Protein AF-A0A7R6W851-F1 (afdb_monomer)

Structure (mmCIF, N/CA/C/O backbone):
data_AF-A0A7R6W851-F1
#
_entry.id   AF-A0A7R6W851-F1
#
loop_
_atom_site.group_PDB
_atom_site.id
_atom_site.type_symbol
_atom_site.label_atom_id
_atom_site.label_alt_id
_atom_site.label_comp_id
_atom_site.label_asym_id
_atom_site.label_entity_id
_atom_site.label_seq_id
_atom_site.pdbx_PDB_ins_code
_atom_site.Cartn_x
_atom_site.Cartn_y
_atom_site.Cartn_z
_atom_site.occupancy
_atom_site.B_iso_or_equiv
_atom_site.auth_seq_id
_atom_site.auth_comp_id
_atom_site.auth_asym_id
_atom_site.auth_atom_id
_atom_site.pdbx_PDB_model_num
ATOM 1 N N . MET A 1 1 ? -19.501 30.518 13.687 1.00 43.56 1 MET A N 1
ATOM 2 C CA . MET A 1 1 ? -20.541 29.464 13.608 1.00 43.56 1 MET A CA 1
ATOM 3 C C . MET A 1 1 ? -21.451 29.506 12.371 1.00 43.56 1 MET A C 1
ATOM 5 O O . MET A 1 1 ? -21.993 28.463 12.059 1.00 43.56 1 MET A O 1
ATOM 9 N N . ARG A 1 2 ? -21.625 30.612 11.616 1.00 53.44 2 ARG A N 1
ATOM 10 C CA . ARG A 1 2 ? -22.505 30.613 10.413 1.00 53.44 2 ARG A CA 1
ATOM 11 C C . ARG A 1 2 ? -21.815 30.402 9.051 1.00 53.44 2 ARG A C 1
ATOM 13 O O . ARG A 1 2 ? -22.508 30.167 8.076 1.00 53.44 2 ARG A O 1
ATOM 20 N N . VAL A 1 3 ? -20.481 30.430 8.967 1.00 46.88 3 VAL A N 1
ATOM 21 C CA . VAL A 1 3 ? -19.746 30.291 7.686 1.00 46.88 3 VAL A CA 1
ATOM 22 C C . VAL A 1 3 ? -19.434 28.825 7.339 1.00 46.88 3 VAL A C 1
ATOM 24 O O . VAL A 1 3 ? -19.518 28.439 6.177 1.00 46.88 3 VAL A O 1
ATOM 27 N N . GLU A 1 4 ? -19.176 27.969 8.332 1.00 42.66 4 GLU A N 1
ATOM 28 C CA . GLU A 1 4 ? -18.897 26.539 8.099 1.00 42.66 4 GLU A CA 1
ATOM 29 C C . GLU A 1 4 ? -20.127 25.739 7.653 1.00 42.66 4 GLU A C 1
ATOM 31 O O . GLU A 1 4 ? -20.010 24.869 6.791 1.00 42.66 4 GLU A O 1
ATOM 36 N N . GLN A 1 5 ? -21.322 26.070 8.158 1.00 47.56 5 GLN A N 1
ATOM 37 C CA . GLN A 1 5 ? -22.575 25.470 7.679 1.00 47.56 5 GLN A CA 1
ATOM 38 C C . GLN A 1 5 ? -22.895 25.876 6.232 1.00 47.56 5 GLN A C 1
ATOM 40 O O . GLN A 1 5 ? -23.425 25.067 5.470 1.00 47.56 5 GLN A O 1
ATOM 45 N N . ILE A 1 6 ? -22.517 27.090 5.818 1.00 49.75 6 ILE A N 1
ATOM 46 C CA . ILE A 1 6 ? -22.677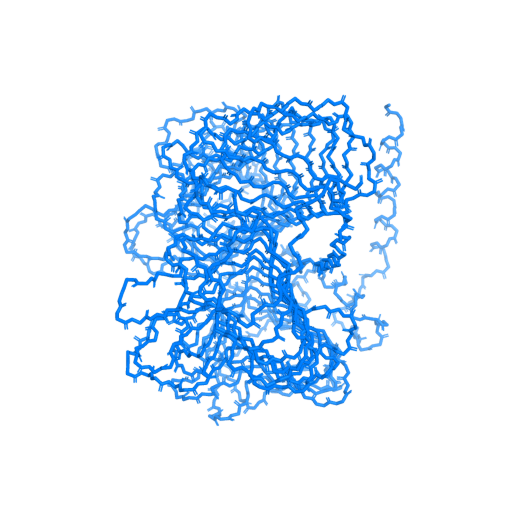 27.552 4.433 1.00 49.75 6 ILE A CA 1
ATOM 47 C C . ILE A 1 6 ? -21.684 26.829 3.510 1.00 49.75 6 ILE A C 1
ATOM 49 O O . ILE A 1 6 ? -22.083 26.368 2.447 1.00 49.75 6 ILE A O 1
ATOM 53 N N . LEU A 1 7 ? -20.430 26.625 3.931 1.00 47.06 7 LEU A N 1
ATOM 54 C CA . LEU A 1 7 ? -19.442 25.846 3.167 1.00 47.06 7 LEU A CA 1
ATOM 55 C C . LEU A 1 7 ? -19.826 24.364 3.024 1.00 47.06 7 LEU A C 1
ATOM 57 O O . LEU A 1 7 ? -19.645 23.796 1.947 1.00 47.06 7 LEU A O 1
ATOM 61 N N . HIS A 1 8 ? -20.402 23.751 4.064 1.00 44.12 8 HIS A N 1
ATOM 62 C CA . HIS A 1 8 ? -20.949 22.391 3.982 1.00 44.12 8 HIS A CA 1
ATOM 63 C C . HIS A 1 8 ? -22.138 22.308 3.018 1.00 44.12 8 HIS A C 1
ATOM 65 O O . HIS A 1 8 ? -22.208 21.388 2.205 1.00 44.12 8 HIS A O 1
ATOM 71 N N . THR A 1 9 ? -23.032 23.299 3.052 1.00 42.25 9 THR A N 1
ATOM 72 C CA . THR A 1 9 ? -24.208 23.345 2.171 1.00 42.25 9 THR A CA 1
ATOM 73 C C . THR A 1 9 ? -23.811 23.615 0.716 1.00 42.25 9 THR A C 1
ATOM 75 O O . THR A 1 9 ? -24.325 22.961 -0.182 1.00 42.25 9 THR A O 1
ATOM 78 N N . ILE A 1 10 ? -22.838 24.496 0.459 1.00 46.75 10 ILE A N 1
ATOM 79 C CA . ILE A 1 10 ? -22.325 24.763 -0.896 1.00 46.75 10 ILE A CA 1
ATOM 80 C C . ILE A 1 10 ? -21.597 23.535 -1.458 1.00 46.75 10 ILE A C 1
ATOM 82 O O . ILE A 1 10 ? -21.807 23.202 -2.621 1.00 46.75 10 ILE A O 1
ATOM 86 N N . LYS A 1 11 ? -20.810 22.809 -0.645 1.00 40.16 11 LYS A N 1
ATOM 87 C CA . LYS A 1 11 ? -20.211 21.526 -1.057 1.00 40.16 11 LYS A CA 1
ATOM 88 C C . LYS A 1 11 ? -21.273 20.468 -1.361 1.00 40.16 11 LYS A C 1
ATOM 90 O O . LYS A 1 11 ? -21.143 19.775 -2.364 1.00 40.16 11 LYS A O 1
ATOM 95 N N . ALA A 1 12 ? -22.327 20.371 -0.551 1.00 36.53 12 ALA A N 1
ATOM 96 C CA . ALA A 1 12 ? -23.428 19.438 -0.786 1.00 36.53 12 ALA A CA 1
ATOM 97 C C . ALA A 1 12 ? -24.230 19.787 -2.055 1.00 36.53 12 ALA A C 1
ATOM 99 O O . ALA A 1 12 ? -24.581 18.895 -2.822 1.00 36.53 12 ALA A O 1
ATOM 100 N N . VAL A 1 13 ? -24.459 21.076 -2.330 1.00 38.22 13 VAL A N 1
ATOM 101 C CA . VAL A 1 13 ? -25.161 21.545 -3.537 1.00 38.22 13 VAL A CA 1
ATOM 102 C C . VAL A 1 13 ? -24.301 21.377 -4.797 1.00 38.22 13 VAL A C 1
ATOM 104 O O . VAL A 1 13 ? -24.823 20.942 -5.821 1.00 38.22 13 VAL A O 1
ATOM 107 N N . PHE A 1 14 ? -22.984 21.615 -4.731 1.00 39.69 14 PHE A N 1
ATOM 108 C CA . PHE A 1 14 ? -22.067 21.323 -5.845 1.00 39.69 14 PHE A CA 1
ATOM 109 C C . PHE A 1 14 ? -21.946 19.819 -6.126 1.00 39.69 14 PHE A C 1
ATOM 111 O O . PHE A 1 14 ? -21.886 19.418 -7.288 1.00 39.69 14 PHE A O 1
ATOM 118 N N . LEU A 1 15 ? -21.965 18.981 -5.083 1.00 33.22 15 LEU A N 1
ATOM 119 C CA . LEU A 1 15 ? -21.958 17.526 -5.229 1.00 33.22 15 LEU A CA 1
ATOM 120 C C . LEU A 1 15 ? -23.279 17.023 -5.840 1.00 33.22 15 LEU A C 1
ATOM 122 O O . LEU A 1 15 ? -23.253 16.200 -6.748 1.00 33.22 15 LEU A O 1
ATOM 126 N N . CYS A 1 16 ? -24.430 17.567 -5.430 1.00 32.56 16 CYS A N 1
ATOM 127 C CA . CYS A 1 16 ? -25.731 17.202 -6.002 1.00 32.56 16 CYS A CA 1
ATOM 128 C C . CYS A 1 16 ? -25.912 17.657 -7.462 1.00 32.56 16 CYS A C 1
ATOM 130 O O . CYS A 1 16 ? -26.521 16.929 -8.246 1.00 32.56 16 CYS A O 1
ATOM 132 N N . LEU A 1 17 ? -25.372 18.818 -7.855 1.00 33.59 17 LEU A N 1
ATOM 133 C CA . LEU A 1 17 ? -25.501 19.316 -9.232 1.00 33.59 17 LEU A CA 1
ATOM 134 C C . LEU A 1 17 ? -24.673 18.498 -10.240 1.00 33.59 17 LEU A C 1
ATOM 136 O O . LEU A 1 17 ? -25.154 18.267 -11.347 1.00 33.59 17 LEU A O 1
ATOM 140 N N . PHE A 1 18 ? -23.510 17.961 -9.850 1.00 37.72 18 PHE A N 1
ATOM 141 C CA . PHE A 1 18 ? -22.728 17.055 -10.709 1.00 37.72 18 PHE A CA 1
ATOM 142 C C . PHE A 1 18 ? -23.272 15.617 -10.743 1.00 37.72 18 PHE A C 1
ATOM 144 O O . PHE A 1 18 ? -23.221 14.960 -11.783 1.00 37.72 18 PHE A O 1
ATOM 151 N N . VAL A 1 19 ? -23.857 15.131 -9.642 1.00 38.09 19 VAL A N 1
ATOM 152 C CA . VAL A 1 19 ? -24.406 13.762 -9.555 1.00 38.09 19 VAL A CA 1
ATOM 153 C C . VAL A 1 19 ? -25.623 13.557 -10.471 1.00 38.09 19 VAL A C 1
ATOM 155 O O . VAL A 1 19 ? -25.886 12.434 -10.898 1.00 38.09 19 VAL A O 1
ATOM 158 N N . SER A 1 20 ? -26.334 14.624 -10.848 1.00 34.94 20 SER A N 1
ATOM 159 C CA . SER A 1 20 ? -27.515 14.519 -11.720 1.00 34.94 20 SER A CA 1
ATOM 160 C C . SER A 1 20 ? -27.221 14.386 -13.225 1.00 34.94 20 SER A C 1
ATOM 162 O O . SER A 1 20 ? -28.142 14.079 -13.977 1.00 34.94 20 SER A O 1
ATOM 164 N N . GLN A 1 21 ? -25.970 14.559 -13.682 1.00 38.59 21 GLN A N 1
ATOM 165 C CA . GLN A 1 21 ? -25.633 14.521 -15.119 1.00 38.59 21 GLN A CA 1
ATOM 166 C C . GLN A 1 21 ? -24.861 13.280 -15.595 1.00 38.59 21 GLN A C 1
ATOM 168 O O . GLN A 1 21 ? -24.618 13.153 -16.791 1.00 38.59 21 GLN A O 1
ATOM 173 N N . ILE A 1 22 ? -24.525 12.326 -14.718 1.00 43.84 22 ILE A N 1
ATOM 174 C CA . ILE A 1 22 ? -23.778 11.115 -15.112 1.00 43.84 22 ILE A CA 1
ATOM 175 C C . ILE A 1 22 ? -24.520 9.846 -14.671 1.00 43.84 22 ILE A C 1
ATOM 177 O O . ILE A 1 22 ? -23.981 8.966 -14.002 1.00 43.84 22 ILE A O 1
ATOM 181 N N . GLN A 1 23 ? -25.787 9.716 -15.066 1.00 40.53 23 GLN A N 1
ATOM 182 C CA . GLN A 1 23 ? -26.431 8.402 -15.151 1.00 40.53 23 GLN A CA 1
ATOM 183 C C . GLN A 1 23 ? -26.158 7.803 -16.534 1.00 40.53 23 GLN A C 1
ATOM 185 O O . GLN A 1 23 ? -27.040 7.699 -17.379 1.00 40.53 23 GLN A O 1
ATOM 190 N N . ALA A 1 24 ? -24.900 7.429 -16.773 1.00 41.69 24 ALA A N 1
ATOM 191 C CA . ALA A 1 24 ? -24.528 6.621 -17.927 1.00 41.69 24 ALA A CA 1
ATOM 192 C C . ALA A 1 24 ? -25.120 5.211 -17.763 1.00 41.69 24 ALA A C 1
ATOM 194 O O . ALA A 1 24 ? -24.767 4.489 -16.824 1.00 41.69 24 ALA A O 1
ATOM 195 N N . THR A 1 25 ? -26.036 4.826 -18.652 1.00 41.00 25 THR A N 1
ATOM 196 C CA . THR A 1 25 ? -26.531 3.448 -18.770 1.00 41.00 25 THR A CA 1
ATOM 197 C C . THR A 1 25 ? -25.413 2.507 -19.252 1.00 41.00 25 THR A C 1
ATOM 199 O O . THR A 1 25 ? -24.507 2.965 -19.947 1.00 41.00 25 THR A O 1
ATOM 202 N N . PRO A 1 26 ? -25.473 1.189 -18.966 1.00 43.00 26 PRO A N 1
ATOM 203 C CA . PRO A 1 26 ? -24.429 0.206 -19.317 1.00 43.00 26 PRO A CA 1
ATOM 204 C C . PRO A 1 26 ? -24.076 0.072 -20.812 1.00 43.00 26 PRO A C 1
ATOM 206 O O . PRO A 1 26 ? -23.192 -0.700 -21.158 1.00 43.00 26 PRO A O 1
ATOM 209 N N . SER A 1 27 ? -24.769 0.787 -21.701 1.00 41.97 27 SER A N 1
ATOM 210 C CA . SER A 1 27 ? -24.601 0.747 -23.157 1.00 41.97 27 SER A CA 1
ATOM 211 C C . SER A 1 27 ? -23.940 1.998 -23.752 1.00 41.97 27 SER A C 1
ATOM 213 O O . SER A 1 27 ? -23.958 2.154 -24.971 1.00 41.97 27 SER A O 1
ATOM 215 N N . GLN A 1 28 ? -23.440 2.937 -22.938 1.00 52.41 28 GLN A N 1
ATOM 216 C CA . GLN A 1 28 ? -22.782 4.134 -23.469 1.00 52.41 28 GLN A CA 1
ATOM 217 C C . GLN A 1 28 ? -21.380 3.800 -23.983 1.00 52.41 28 GLN A C 1
ATOM 219 O O . GLN A 1 28 ? -20.562 3.231 -23.262 1.00 52.41 28 GLN A O 1
ATOM 224 N N . ASP A 1 29 ? -21.111 4.189 -25.227 1.00 55.81 29 ASP A N 1
ATOM 225 C CA . ASP A 1 29 ? -19.788 4.114 -25.829 1.00 55.81 29 ASP A CA 1
ATOM 226 C C . ASP A 1 29 ? -18.828 5.068 -25.094 1.00 55.81 29 ASP A C 1
ATOM 228 O O . ASP A 1 29 ? -18.845 6.292 -25.266 1.00 55.81 29 ASP A O 1
ATOM 232 N N . LEU A 1 30 ? -18.001 4.505 -24.214 1.00 59.66 30 LEU A N 1
ATOM 233 C CA . LEU A 1 30 ? -17.054 5.279 -23.408 1.00 59.66 30 LEU A CA 1
ATOM 234 C C . LEU A 1 30 ? -15.891 5.829 -24.231 1.00 59.66 30 LEU A C 1
ATOM 236 O O . LEU A 1 30 ? -15.166 6.690 -23.735 1.00 59.66 30 LEU A O 1
ATOM 240 N N . SER A 1 31 ? -15.722 5.375 -25.477 1.00 54.12 31 SER A N 1
ATOM 241 C CA . SER A 1 31 ? -14.667 5.866 -26.362 1.00 54.12 31 SER A CA 1
ATOM 242 C C . SER A 1 31 ? -14.822 7.355 -26.690 1.00 54.12 31 SER A C 1
ATOM 244 O O . SER A 1 31 ? -13.818 8.056 -26.834 1.00 54.12 31 SER A O 1
ATOM 246 N N . THR A 1 32 ? -16.066 7.850 -26.730 1.00 55.78 32 THR A N 1
ATOM 247 C CA . THR A 1 32 ? -16.414 9.233 -27.102 1.00 55.78 32 THR A CA 1
ATOM 248 C C . THR A 1 32 ? -16.813 10.114 -25.916 1.00 55.78 32 THR A C 1
ATOM 250 O O . THR A 1 32 ? -16.903 11.330 -26.061 1.00 55.78 32 THR A O 1
ATOM 253 N N . SER A 1 33 ? -17.019 9.523 -24.735 1.00 62.44 33 SER A N 1
ATOM 254 C CA . SER A 1 33 ? -17.611 10.212 -23.577 1.00 62.44 33 SER A CA 1
ATOM 255 C C . SER A 1 33 ? -16.601 10.946 -22.681 1.00 62.44 33 SER A C 1
ATOM 257 O O . SER A 1 33 ? -17.016 11.710 -21.813 1.00 62.44 33 SER A O 1
ATOM 259 N N . PHE A 1 34 ? -15.291 10.741 -22.875 1.00 74.31 34 PHE A N 1
ATOM 260 C CA . PHE A 1 34 ? -14.248 11.365 -22.050 1.00 74.31 34 PHE A CA 1
ATOM 261 C C . PHE A 1 34 ? -13.127 11.968 -22.890 1.00 74.31 34 PHE A C 1
ATOM 263 O O . PHE A 1 34 ? -12.553 11.320 -23.773 1.00 74.31 34 PHE A O 1
ATOM 270 N N . SER A 1 35 ? -12.758 13.201 -22.566 1.00 75.88 35 SER A N 1
ATOM 271 C CA . SER A 1 35 ? -11.701 13.951 -23.236 1.00 75.88 35 SER A CA 1
ATOM 272 C C . SER A 1 35 ? -10.313 13.626 -22.674 1.00 75.88 35 SER A C 1
ATOM 274 O O . SER A 1 35 ? -9.347 13.610 -23.436 1.00 75.88 35 SER A O 1
ATOM 276 N N . THR A 1 36 ? -10.208 13.234 -21.396 1.00 84.38 36 THR A N 1
ATOM 277 C CA . THR A 1 36 ? -8.918 12.927 -20.745 1.00 84.38 36 THR A CA 1
ATOM 278 C C . THR A 1 36 ? -8.921 11.624 -19.927 1.00 84.38 36 THR A C 1
ATOM 280 O O . THR A 1 36 ? -9.973 11.168 -19.470 1.00 84.38 36 THR A O 1
ATOM 283 N N . PRO A 1 37 ? -7.748 10.998 -19.705 1.00 83.62 37 PRO A N 1
ATOM 284 C CA . PRO A 1 37 ? -7.601 9.889 -18.759 1.00 83.62 37 PRO A CA 1
ATOM 285 C C . PRO A 1 37 ? -8.015 10.229 -17.319 1.00 83.62 37 PRO A C 1
ATOM 287 O O . PRO A 1 37 ? -8.527 9.368 -16.606 1.00 83.62 37 PRO A O 1
ATOM 290 N N . GLU A 1 38 ? -7.841 11.477 -16.880 1.00 86.06 38 GLU A N 1
ATOM 291 C CA . GLU A 1 38 ? -8.247 11.933 -15.547 1.00 86.06 38 GLU A CA 1
ATOM 292 C C . GLU A 1 38 ? -9.770 11.929 -15.374 1.00 86.06 38 GLU A C 1
ATOM 294 O O . GLU A 1 38 ? -10.263 11.573 -14.301 1.00 86.06 38 GLU A O 1
ATOM 299 N N . GLU A 1 39 ? -10.523 12.281 -16.421 1.00 87.06 39 GLU A N 1
ATOM 300 C CA . GLU A 1 39 ? -11.985 12.168 -16.430 1.00 87.06 39 GLU A CA 1
ATOM 301 C C . GLU A 1 39 ? -12.427 10.703 -16.346 1.00 87.06 39 GLU A C 1
ATOM 303 O O . GLU A 1 39 ? -13.311 10.380 -15.550 1.00 87.06 39 GLU A O 1
ATOM 308 N N . ILE A 1 40 ? -11.760 9.804 -17.086 1.00 86.75 40 ILE A N 1
ATOM 309 C CA . ILE A 1 40 ? -12.014 8.354 -17.028 1.00 86.75 40 ILE A CA 1
ATOM 310 C C . ILE A 1 40 ? -11.752 7.825 -15.612 1.00 86.75 40 ILE A C 1
ATOM 312 O O . ILE A 1 40 ? -12.589 7.113 -15.048 1.00 86.75 40 ILE A O 1
ATOM 316 N N . ARG A 1 41 ? -10.621 8.210 -15.006 1.00 87.31 41 ARG A N 1
ATOM 317 C CA . ARG A 1 41 ? -10.283 7.843 -13.627 1.00 87.31 41 ARG A CA 1
ATOM 318 C C . ARG A 1 41 ? -11.339 8.365 -12.651 1.00 87.31 41 ARG A C 1
ATOM 320 O O . ARG A 1 41 ? -11.816 7.607 -11.814 1.00 87.31 41 ARG A O 1
ATOM 327 N N . SER A 1 42 ? -11.760 9.625 -12.776 1.00 86.00 42 SER A N 1
ATOM 328 C CA . SER A 1 42 ? -12.787 10.207 -11.902 1.00 86.00 42 SER A CA 1
ATOM 329 C C . SER A 1 42 ? -14.142 9.504 -12.033 1.00 86.00 42 SER A C 1
ATOM 331 O O . SER A 1 42 ? -14.784 9.223 -11.019 1.00 86.00 42 SER A O 1
ATOM 333 N N . TYR A 1 43 ? -14.554 9.164 -13.259 1.00 84.94 43 TYR A N 1
ATOM 334 C CA . TYR A 1 43 ? -15.759 8.376 -13.514 1.00 84.94 43 TYR A CA 1
ATOM 335 C C . TYR A 1 43 ? -15.687 7.007 -12.833 1.00 84.94 43 TYR A C 1
ATOM 337 O O . TYR A 1 43 ? -16.626 6.609 -12.143 1.00 84.94 43 TYR A O 1
ATOM 345 N N . TYR A 1 44 ? -14.558 6.312 -12.974 1.00 85.38 44 TYR A N 1
ATOM 346 C CA . TYR A 1 44 ? -14.313 5.031 -12.321 1.00 85.38 44 TYR A CA 1
ATOM 347 C C . TYR A 1 44 ? -14.403 5.126 -10.790 1.00 85.38 44 TYR A C 1
ATOM 349 O O . TYR A 1 44 ? -15.113 4.332 -10.172 1.00 85.38 44 TYR A O 1
ATOM 357 N N . GLU A 1 45 ? -13.774 6.125 -10.170 1.00 83.56 45 GLU A N 1
ATOM 358 C CA . GLU A 1 45 ? -13.793 6.301 -8.709 1.00 83.56 45 GLU A CA 1
ATOM 359 C C . GLU A 1 45 ? -15.192 6.601 -8.147 1.00 83.56 45 GLU A C 1
ATOM 361 O O . GLU A 1 45 ? -15.485 6.272 -6.997 1.00 83.56 45 GLU A O 1
ATOM 366 N N . GLN A 1 46 ? -16.057 7.230 -8.944 1.00 82.81 46 GLN A N 1
ATOM 367 C CA . GLN A 1 46 ? -17.440 7.544 -8.571 1.00 82.81 46 GLN A CA 1
ATOM 368 C C . GLN A 1 46 ? -18.428 6.429 -8.942 1.00 82.81 46 GLN A C 1
ATOM 370 O O . GLN A 1 46 ? -19.586 6.469 -8.523 1.00 82.81 46 GLN A O 1
ATOM 375 N N . SER A 1 47 ? -17.985 5.449 -9.731 1.00 82.06 47 SER A N 1
ATOM 376 C CA . SER A 1 47 ? -18.812 4.347 -10.205 1.00 82.06 47 SER A CA 1
ATOM 377 C C . SER A 1 47 ? -19.050 3.278 -9.136 1.00 82.06 47 SER A C 1
ATOM 379 O O . SER A 1 47 ? -18.554 3.332 -8.004 1.00 82.06 47 SER A O 1
ATOM 381 N N . ASP A 1 48 ? -19.822 2.271 -9.521 1.00 86.00 48 ASP A N 1
ATOM 382 C CA . ASP A 1 48 ? -20.035 1.071 -8.741 1.00 86.00 48 ASP A CA 1
ATOM 383 C C . ASP A 1 48 ? -19.841 -0.177 -9.606 1.00 86.00 48 ASP A C 1
ATOM 385 O O . ASP A 1 48 ? -19.944 -0.151 -10.838 1.00 86.00 48 ASP A O 1
ATOM 389 N N . TYR A 1 49 ? -19.570 -1.293 -8.940 1.00 85.25 49 TYR A N 1
ATOM 390 C CA . TYR A 1 49 ? -19.255 -2.545 -9.615 1.00 85.25 49 TYR A CA 1
ATOM 391 C C . TYR A 1 49 ? -20.423 -3.177 -10.394 1.00 85.25 49 TYR A C 1
ATOM 393 O O . TYR A 1 49 ? -20.183 -4.111 -11.154 1.00 85.25 49 TYR A O 1
ATOM 401 N N . SER A 1 50 ? -21.670 -2.697 -10.277 1.00 80.44 50 SER A N 1
ATOM 402 C CA . SER A 1 50 ? -22.783 -3.230 -11.086 1.00 80.44 50 SER A CA 1
ATOM 403 C C . SER A 1 50 ? -22.630 -2.968 -12.587 1.00 80.44 50 SER A C 1
ATOM 405 O O . SER A 1 50 ? -23.304 -3.611 -13.388 1.00 80.44 50 SER A O 1
ATOM 407 N N . LYS A 1 51 ? -21.720 -2.064 -12.971 1.00 80.44 51 LYS A N 1
ATOM 408 C CA . LYS A 1 51 ? -21.355 -1.798 -14.369 1.00 80.44 51 LYS A CA 1
ATOM 409 C C . LYS A 1 51 ? -20.431 -2.860 -14.972 1.00 80.44 51 LYS A C 1
ATOM 411 O O . LYS A 1 51 ? -20.238 -2.867 -16.182 1.00 80.44 51 LYS A O 1
ATOM 416 N N . PHE A 1 52 ? -19.848 -3.735 -14.153 1.00 86.88 52 PHE A N 1
ATOM 417 C CA . PHE A 1 52 ? -18.897 -4.736 -14.615 1.00 86.88 52 PHE A CA 1
ATOM 418 C C . PHE A 1 52 ? -19.609 -5.989 -15.119 1.00 86.88 52 PHE A C 1
ATOM 420 O O . PHE A 1 52 ? -20.516 -6.516 -14.474 1.00 86.88 52 PHE A O 1
ATOM 427 N N . VAL A 1 53 ? -19.145 -6.510 -16.253 1.00 88.81 53 VAL A N 1
ATOM 428 C CA . VAL A 1 53 ? -19.592 -7.798 -16.772 1.00 88.81 53 VAL A CA 1
ATOM 429 C C . VAL A 1 53 ? -18.859 -8.902 -16.030 1.00 88.81 53 VAL A C 1
ATOM 431 O O . VAL A 1 53 ? -17.632 -9.006 -16.071 1.00 88.81 53 VAL A O 1
ATOM 434 N N . HIS A 1 54 ? -19.629 -9.738 -15.346 1.00 89.88 54 HIS A N 1
ATOM 435 C CA . HIS A 1 54 ? -19.086 -10.859 -14.606 1.00 89.88 54 HIS A CA 1
ATOM 436 C C . HIS A 1 54 ? -18.667 -11.994 -15.553 1.00 89.88 54 HIS A C 1
ATOM 438 O O . HIS A 1 54 ? -19.485 -12.502 -16.323 1.00 89.88 54 HIS A O 1
ATOM 444 N N . ILE A 1 55 ? -17.395 -12.389 -15.498 1.00 89.56 55 ILE A N 1
ATOM 445 C CA . ILE A 1 55 ? -16.830 -13.464 -16.316 1.00 89.56 55 ILE A CA 1
ATOM 446 C C . ILE A 1 55 ? -16.774 -14.744 -15.491 1.00 89.56 55 ILE A C 1
ATOM 448 O O . ILE A 1 55 ? -16.018 -14.846 -14.531 1.00 89.56 55 ILE A O 1
ATOM 452 N N . THR A 1 56 ? -17.562 -15.733 -15.904 1.00 79.75 56 THR A N 1
ATOM 453 C CA . THR A 1 56 ? -17.647 -17.056 -15.265 1.00 79.75 56 THR A CA 1
ATOM 454 C C . THR A 1 56 ? -16.952 -18.157 -16.062 1.00 79.75 56 THR A C 1
ATOM 456 O O . THR A 1 56 ? -16.768 -19.265 -15.559 1.00 79.75 56 THR A O 1
ATOM 459 N N . ASN A 1 57 ? -16.574 -17.880 -17.311 1.00 82.12 57 ASN A N 1
ATOM 460 C CA . ASN A 1 57 ? -15.911 -18.855 -18.167 1.00 82.12 57 ASN A CA 1
ATOM 461 C C . ASN A 1 57 ? -14.513 -19.167 -17.625 1.00 82.12 57 ASN A C 1
ATOM 463 O O . ASN A 1 57 ? -13.777 -18.271 -17.227 1.00 82.12 57 ASN A O 1
ATOM 467 N N . SER A 1 58 ? -14.093 -20.431 -17.692 1.00 86.50 58 SER A N 1
ATOM 468 C CA . SER A 1 58 ? -12.740 -20.850 -17.291 1.00 86.50 58 SER A CA 1
ATOM 469 C C . SER A 1 58 ? -11.633 -20.348 -18.227 1.00 86.50 58 SER A C 1
ATOM 471 O O . SER A 1 58 ? -10.450 -20.614 -17.997 1.00 86.50 58 SER A O 1
ATOM 473 N N . THR A 1 59 ? -12.001 -19.672 -19.313 1.00 91.25 59 THR A N 1
ATOM 474 C CA . THR A 1 59 ? -11.092 -19.151 -20.330 1.00 91.25 59 THR A CA 1
ATOM 475 C C . THR A 1 59 ? -11.503 -17.731 -20.688 1.00 91.25 59 THR A C 1
ATOM 477 O O . THR A 1 59 ? -12.691 -17.471 -20.855 1.00 91.25 59 THR A O 1
ATOM 480 N N . ILE A 1 60 ? -10.521 -16.832 -20.758 1.00 91.06 60 ILE A N 1
ATOM 481 C CA . ILE A 1 60 ? -10.703 -15.451 -21.214 1.00 91.06 60 ILE A CA 1
ATOM 482 C C . ILE A 1 60 ? -10.189 -15.369 -22.645 1.00 91.06 60 ILE A C 1
ATOM 484 O O . ILE A 1 60 ? -9.029 -15.707 -22.913 1.00 91.06 60 ILE A O 1
ATOM 488 N N . GLU A 1 61 ? -11.061 -14.905 -23.533 1.00 91.31 61 GLU A N 1
ATOM 489 C CA . GLU A 1 61 ? -10.795 -14.749 -24.960 1.00 91.31 61 GLU A CA 1
ATOM 490 C C . GLU A 1 61 ? -10.773 -13.266 -25.355 1.00 91.31 61 GLU A C 1
ATOM 492 O O . GLU A 1 61 ? -11.190 -12.385 -24.604 1.00 91.31 61 GLU A O 1
ATOM 497 N N . GLN A 1 62 ? -10.302 -12.979 -26.570 1.00 92.38 62 GLN A N 1
ATOM 498 C CA . GLN A 1 62 ? -10.214 -11.613 -27.096 1.00 92.38 62 GLN A CA 1
ATOM 499 C C . GLN A 1 62 ? -11.566 -10.877 -27.075 1.00 92.38 62 GLN A C 1
ATOM 501 O O . GLN A 1 62 ? -11.619 -9.707 -26.706 1.00 92.38 62 GLN A O 1
ATOM 506 N N . SER A 1 63 ? -12.658 -11.573 -27.406 1.00 90.00 63 SER A N 1
ATOM 507 C CA . SER A 1 63 ? -14.016 -11.013 -27.425 1.00 90.00 63 SER A CA 1
ATOM 508 C C . SER A 1 63 ? -14.521 -10.582 -26.046 1.00 90.00 63 SER A C 1
ATOM 510 O O . SER A 1 63 ? -15.482 -9.825 -25.949 1.00 90.00 63 SER A O 1
ATOM 512 N N . ASP A 1 64 ? -13.914 -11.062 -24.955 1.00 89.81 64 ASP A N 1
ATOM 513 C CA . ASP A 1 64 ? -14.273 -10.576 -23.624 1.00 89.81 64 ASP A CA 1
ATOM 514 C C . ASP A 1 64 ? -13.794 -9.136 -23.412 1.00 89.81 64 ASP A C 1
ATOM 516 O O . ASP A 1 64 ? -14.483 -8.368 -22.748 1.00 89.81 64 ASP A O 1
ATOM 520 N N . LEU A 1 65 ? -12.665 -8.733 -24.006 1.00 87.06 65 LEU A N 1
ATOM 521 C CA . LEU A 1 65 ? -12.125 -7.380 -23.837 1.00 87.06 65 LEU A CA 1
ATOM 522 C C . LEU A 1 65 ? -13.039 -6.291 -24.410 1.00 87.06 65 LEU A C 1
ATOM 524 O O . LEU A 1 65 ? -13.098 -5.198 -23.850 1.00 87.06 65 LEU A O 1
ATOM 528 N N . GLU A 1 66 ? -13.811 -6.613 -25.451 1.00 83.12 66 GLU A N 1
ATOM 529 C CA . GLU A 1 66 ? -14.766 -5.701 -26.102 1.00 83.12 66 GLU A CA 1
ATOM 530 C C . GLU A 1 66 ? -15.859 -5.195 -25.139 1.00 83.12 66 GLU A C 1
ATOM 532 O O . GLU A 1 66 ? -16.503 -4.181 -25.396 1.00 83.12 66 GLU A O 1
ATOM 537 N N . LYS A 1 67 ? -16.052 -5.864 -23.993 1.00 83.12 67 LYS A N 1
ATOM 538 C CA . LYS A 1 67 ? -17.013 -5.466 -22.952 1.00 83.12 67 LYS A CA 1
ATOM 539 C C . LYS A 1 67 ? -16.555 -4.254 -22.132 1.00 83.12 67 LYS A C 1
ATOM 541 O O . LYS A 1 67 ? -17.372 -3.672 -21.421 1.00 83.12 67 LYS A O 1
ATOM 546 N N . GLY A 1 68 ? -15.266 -3.907 -22.151 1.00 84.62 68 GLY A N 1
ATOM 547 C CA . GLY A 1 68 ? -14.692 -2.746 -21.455 1.00 84.62 68 GLY A CA 1
ATOM 548 C C . GLY A 1 68 ? -14.640 -2.830 -19.920 1.00 84.62 68 GLY A C 1
ATOM 549 O O . GLY A 1 68 ? -13.706 -2.296 -19.332 1.00 84.62 68 GLY A O 1
ATOM 550 N N . PHE A 1 69 ? -15.568 -3.524 -19.250 1.00 90.19 69 PHE A N 1
ATOM 551 C CA . PHE A 1 69 ? -15.566 -3.734 -17.793 1.00 90.19 69 PHE A CA 1
ATOM 552 C C . PHE A 1 69 ? -15.720 -5.206 -17.449 1.00 90.19 69 PHE A C 1
ATOM 554 O O . PHE A 1 69 ? -16.793 -5.785 -17.616 1.00 90.19 69 PHE A O 1
ATOM 561 N N . LEU A 1 70 ? -14.666 -5.801 -16.910 1.00 93.06 70 LEU A N 1
ATOM 562 C CA . LEU A 1 70 ? -14.602 -7.215 -16.578 1.00 93.06 70 LEU A CA 1
ATOM 563 C C . LEU A 1 70 ? -14.443 -7.404 -15.078 1.00 93.06 70 LEU A C 1
ATOM 565 O O . LEU A 1 70 ? -13.503 -6.879 -14.481 1.00 93.06 70 LEU A O 1
ATOM 569 N N . LEU A 1 71 ? -15.339 -8.184 -14.478 1.00 93.38 71 LEU A N 1
ATOM 570 C CA . LEU A 1 71 ? -15.197 -8.679 -13.115 1.00 93.38 71 LEU A CA 1
ATOM 571 C C . LEU A 1 71 ? -14.955 -10.188 -13.158 1.00 93.38 71 LEU A C 1
ATOM 573 O O . LEU A 1 71 ? -15.803 -10.950 -13.615 1.00 93.38 71 LEU A O 1
ATOM 577 N N . LEU A 1 72 ? -13.794 -10.612 -12.681 1.00 93.38 72 LEU A N 1
ATOM 578 C CA . LEU A 1 72 ? -13.360 -11.996 -12.619 1.00 93.38 72 LEU A CA 1
ATOM 579 C C . LEU A 1 72 ? -13.703 -12.564 -11.240 1.00 93.38 72 LEU A C 1
ATOM 581 O O . LEU A 1 72 ? -13.127 -12.141 -10.234 1.00 93.38 72 LEU A O 1
ATOM 585 N N . GLY A 1 73 ? -14.592 -13.554 -11.197 1.00 91.06 73 GLY A N 1
ATOM 586 C CA . GLY A 1 73 ? -14.864 -14.356 -10.003 1.00 91.06 73 GLY A CA 1
ATOM 587 C C . GLY A 1 73 ? -13.645 -15.163 -9.525 1.00 91.06 73 GLY A C 1
ATOM 588 O O . GLY A 1 73 ? -12.537 -15.052 -10.065 1.00 91.06 73 GLY A O 1
ATOM 589 N N . GLU A 1 74 ? -13.837 -16.004 -8.512 1.00 90.12 74 GLU A N 1
ATOM 590 C CA . GLU A 1 74 ? -12.791 -16.884 -7.975 1.00 90.12 74 GLU A CA 1
ATOM 591 C C . GLU A 1 74 ? -12.554 -18.087 -8.906 1.00 90.12 74 GLU A C 1
ATOM 593 O O . GLU A 1 74 ? -13.244 -19.102 -8.823 1.00 90.12 74 GLU A O 1
ATOM 598 N N . ALA A 1 75 ? -11.570 -17.991 -9.803 1.00 91.38 75 ALA A N 1
ATOM 599 C CA . ALA A 1 75 ? -11.169 -19.093 -10.672 1.00 91.38 75 ALA A CA 1
ATOM 600 C C . ALA A 1 75 ? -9.734 -18.944 -11.202 1.00 91.38 75 ALA A C 1
ATOM 602 O O . ALA A 1 75 ? -9.125 -17.873 -11.183 1.00 91.38 75 ALA A O 1
ATOM 603 N N . ASN A 1 76 ? -9.201 -20.046 -11.739 1.00 93.50 76 ASN A N 1
ATOM 604 C CA . ASN A 1 76 ? -7.983 -20.035 -12.544 1.00 93.50 76 ASN A CA 1
ATOM 605 C C . ASN A 1 76 ? -8.339 -19.944 -14.032 1.00 93.50 76 ASN A C 1
ATOM 607 O O . ASN A 1 76 ? -8.523 -20.963 -14.700 1.00 93.50 76 ASN A O 1
ATOM 611 N N . TYR A 1 77 ? -8.425 -18.715 -14.527 1.00 94.38 77 TYR A N 1
ATOM 612 C CA . TYR A 1 77 ? -8.728 -18.390 -15.909 1.00 94.38 77 TYR A CA 1
ATOM 613 C C . TYR A 1 77 ? -7.536 -18.713 -16.803 1.00 94.38 77 TYR A C 1
ATOM 615 O O . TYR A 1 77 ? -6.432 -18.178 -16.644 1.00 94.38 77 TYR A O 1
ATOM 623 N N . LYS A 1 78 ? -7.763 -19.589 -17.780 1.00 94.44 78 LYS A N 1
ATOM 624 C CA . LYS A 1 78 ? -6.830 -19.785 -18.886 1.00 94.44 78 LYS A CA 1
ATOM 625 C C . LYS A 1 78 ? -6.947 -18.613 -19.844 1.00 94.44 78 LYS A C 1
ATOM 627 O O . LYS A 1 78 ? -8.043 -18.248 -20.240 1.00 94.44 78 LYS A O 1
ATOM 632 N N . VAL A 1 79 ? -5.822 -18.025 -20.213 1.00 93.00 79 VAL A N 1
ATOM 633 C CA . VAL A 1 79 ? -5.795 -16.904 -21.147 1.00 93.00 79 VAL A CA 1
ATOM 634 C C . VAL A 1 79 ? -5.173 -17.379 -22.446 1.00 93.00 79 VAL A C 1
ATOM 636 O O . VAL A 1 79 ? -4.012 -17.802 -22.453 1.00 93.00 79 VAL A O 1
ATOM 639 N N . ASN A 1 80 ? -5.927 -17.299 -23.541 1.00 90.25 80 ASN A N 1
ATOM 640 C CA . ASN A 1 80 ? -5.426 -17.575 -24.884 1.00 90.25 80 ASN A CA 1
ATOM 641 C C . ASN A 1 80 ? -4.550 -16.411 -25.376 1.00 90.25 80 ASN A C 1
ATOM 643 O O . ASN A 1 80 ? -4.931 -15.597 -26.209 1.00 90.25 80 ASN A O 1
ATOM 647 N N . ASN A 1 81 ? -3.377 -16.279 -24.766 1.00 93.31 81 ASN A N 1
ATOM 648 C CA . ASN A 1 81 ? -2.590 -15.060 -24.825 1.00 93.31 81 ASN A CA 1
ATOM 649 C C . ASN A 1 81 ? -1.750 -14.926 -26.119 1.00 93.31 81 ASN A C 1
ATOM 651 O O . ASN A 1 81 ? -1.284 -15.934 -26.664 1.00 93.31 81 ASN A O 1
ATOM 655 N N . PRO A 1 82 ? -1.474 -13.694 -26.589 1.00 94.31 82 PRO A N 1
ATOM 656 C CA . PRO A 1 82 ? -1.783 -12.423 -25.937 1.00 94.31 82 PRO A CA 1
ATOM 657 C C . PRO A 1 82 ? -3.231 -11.983 -26.147 1.00 94.31 82 PRO A C 1
ATOM 659 O O . PRO A 1 82 ? -3.737 -12.055 -27.262 1.00 94.31 82 PRO A O 1
ATOM 662 N N . LEU A 1 83 ? -3.849 -11.460 -25.088 1.00 94.50 83 LEU A N 1
ATOM 663 C CA . LEU A 1 83 ? -5.021 -10.601 -25.231 1.00 94.50 83 LEU A CA 1
ATOM 664 C C . LEU A 1 83 ? -4.544 -9.224 -25.702 1.00 94.50 83 LEU A C 1
ATOM 666 O O . LEU A 1 83 ? -3.654 -8.643 -25.076 1.00 94.50 83 LEU A O 1
ATOM 670 N N . ILE A 1 84 ? -5.091 -8.733 -26.810 1.00 95.00 84 ILE A N 1
ATOM 671 C CA . ILE A 1 84 ? -4.701 -7.468 -27.431 1.00 95.00 84 ILE A CA 1
ATOM 672 C C . ILE A 1 84 ? -5.689 -6.381 -27.010 1.00 95.00 84 ILE A C 1
ATOM 674 O O . ILE A 1 84 ? -6.866 -6.452 -27.336 1.00 95.00 84 ILE A O 1
ATOM 678 N N . VAL A 1 85 ? -5.215 -5.360 -26.311 1.00 93.69 85 VAL A N 1
ATOM 679 C CA . VAL A 1 85 ? -5.995 -4.159 -26.005 1.00 93.69 85 VAL A CA 1
ATOM 680 C C . VAL A 1 85 ? -5.554 -3.087 -26.981 1.00 93.69 85 VAL A C 1
ATOM 682 O O . VAL A 1 85 ? -4.392 -2.674 -26.937 1.00 93.69 85 VAL A O 1
ATOM 685 N N . ASP A 1 86 ? -6.448 -2.676 -27.876 1.00 91.88 86 ASP A N 1
ATOM 686 C CA . ASP A 1 86 ? -6.125 -1.659 -28.867 1.00 91.88 86 ASP A CA 1
ATOM 687 C C . ASP A 1 86 ? -7.167 -0.568 -29.062 1.00 91.88 86 ASP A C 1
ATOM 689 O O . ASP A 1 86 ? -8.009 -0.373 -28.192 1.00 91.88 86 ASP A O 1
ATOM 693 N N . ALA A 1 87 ? -7.088 0.190 -30.158 1.00 87.12 87 ALA A N 1
ATOM 694 C CA . ALA A 1 87 ? -8.010 1.287 -30.437 1.00 87.12 87 ALA A CA 1
ATOM 695 C C . ALA A 1 87 ? -9.486 0.838 -30.481 1.00 87.12 87 ALA A C 1
ATOM 697 O O . ALA A 1 87 ? -10.376 1.660 -30.268 1.00 87.12 87 ALA A O 1
ATOM 698 N N . SER A 1 88 ? -9.756 -0.457 -30.707 1.00 85.75 88 SER A N 1
ATOM 699 C CA . SER A 1 88 ? -11.100 -1.042 -30.582 1.00 85.75 88 SER A CA 1
ATOM 700 C C . SER A 1 88 ? -11.588 -1.147 -29.130 1.00 85.75 88 SER A C 1
ATOM 702 O O . SER A 1 88 ? -12.786 -1.207 -28.878 1.00 85.75 88 SER A O 1
ATOM 704 N N . THR A 1 89 ? -10.664 -1.140 -28.167 1.00 85.94 89 THR A N 1
ATOM 705 C CA . THR A 1 89 ? -10.903 -1.162 -26.718 1.00 85.94 89 THR A CA 1
ATOM 706 C C . THR A 1 89 ? -10.172 0.027 -26.071 1.00 85.94 89 THR A C 1
ATOM 708 O O . THR A 1 89 ? -9.151 -0.137 -25.391 1.00 85.94 89 THR A O 1
ATOM 711 N N . PRO A 1 90 ? -10.653 1.264 -26.291 1.00 86.81 90 PRO A N 1
ATOM 712 C CA . PRO A 1 90 ? -9.944 2.468 -25.862 1.00 86.81 90 PRO A CA 1
ATOM 713 C C . PRO A 1 90 ? -9.907 2.627 -24.339 1.00 86.81 90 PRO A C 1
ATOM 715 O O . PRO A 1 90 ? -9.027 3.314 -23.822 1.00 86.81 90 PRO A O 1
ATOM 718 N N . VAL A 1 91 ? -10.849 2.000 -23.629 1.00 90.06 91 VAL A N 1
ATOM 719 C CA . VAL A 1 91 ? -10.928 1.982 -22.168 1.00 90.06 91 VAL A CA 1
ATOM 720 C C . VAL A 1 91 ? -11.199 0.556 -21.701 1.00 90.06 91 VAL A C 1
ATOM 722 O O . VAL A 1 91 ? -12.127 -0.082 -22.196 1.00 90.06 91 VAL A O 1
ATOM 725 N N . LEU A 1 92 ? -10.414 0.070 -20.739 1.00 92.38 92 LEU A N 1
ATOM 726 C CA . LEU A 1 92 ? -10.554 -1.280 -20.198 1.00 92.38 92 LEU A CA 1
ATOM 727 C C . LEU A 1 92 ? -10.376 -1.309 -18.679 1.00 92.38 92 LEU A C 1
ATOM 729 O O . LEU A 1 92 ? -9.364 -0.856 -18.155 1.00 92.38 92 LEU A O 1
ATOM 733 N N . PHE A 1 93 ? -11.321 -1.927 -17.982 1.00 94.06 93 PHE A N 1
ATOM 734 C CA . PHE A 1 93 ? -11.262 -2.242 -16.560 1.00 94.06 93 PHE A CA 1
ATOM 735 C C . PHE A 1 93 ? -11.297 -3.763 -16.388 1.00 94.06 93 PHE A C 1
ATOM 737 O O . PHE A 1 93 ? -12.261 -4.400 -16.806 1.00 94.06 93 PHE A O 1
ATOM 744 N N . ILE A 1 94 ? -10.279 -4.359 -15.761 1.00 94.94 94 ILE A N 1
ATOM 745 C CA . ILE A 1 94 ? -10.260 -5.791 -15.416 1.00 94.94 94 ILE A CA 1
ATOM 746 C C . ILE A 1 94 ? -10.022 -5.953 -13.920 1.00 94.94 94 ILE A C 1
ATOM 748 O O . ILE A 1 94 ? -8.940 -5.677 -13.406 1.00 94.94 94 ILE A O 1
ATOM 752 N N . HIS A 1 95 ? -11.045 -6.400 -13.208 1.00 94.62 95 HIS A N 1
ATOM 753 C CA . HIS A 1 95 ? -11.029 -6.524 -11.761 1.00 94.62 95 HIS A CA 1
ATOM 754 C C . HIS A 1 95 ? -11.233 -7.968 -11.338 1.00 94.62 95 HIS A C 1
ATOM 756 O O . HIS A 1 95 ? -12.052 -8.663 -11.920 1.00 94.62 95 HIS A O 1
ATOM 762 N N . GLY A 1 96 ? -10.536 -8.418 -10.303 1.00 92.88 96 GLY A N 1
ATOM 763 C CA . GLY A 1 96 ? -10.841 -9.669 -9.621 1.00 92.88 96 GLY A CA 1
ATOM 764 C C . GLY A 1 96 ? -11.627 -9.435 -8.337 1.00 92.88 96 GLY A C 1
ATOM 765 O O . GLY A 1 96 ? -11.507 -8.393 -7.690 1.00 92.88 96 GLY A O 1
ATOM 766 N N . VAL A 1 97 ? -12.421 -10.425 -7.939 1.00 89.44 97 VAL A N 1
ATOM 767 C CA . VAL A 1 97 ? -13.061 -10.429 -6.616 1.00 89.44 97 VAL A CA 1
ATOM 768 C C . VAL A 1 97 ? -12.047 -10.715 -5.503 1.00 89.44 97 VAL A C 1
ATOM 770 O O . VAL A 1 97 ? -12.240 -10.278 -4.374 1.00 89.44 97 VAL A O 1
ATOM 773 N N . ASP A 1 98 ? -10.930 -11.380 -5.823 1.00 89.75 98 ASP A N 1
ATOM 774 C CA . ASP A 1 98 ? -9.865 -11.699 -4.874 1.00 89.75 98 ASP A CA 1
ATOM 775 C C . ASP A 1 98 ? -8.517 -11.888 -5.586 1.00 89.75 98 ASP A C 1
ATOM 777 O O . ASP A 1 98 ? -8.338 -12.816 -6.375 1.00 89.75 98 ASP A O 1
ATOM 781 N N . ARG A 1 99 ? -7.511 -11.078 -5.235 1.00 89.94 99 ARG A N 1
ATOM 782 C CA . ARG A 1 99 ? -6.181 -11.114 -5.869 1.00 89.94 99 ARG A CA 1
ATOM 783 C C . ARG A 1 99 ? -5.405 -12.414 -5.679 1.00 89.94 99 ARG A C 1
ATOM 785 O O . ARG A 1 99 ? -4.356 -12.559 -6.294 1.00 89.94 99 ARG A O 1
ATOM 792 N N . MET A 1 100 ? -5.851 -13.332 -4.824 1.00 91.38 100 MET A N 1
ATOM 793 C CA . MET A 1 100 ? -5.242 -14.656 -4.665 1.00 91.38 100 MET A CA 1
ATOM 794 C C . MET A 1 100 ? -6.033 -15.771 -5.356 1.00 91.38 100 MET A C 1
ATOM 796 O O . MET A 1 100 ? -5.458 -16.841 -5.583 1.00 91.38 100 MET A O 1
ATOM 800 N N . ARG A 1 101 ? -7.301 -15.521 -5.721 1.00 90.25 101 ARG A N 1
ATOM 801 C CA . ARG A 1 101 ? -8.241 -16.518 -6.270 1.00 90.25 101 ARG A CA 1
ATOM 802 C C . ARG A 1 101 ? -8.778 -16.180 -7.665 1.00 90.25 101 ARG A C 1
ATOM 804 O O . ARG A 1 101 ? -9.184 -17.094 -8.369 1.00 90.25 101 ARG A O 1
ATOM 811 N N . SER A 1 102 ? -8.708 -14.928 -8.107 1.00 93.12 102 SER A N 1
ATOM 812 C CA . SER A 1 102 ? -8.959 -14.484 -9.484 1.00 93.12 102 SER A CA 1
ATOM 813 C C . SER A 1 102 ? -7.643 -14.520 -10.266 1.00 93.12 102 SER A C 1
ATOM 815 O O . SER A 1 102 ? -6.892 -13.542 -10.310 1.00 93.12 102 SER A O 1
ATOM 817 N N . ILE A 1 103 ? -7.309 -15.693 -10.810 1.00 94.38 103 ILE A N 1
ATOM 818 C CA . ILE A 1 103 ? -5.975 -16.003 -11.339 1.00 94.38 103 ILE A CA 1
ATOM 819 C C . ILE A 1 103 ? -5.984 -16.040 -12.862 1.00 94.38 103 ILE A C 1
ATOM 821 O O . ILE A 1 103 ? -6.686 -16.849 -13.457 1.00 94.38 103 ILE A O 1
ATOM 825 N N . LEU A 1 104 ? -5.119 -15.248 -13.487 1.00 95.12 104 LEU A N 1
ATOM 826 C CA . LEU A 1 104 ? -4.835 -15.299 -14.916 1.00 95.12 104 LEU A CA 1
ATOM 827 C C . LEU A 1 104 ? -3.609 -16.175 -15.175 1.00 95.12 104 LEU A C 1
ATOM 829 O O . LEU A 1 104 ? -2.498 -15.838 -14.758 1.00 95.12 104 LEU A O 1
ATOM 833 N N . THR A 1 105 ? -3.806 -17.289 -15.882 1.00 93.12 105 THR A N 1
ATOM 834 C CA . THR A 1 105 ? -2.729 -18.193 -16.300 1.00 93.12 105 THR A CA 1
ATOM 835 C C . THR A 1 105 ? -2.616 -18.217 -17.831 1.00 93.12 105 THR A C 1
ATOM 837 O O . THR A 1 105 ? -3.587 -18.574 -18.501 1.00 93.12 105 THR A O 1
ATOM 840 N N . PRO A 1 106 ? -1.441 -17.914 -18.408 1.00 91.94 106 PRO A N 1
ATOM 841 C CA . PRO A 1 106 ? -1.229 -17.949 -19.852 1.00 91.94 106 PRO A CA 1
ATOM 842 C C . PRO A 1 106 ? -1.271 -19.384 -20.403 1.00 91.94 106 PRO A C 1
ATOM 844 O O . PRO A 1 106 ? -0.760 -20.317 -19.776 1.00 91.94 106 PRO A O 1
ATOM 847 N N . LEU A 1 107 ? -1.834 -19.556 -21.602 1.00 90.81 107 LEU A N 1
ATOM 848 C CA . LEU A 1 107 ? -1.777 -20.801 -22.379 1.00 90.81 107 LEU A CA 1
ATOM 849 C C . LEU A 1 107 ? -0.519 -20.877 -23.257 1.00 90.81 107 LEU A C 1
ATOM 851 O O . LEU A 1 107 ? 0.132 -21.919 -23.337 1.00 90.81 107 LEU A O 1
ATOM 855 N N . ASN A 1 108 ? -0.141 -19.761 -23.879 1.00 89.19 108 ASN A N 1
ATOM 856 C CA . ASN A 1 108 ? 0.921 -19.686 -24.872 1.00 89.19 108 ASN A CA 1
ATOM 857 C C . ASN A 1 108 ? 2.232 -19.204 -24.239 1.00 89.19 108 ASN A C 1
ATOM 859 O O . ASN A 1 108 ? 2.384 -18.036 -23.866 1.00 89.19 108 ASN A O 1
ATOM 863 N N . LYS A 1 109 ? 3.203 -20.119 -24.133 1.00 84.81 109 LYS A N 1
ATOM 864 C CA . LYS A 1 109 ? 4.554 -19.824 -23.630 1.00 84.81 109 LYS A CA 1
ATOM 865 C C . LYS A 1 109 ? 5.264 -18.792 -24.504 1.00 84.81 109 LYS A C 1
ATOM 867 O O . LYS A 1 109 ? 5.167 -18.835 -25.725 1.00 84.81 109 LYS A O 1
ATOM 872 N N . GLY A 1 110 ? 6.002 -17.884 -23.867 1.00 83.88 110 GLY A N 1
ATOM 873 C CA . GLY A 1 110 ? 6.818 -16.869 -24.545 1.00 83.88 110 GLY A CA 1
ATOM 874 C C . GLY A 1 110 ? 6.041 -15.684 -25.126 1.00 83.88 110 GLY A C 1
ATOM 875 O O . GLY A 1 110 ? 6.663 -14.747 -25.614 1.00 83.88 110 GLY A O 1
ATOM 876 N N . LYS A 1 111 ? 4.704 -15.685 -25.053 1.00 90.94 111 LYS A N 1
ATOM 877 C CA . LYS A 1 111 ? 3.878 -14.531 -25.424 1.00 90.94 111 LYS A CA 1
ATOM 878 C C . LYS A 1 111 ? 3.449 -13.755 -24.173 1.00 90.94 111 LYS A C 1
ATOM 880 O O . LYS A 1 111 ? 3.261 -14.384 -23.127 1.00 90.94 111 LYS A O 1
ATOM 885 N N . PRO A 1 112 ? 3.267 -12.424 -24.256 1.00 93.50 112 PRO A N 1
ATOM 886 C CA . PRO A 1 112 ? 2.712 -11.662 -23.145 1.00 93.50 112 PRO A CA 1
ATOM 887 C C . PRO A 1 112 ? 1.288 -12.127 -22.824 1.00 93.50 112 PRO A C 1
ATOM 889 O O . PRO A 1 112 ? 0.605 -12.626 -23.718 1.00 93.50 112 PRO A O 1
ATOM 892 N N . LEU A 1 113 ? 0.849 -12.002 -21.568 1.00 94.50 113 LEU A N 1
ATOM 893 C CA . LEU A 1 113 ? -0.527 -12.321 -21.169 1.00 94.50 113 LEU A CA 1
ATOM 894 C C . LEU A 1 113 ? -1.506 -11.269 -21.713 1.00 94.50 113 LEU A C 1
ATOM 896 O O . LEU A 1 113 ? -2.429 -11.622 -22.446 1.00 94.50 113 LEU A O 1
ATOM 900 N N . ILE A 1 114 ? -1.242 -9.992 -21.428 1.00 95.69 114 ILE A N 1
ATOM 901 C CA . ILE A 1 114 ? -1.929 -8.839 -22.021 1.00 95.69 114 ILE A CA 1
ATOM 902 C C . ILE A 1 114 ? -0.908 -7.987 -22.779 1.00 95.69 114 ILE A C 1
ATOM 904 O O . ILE A 1 114 ? 0.179 -7.696 -22.270 1.00 95.69 114 ILE A O 1
ATOM 908 N N . LYS A 1 115 ? -1.272 -7.590 -23.996 1.00 96.69 115 LYS A N 1
ATOM 909 C CA . LYS A 1 115 ? -0.527 -6.669 -24.848 1.00 96.69 115 LYS A CA 1
ATOM 910 C C . LYS A 1 115 ? -1.397 -5.453 -25.136 1.00 96.69 115 LYS A C 1
ATOM 912 O O . LYS A 1 115 ? -2.540 -5.613 -25.542 1.00 96.69 115 LYS A O 1
ATOM 917 N N . VAL A 1 116 ? -0.851 -4.262 -24.960 1.00 96.00 116 VAL A N 1
ATOM 918 C CA . VAL A 1 116 ? -1.559 -2.993 -25.125 1.00 96.00 116 VAL A CA 1
ATOM 919 C C . VAL A 1 116 ? -0.884 -2.187 -26.222 1.00 96.00 116 VAL A C 1
ATOM 921 O O . VAL A 1 116 ? 0.327 -1.981 -26.152 1.00 96.00 116 VAL A O 1
ATOM 924 N N . ARG A 1 117 ? -1.660 -1.726 -27.203 1.00 91.94 117 ARG A N 1
ATOM 925 C CA . ARG A 1 117 ? -1.211 -0.855 -28.298 1.00 91.94 117 ARG A CA 1
ATOM 926 C C . ARG A 1 117 ? -2.316 0.139 -28.625 1.00 91.94 117 ARG A C 1
ATOM 928 O O . ARG A 1 117 ? -3.432 -0.295 -28.798 1.00 91.94 117 ARG A O 1
ATOM 935 N N . ASP A 1 118 ? -2.078 1.439 -28.704 1.00 85.69 118 ASP A N 1
ATOM 936 C CA . ASP A 1 118 ? -3.119 2.390 -29.158 1.00 85.69 118 ASP A CA 1
ATOM 937 C C . ASP A 1 118 ? -4.431 2.415 -28.333 1.00 85.69 118 ASP A C 1
ATOM 939 O O . ASP A 1 118 ? -5.482 2.813 -28.831 1.00 85.69 118 ASP A O 1
ATOM 943 N N . SER A 1 119 ? -4.382 2.015 -27.057 1.00 88.88 119 SER A N 1
ATOM 944 C CA . SER A 1 119 ? -5.485 2.184 -26.097 1.00 88.88 119 SER A CA 1
ATOM 945 C C . SER A 1 119 ? -5.246 3.420 -25.225 1.00 88.88 119 SER A C 1
ATOM 947 O O . SER A 1 119 ? -4.099 3.800 -24.990 1.00 88.88 119 SER A O 1
ATOM 949 N N . ARG A 1 120 ? -6.313 4.062 -24.730 1.00 90.81 120 ARG A N 1
ATOM 950 C CA . ARG A 1 120 ? -6.203 5.310 -23.952 1.00 90.81 120 ARG A CA 1
ATOM 951 C C . ARG A 1 120 ? -6.011 5.055 -22.463 1.00 90.81 120 ARG A C 1
ATOM 953 O O . ARG A 1 120 ? -5.221 5.751 -21.827 1.00 90.81 120 ARG A O 1
ATOM 960 N N . TYR A 1 121 ? -6.761 4.110 -21.897 1.00 93.31 121 TYR A N 1
ATOM 961 C CA . TYR A 1 121 ? -6.798 3.897 -20.452 1.00 93.31 121 TYR A CA 1
ATOM 962 C C . TYR A 1 121 ? -7.063 2.437 -20.088 1.00 93.31 121 TYR A C 1
ATOM 964 O O . TYR A 1 121 ? -8.029 1.832 -20.553 1.00 93.31 121 TYR A O 1
ATOM 972 N N . ILE A 1 122 ? -6.240 1.889 -19.197 1.00 95.25 122 ILE A N 1
ATOM 973 C CA . ILE A 1 122 ? -6.400 0.538 -18.666 1.00 95.25 122 ILE A CA 1
ATOM 974 C C . ILE A 1 122 ? -6.309 0.581 -17.148 1.00 95.25 122 ILE A C 1
ATOM 976 O O . ILE A 1 122 ? -5.347 1.105 -16.593 1.00 95.25 122 ILE A O 1
ATOM 980 N N . ASN A 1 123 ? -7.280 -0.035 -16.483 1.00 96.19 123 ASN A N 1
ATOM 981 C CA . ASN A 1 123 ? -7.274 -0.258 -15.049 1.00 96.19 123 ASN A CA 1
ATOM 982 C C . ASN A 1 123 ? -7.345 -1.752 -14.741 1.00 96.19 123 ASN A C 1
ATOM 984 O O . ASN A 1 123 ? -8.203 -2.472 -15.255 1.00 96.19 123 ASN A O 1
ATOM 988 N N . ILE A 1 124 ? -6.439 -2.223 -13.893 1.00 97.00 124 ILE A N 1
ATOM 989 C CA . ILE A 1 124 ? -6.392 -3.608 -13.441 1.00 97.00 124 ILE A CA 1
ATOM 990 C C . ILE A 1 124 ? -6.387 -3.614 -11.917 1.00 97.00 124 ILE A C 1
ATOM 992 O O . ILE A 1 124 ? -5.566 -2.941 -11.294 1.00 97.00 124 ILE A O 1
ATOM 996 N N . SER A 1 125 ? -7.274 -4.389 -11.295 1.00 95.75 125 SER A N 1
ATOM 997 C CA . SER A 1 125 ? -7.368 -4.434 -9.835 1.00 95.75 125 SER A CA 1
ATOM 998 C C . SER A 1 125 ? -7.630 -5.833 -9.297 1.00 95.75 125 SER A C 1
ATOM 1000 O O . SER A 1 125 ? -8.390 -6.587 -9.890 1.00 95.75 125 SER A O 1
ATOM 1002 N N . ASN A 1 126 ? -7.068 -6.179 -8.137 1.00 94.38 126 ASN A N 1
ATOM 1003 C CA . ASN A 1 126 ? -7.386 -7.419 -7.416 1.00 94.38 126 ASN A CA 1
ATOM 1004 C C . ASN A 1 126 ? -7.197 -8.719 -8.233 1.00 94.38 126 ASN A C 1
ATOM 1006 O O . ASN A 1 126 ? -7.981 -9.655 -8.100 1.00 94.38 126 ASN A O 1
ATOM 1010 N N . ILE A 1 127 ? -6.157 -8.812 -9.068 1.00 94.88 127 ILE A N 1
ATOM 1011 C CA . ILE A 1 127 ? -5.906 -9.998 -9.908 1.00 94.88 127 ILE A CA 1
ATOM 1012 C C . ILE A 1 127 ? -4.575 -10.660 -9.559 1.00 94.88 127 ILE A C 1
ATOM 1014 O O . ILE A 1 127 ? -3.578 -9.985 -9.290 1.00 94.88 127 ILE A O 1
ATOM 1018 N N . ARG A 1 128 ? -4.533 -11.997 -9.635 1.00 95.81 128 ARG A N 1
ATOM 1019 C CA . ARG A 1 128 ? -3.274 -12.745 -9.671 1.00 95.81 128 ARG A CA 1
ATOM 1020 C C . ARG A 1 128 ? -2.830 -12.976 -11.101 1.00 95.81 128 ARG A C 1
ATOM 1022 O O . ARG A 1 128 ? -3.445 -13.725 -11.853 1.00 95.81 128 ARG A O 1
ATOM 1029 N N . PHE A 1 129 ? -1.683 -12.432 -11.438 1.00 94.88 129 PHE A N 1
ATOM 1030 C CA . PHE A 1 129 ? -0.945 -12.751 -12.642 1.00 94.88 129 PHE A CA 1
ATOM 1031 C C . PHE A 1 129 ? -0.041 -13.950 -12.360 1.00 94.88 129 PHE A C 1
ATOM 1033 O O . PHE A 1 129 ? 0.949 -13.820 -11.647 1.00 94.88 129 PHE A O 1
ATOM 1040 N N . ASN A 1 130 ? -0.372 -15.124 -12.897 1.00 91.06 130 ASN A N 1
ATOM 1041 C CA . ASN A 1 130 ? 0.412 -16.342 -12.698 1.00 91.06 130 ASN A CA 1
ATOM 1042 C C . ASN A 1 130 ? 1.239 -16.653 -13.950 1.00 91.06 130 ASN A C 1
ATOM 1044 O O . ASN A 1 130 ? 0.753 -17.275 -14.891 1.00 91.06 130 ASN A O 1
ATOM 1048 N N . GLY A 1 131 ? 2.492 -16.201 -13.967 1.00 81.06 131 GLY A N 1
ATOM 1049 C CA . GLY A 1 131 ? 3.440 -16.470 -15.045 1.00 81.06 131 GLY A CA 1
ATOM 1050 C C . GLY A 1 131 ? 3.897 -17.933 -15.125 1.00 81.06 131 GLY A C 1
ATOM 1051 O O . GLY A 1 131 ? 3.539 -18.794 -14.316 1.00 81.06 131 GLY A O 1
ATOM 1052 N N . PHE A 1 132 ? 4.729 -18.235 -16.122 1.00 72.25 132 PHE A N 1
ATOM 1053 C CA . PHE A 1 132 ? 5.270 -19.580 -16.318 1.00 72.25 132 PHE A CA 1
ATOM 1054 C C . PHE A 1 132 ? 6.360 -19.927 -15.289 1.00 72.25 132 PHE A C 1
ATOM 1056 O O . PHE A 1 132 ? 7.103 -19.082 -14.803 1.00 72.25 132 PHE A O 1
ATOM 1063 N N . ASN A 1 133 ? 6.517 -21.223 -14.996 1.00 66.94 133 ASN A N 1
ATOM 1064 C CA . ASN A 1 133 ? 7.639 -21.721 -14.182 1.00 66.94 133 ASN A CA 1
ATOM 1065 C C . ASN A 1 133 ? 8.999 -21.679 -14.924 1.00 66.94 133 ASN A C 1
ATOM 1067 O O . ASN A 1 133 ? 10.047 -21.872 -14.298 1.00 66.94 133 ASN A O 1
ATOM 1071 N N . GLN A 1 134 ? 8.972 -21.463 -16.243 1.00 60.97 134 GLN A N 1
ATOM 1072 C CA . GLN A 1 134 ? 10.131 -21.293 -17.129 1.00 60.97 134 GLN A CA 1
ATOM 1073 C C . GLN A 1 134 ? 10.375 -19.788 -17.359 1.00 60.97 134 GLN A C 1
ATOM 1075 O O . GLN A 1 134 ? 9.454 -18.999 -17.175 1.00 60.97 134 GLN A O 1
ATOM 1080 N N . TYR A 1 135 ? 11.610 -19.394 -17.686 1.00 57.62 135 TYR A N 1
ATOM 1081 C CA . TYR A 1 135 ? 12.057 -17.993 -17.678 1.00 57.62 135 TYR A CA 1
ATOM 1082 C C . TYR A 1 135 ? 11.187 -17.030 -18.514 1.00 57.62 135 TYR A C 1
ATOM 1084 O O . TYR A 1 135 ? 10.593 -17.432 -19.514 1.00 57.62 135 TYR A O 1
ATOM 1092 N N . SER A 1 136 ? 11.174 -15.752 -18.104 1.00 61.31 136 SER A N 1
ATOM 1093 C CA . SER A 1 136 ? 10.673 -14.586 -18.860 1.00 61.31 136 SER A CA 1
ATOM 1094 C C . SER A 1 136 ? 9.185 -14.607 -19.246 1.00 61.31 136 SER A C 1
ATOM 1096 O O . SER A 1 136 ? 8.829 -14.370 -20.399 1.00 61.31 136 SER A O 1
ATOM 1098 N N . GLY A 1 137 ? 8.294 -14.861 -18.282 1.00 78.31 137 GLY A N 1
ATOM 1099 C CA . GLY A 1 137 ? 6.869 -14.570 -18.461 1.00 78.31 137 GLY A CA 1
ATOM 1100 C C . GLY A 1 137 ? 6.621 -13.059 -18.502 1.00 78.31 137 GLY A C 1
ATOM 1101 O O . GLY A 1 137 ? 6.998 -12.355 -17.567 1.00 78.31 137 GLY A O 1
ATOM 1102 N N . ILE A 1 138 ? 5.992 -12.561 -19.568 1.00 92.00 138 ILE A N 1
ATOM 1103 C CA . ILE A 1 138 ? 5.524 -11.172 -19.649 1.00 92.00 138 ILE A CA 1
ATOM 1104 C C . ILE A 1 138 ? 4.029 -11.181 -19.334 1.00 92.00 138 ILE A C 1
ATOM 1106 O O . ILE A 1 138 ? 3.253 -11.865 -19.997 1.00 92.00 138 ILE A O 1
ATOM 1110 N N . ASN A 1 139 ? 3.611 -10.452 -18.309 1.00 94.75 139 ASN A N 1
ATOM 1111 C CA . ASN A 1 139 ? 2.210 -10.413 -17.890 1.00 94.75 139 ASN A CA 1
ATOM 1112 C C . ASN A 1 139 ? 1.487 -9.218 -18.500 1.00 94.75 139 ASN A C 1
ATOM 1114 O O . ASN A 1 139 ? 0.348 -9.353 -18.938 1.00 94.75 139 ASN A O 1
ATOM 1118 N N . LEU A 1 140 ? 2.181 -8.090 -18.600 1.00 97.00 140 LEU A N 1
ATOM 1119 C CA . LEU A 1 140 ? 1.687 -6.895 -19.259 1.00 97.00 140 LEU A CA 1
ATOM 1120 C C . LEU A 1 140 ? 2.796 -6.319 -20.133 1.00 97.00 140 LEU A C 1
ATOM 1122 O O . LEU A 1 140 ? 3.915 -6.128 -19.657 1.00 97.00 140 LEU A O 1
ATOM 1126 N N . LEU A 1 141 ? 2.477 -6.068 -21.397 1.00 97.56 141 LEU A N 1
ATOM 1127 C CA . LEU A 1 141 ? 3.339 -5.385 -22.352 1.00 97.56 141 LEU A CA 1
ATOM 1128 C C . LEU A 1 141 ? 2.582 -4.194 -22.932 1.00 97.56 141 LEU A C 1
ATOM 1130 O O . LEU A 1 141 ? 1.525 -4.405 -23.521 1.00 97.56 141 LEU A O 1
ATOM 1134 N N . THR A 1 142 ? 3.121 -2.983 -22.822 1.00 98.00 142 THR A N 1
ATOM 1135 C CA . THR A 1 142 ? 2.667 -1.848 -23.642 1.00 98.00 142 THR A CA 1
ATOM 1136 C C . THR A 1 142 ? 3.650 -1.599 -24.775 1.00 98.00 142 THR A C 1
ATOM 1138 O O . THR A 1 142 ? 4.857 -1.738 -24.584 1.00 98.00 142 THR A O 1
ATOM 1141 N N . GLU A 1 143 ? 3.145 -1.273 -25.958 1.00 95.75 143 GLU A N 1
ATOM 1142 C CA . GLU A 1 143 ? 3.919 -0.948 -27.158 1.00 95.75 143 GLU A CA 1
ATOM 1143 C C . GLU A 1 143 ? 3.127 0.003 -28.072 1.00 95.75 143 GLU A C 1
ATOM 1145 O O . GLU A 1 143 ? 1.948 0.258 -27.837 1.00 95.75 143 GLU A O 1
ATOM 1150 N N . GLY A 1 144 ? 3.768 0.497 -29.131 1.00 92.56 144 GLY A N 1
ATOM 1151 C CA . GLY A 1 144 ? 3.175 1.459 -30.060 1.00 92.56 144 GLY A CA 1
ATOM 1152 C C . GLY A 1 144 ? 3.521 2.907 -29.714 1.00 92.56 144 GLY A C 1
ATOM 1153 O O . GLY A 1 144 ? 4.191 3.181 -28.716 1.00 92.56 144 GLY A O 1
ATOM 1154 N N . ASP A 1 145 ? 3.071 3.819 -30.574 1.00 91.69 145 ASP A N 1
ATOM 1155 C CA . ASP A 1 145 ? 3.454 5.238 -30.535 1.00 91.69 145 ASP A CA 1
ATOM 1156 C C . ASP A 1 145 ? 2.423 6.117 -29.807 1.00 91.69 145 ASP A C 1
ATOM 1158 O O . ASP A 1 145 ? 2.682 7.283 -29.503 1.00 91.69 145 ASP A O 1
ATOM 1162 N N . SER A 1 146 ? 1.249 5.562 -29.505 1.00 90.88 146 SER A N 1
ATOM 1163 C CA . SER A 1 146 ? 0.170 6.257 -28.807 1.00 90.88 146 SER A CA 1
ATOM 1164 C C . SER A 1 146 ? 0.379 6.253 -27.294 1.00 90.88 146 SER A C 1
ATOM 1166 O O . SER A 1 146 ? 0.702 5.224 -26.701 1.00 90.88 146 SER A O 1
ATOM 1168 N N . SER A 1 147 ? 0.148 7.405 -26.659 1.00 93.19 147 SER A N 1
ATOM 1169 C CA . SER A 1 147 ? 0.224 7.540 -25.201 1.00 93.19 147 SER A CA 1
ATOM 1170 C C . SER A 1 147 ? -0.887 6.748 -24.511 1.00 93.19 147 SER A C 1
ATOM 1172 O O . SER A 1 147 ? -2.058 6.903 -24.864 1.00 93.19 147 SER A O 1
ATOM 1174 N N . VAL A 1 148 ? -0.527 5.947 -23.506 1.00 94.94 148 VAL A N 1
ATOM 1175 C CA . VAL A 1 148 ? -1.464 5.128 -22.724 1.00 94.94 148 VAL A CA 1
ATOM 1176 C C . VAL A 1 148 ? -1.372 5.432 -21.230 1.00 94.94 148 VAL A C 1
ATOM 1178 O O . VAL A 1 148 ? -0.290 5.656 -20.690 1.00 94.94 148 VAL A O 1
ATOM 1181 N N . VAL A 1 149 ? -2.508 5.399 -20.536 1.00 96.12 149 VAL A N 1
ATOM 1182 C CA . VAL A 1 149 ? -2.544 5.416 -19.069 1.00 96.12 149 VAL A CA 1
ATOM 1183 C C . VAL A 1 149 ? -2.845 4.019 -18.544 1.00 96.12 149 VAL A C 1
ATOM 1185 O O . VAL A 1 149 ? -3.847 3.412 -18.920 1.00 96.12 149 VAL A O 1
ATOM 1188 N N . VAL A 1 150 ? -1.980 3.504 -17.672 1.00 97.25 150 VAL A N 1
ATOM 1189 C CA . VAL A 1 150 ? -2.133 2.180 -17.060 1.00 97.25 150 VAL A CA 1
ATOM 1190 C C . VAL A 1 150 ? -2.111 2.298 -15.543 1.00 97.25 150 VAL A C 1
ATOM 1192 O O . VAL A 1 150 ? -1.078 2.588 -14.941 1.00 97.25 150 VAL A O 1
ATOM 1195 N N . ASP A 1 151 ? -3.239 1.966 -14.930 1.00 97.44 151 ASP A N 1
ATOM 1196 C CA . ASP A 1 151 ? -3.420 1.908 -13.488 1.00 97.44 151 ASP A CA 1
ATOM 1197 C C . ASP A 1 151 ? -3.527 0.444 -13.051 1.00 97.44 151 ASP A C 1
ATOM 1199 O O . ASP A 1 151 ? -4.446 -0.270 -13.443 1.00 97.44 151 ASP A O 1
ATOM 1203 N N . VAL A 1 152 ? -2.602 -0.029 -12.217 1.00 97.81 152 VAL A N 1
ATOM 1204 C CA . VAL A 1 152 ? -2.683 -1.371 -11.624 1.00 97.81 152 VAL A CA 1
ATOM 1205 C C . VAL A 1 152 ? -2.711 -1.238 -10.117 1.00 97.81 152 VAL A C 1
ATOM 1207 O O . VAL A 1 152 ? -1.781 -0.702 -9.516 1.00 97.81 152 VAL A O 1
ATOM 1210 N N . SER A 1 153 ? -3.756 -1.757 -9.487 1.00 96.19 153 SER A N 1
ATOM 1211 C CA . SER A 1 153 ? -3.907 -1.738 -8.038 1.00 96.19 153 SER A CA 1
ATOM 1212 C C . SER A 1 153 ? -4.047 -3.140 -7.466 1.00 96.19 153 SER A C 1
ATOM 1214 O O . SER A 1 153 ? -4.627 -4.033 -8.083 1.00 96.19 153 SER A O 1
ATOM 1216 N N . ASP A 1 154 ? -3.539 -3.330 -6.254 1.00 95.38 154 ASP A N 1
ATOM 1217 C CA . ASP A 1 154 ? -3.905 -4.449 -5.393 1.00 95.38 154 ASP A CA 1
ATOM 1218 C C . ASP A 1 154 ? -3.779 -5.836 -6.043 1.00 95.38 154 ASP A C 1
ATOM 1220 O O . ASP A 1 154 ? -4.564 -6.742 -5.775 1.00 95.38 154 ASP A O 1
ATOM 1224 N N . SER A 1 155 ? -2.808 -6.013 -6.933 1.00 96.50 155 SER A N 1
ATOM 1225 C CA . SER A 1 155 ? -2.647 -7.231 -7.723 1.00 96.50 155 SER A CA 1
ATOM 1226 C C . SER A 1 155 ? -1.414 -8.017 -7.286 1.00 96.50 155 SER A C 1
ATOM 1228 O O . SER A 1 155 ? -0.469 -7.474 -6.706 1.00 96.50 155 SER A O 1
ATOM 1230 N N . PHE A 1 156 ? -1.426 -9.323 -7.546 1.00 95.62 156 PHE A N 1
ATOM 1231 C CA . PHE A 1 156 ? -0.333 -10.233 -7.222 1.00 95.62 156 PHE A CA 1
ATOM 1232 C C . PHE A 1 156 ? 0.353 -10.699 -8.507 1.00 95.62 156 PHE A C 1
ATOM 1234 O O . PHE A 1 156 ? -0.213 -11.466 -9.282 1.00 95.62 156 PHE A O 1
ATOM 1241 N N . ILE A 1 157 ? 1.578 -10.241 -8.745 1.00 95.06 157 ILE A N 1
ATOM 1242 C CA . ILE A 1 157 ? 2.353 -10.538 -9.947 1.00 95.06 157 ILE A CA 1
ATOM 1243 C C . ILE A 1 157 ? 3.366 -11.629 -9.625 1.00 95.06 157 ILE A C 1
ATOM 1245 O O . ILE A 1 157 ? 4.389 -11.386 -8.989 1.00 95.06 157 ILE A O 1
ATOM 1249 N N . GLU A 1 158 ? 3.092 -12.850 -10.071 1.00 91.25 158 GLU A N 1
ATOM 1250 C CA . GLU A 1 158 ? 3.919 -14.023 -9.810 1.00 91.25 158 GLU A CA 1
ATOM 1251 C C . GLU A 1 158 ? 4.652 -14.499 -11.065 1.00 91.25 158 GLU A C 1
ATOM 1253 O O . GLU A 1 158 ? 4.032 -14.746 -12.098 1.00 91.25 158 GLU A O 1
ATOM 1258 N N . LYS A 1 159 ? 5.972 -14.714 -10.949 1.00 87.88 159 LYS A N 1
ATOM 1259 C CA . LYS A 1 159 ? 6.845 -15.266 -12.012 1.00 87.88 159 LYS A CA 1
ATOM 1260 C C . LYS A 1 159 ? 6.709 -14.506 -13.337 1.00 87.88 159 LYS A C 1
ATOM 1262 O O . LYS A 1 159 ? 6.737 -15.095 -14.418 1.00 87.88 159 LYS A O 1
ATOM 1267 N N . GLY A 1 160 ? 6.527 -13.200 -13.221 1.00 89.06 160 GLY A N 1
ATOM 1268 C CA . GLY A 1 160 ? 6.049 -12.348 -14.287 1.00 89.06 160 GLY A CA 1
ATOM 1269 C C . GLY A 1 160 ? 6.706 -10.984 -14.280 1.00 89.06 160 GLY A C 1
ATOM 1270 O O . GLY A 1 160 ? 7.202 -10.544 -13.241 1.00 89.06 160 GLY A O 1
ATOM 1271 N N . ALA A 1 161 ? 6.694 -10.334 -15.437 1.00 92.88 161 ALA A N 1
ATOM 1272 C CA . ALA A 1 161 ? 7.174 -8.973 -15.608 1.00 92.88 161 ALA A CA 1
ATOM 1273 C C . ALA A 1 161 ? 6.107 -8.080 -16.247 1.00 92.88 161 ALA A C 1
ATOM 1275 O O . ALA A 1 161 ? 5.325 -8.532 -17.092 1.00 92.88 161 ALA A O 1
ATOM 1276 N N . PHE A 1 162 ? 6.114 -6.808 -15.862 1.00 97.44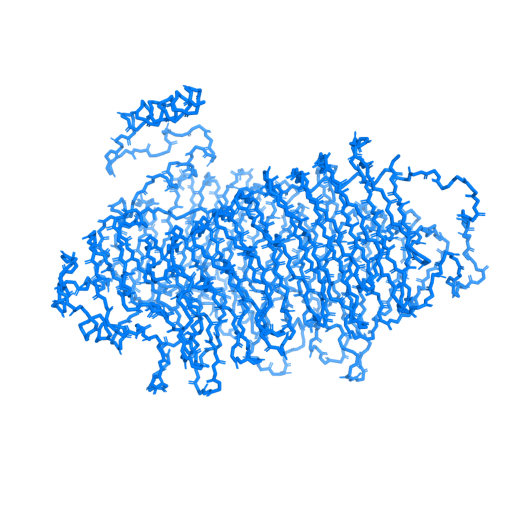 162 PHE A N 1
ATOM 1277 C CA . PHE A 1 162 ? 5.466 -5.733 -16.605 1.00 97.44 162 PHE A CA 1
ATOM 1278 C C . PHE A 1 162 ? 6.524 -4.989 -17.419 1.00 97.44 162 PHE A C 1
ATOM 1280 O O . PHE A 1 162 ? 7.571 -4.620 -16.886 1.00 97.44 162 PHE A O 1
ATOM 1287 N N . ILE A 1 163 ? 6.260 -4.811 -18.712 1.00 97.44 163 ILE A N 1
ATOM 1288 C CA . ILE A 1 163 ? 7.155 -4.149 -19.660 1.00 97.44 163 ILE A CA 1
ATOM 1289 C C . ILE A 1 163 ? 6.401 -2.988 -20.299 1.00 97.44 163 ILE A C 1
ATOM 1291 O O . ILE A 1 163 ? 5.373 -3.188 -20.945 1.00 97.44 163 ILE A O 1
ATOM 1295 N N . PHE A 1 164 ? 6.930 -1.785 -20.127 1.00 97.69 164 PHE A N 1
ATOM 1296 C CA . PHE A 1 164 ? 6.321 -0.554 -20.602 1.00 97.69 164 PHE A CA 1
ATOM 1297 C C . PHE A 1 164 ? 7.167 0.052 -21.729 1.00 97.69 164 PHE A C 1
ATOM 1299 O O . PHE A 1 164 ? 8.133 0.765 -21.451 1.00 97.69 164 PHE A O 1
ATOM 1306 N N . ASN A 1 165 ? 6.834 -0.262 -22.988 1.00 97.44 165 ASN A N 1
ATOM 1307 C CA . ASN A 1 165 ? 7.536 0.265 -24.170 1.00 97.44 165 ASN A CA 1
ATOM 1308 C C . ASN A 1 165 ? 6.764 1.388 -24.886 1.00 97.44 165 ASN A C 1
ATOM 1310 O O . ASN A 1 165 ? 7.330 2.026 -25.770 1.00 97.44 165 ASN A O 1
ATOM 1314 N N . ALA A 1 166 ? 5.495 1.628 -24.548 1.00 96.38 166 ALA A N 1
ATOM 1315 C CA . ALA A 1 166 ? 4.717 2.739 -25.104 1.00 96.38 166 ALA A CA 1
ATOM 1316 C C . ALA A 1 166 ? 4.966 4.049 -24.324 1.00 96.38 166 ALA A C 1
ATOM 1318 O O . ALA A 1 166 ? 5.291 3.994 -23.129 1.00 96.38 166 ALA A O 1
ATOM 1319 N N . PRO A 1 167 ? 4.786 5.230 -24.942 1.00 95.75 167 PRO A N 1
ATOM 1320 C CA . PRO A 1 167 ? 4.708 6.484 -24.195 1.00 95.75 167 PRO A CA 1
ATOM 1321 C C . PRO A 1 167 ? 3.492 6.468 -23.251 1.00 95.75 167 PRO A C 1
ATOM 1323 O O . PRO A 1 167 ? 2.514 5.766 -23.510 1.00 95.75 167 PRO A O 1
ATOM 1326 N N . GLY A 1 168 ? 3.531 7.233 -22.155 1.00 94.75 168 GLY A N 1
ATOM 1327 C CA . GLY A 1 168 ? 2.366 7.375 -21.275 1.00 94.75 168 GLY A CA 1
ATOM 1328 C C . GLY A 1 168 ? 2.654 7.352 -19.778 1.00 94.75 168 GLY A C 1
ATOM 1329 O O . GLY A 1 168 ? 3.794 7.511 -19.342 1.00 94.75 168 GLY A O 1
ATOM 1330 N N . THR A 1 169 ? 1.607 7.188 -18.972 1.00 95.56 169 THR A N 1
ATOM 1331 C CA . THR A 1 169 ? 1.702 7.206 -17.507 1.00 95.56 169 THR A CA 1
ATOM 1332 C C . THR A 1 169 ? 1.293 5.865 -16.912 1.00 95.56 169 THR A C 1
ATOM 1334 O O . THR A 1 169 ? 0.293 5.258 -17.289 1.00 95.56 169 THR A O 1
ATOM 1337 N N . TYR A 1 170 ? 2.091 5.391 -15.962 1.00 97.50 170 TYR A N 1
ATOM 1338 C CA . TYR A 1 170 ? 1.956 4.061 -15.381 1.00 97.50 170 TYR A CA 1
ATOM 1339 C C . TYR A 1 170 ? 1.915 4.190 -13.861 1.00 97.50 170 TYR A C 1
ATOM 1341 O O . TYR A 1 170 ? 2.899 4.616 -13.259 1.00 97.50 170 TYR A O 1
ATOM 1349 N N . GLN A 1 171 ? 0.804 3.827 -13.222 1.00 97.31 171 GLN A N 1
ATOM 1350 C CA . GLN A 1 171 ? 0.644 3.897 -11.769 1.00 97.31 171 GLN A CA 1
ATOM 1351 C C . GLN A 1 171 ? 0.397 2.506 -11.181 1.00 97.31 171 GLN A C 1
ATOM 1353 O O . GLN A 1 171 ? -0.609 1.860 -11.465 1.00 97.31 171 GLN A O 1
ATOM 1358 N N . LEU A 1 172 ? 1.311 2.046 -10.324 1.00 97.94 172 LEU A N 1
ATOM 1359 C CA . LEU A 1 172 ? 1.242 0.746 -9.657 1.00 97.94 172 LEU A CA 1
ATOM 1360 C C . LEU A 1 172 ? 1.039 0.954 -8.149 1.00 97.94 172 LEU A C 1
ATOM 1362 O O . LEU A 1 172 ? 1.968 1.363 -7.459 1.00 97.94 172 LEU A O 1
ATOM 1366 N N . GLN A 1 173 ? -0.150 0.648 -7.626 1.00 96.19 173 GLN A N 1
ATOM 1367 C CA . GLN A 1 173 ? -0.521 0.872 -6.224 1.00 96.19 173 GLN A CA 1
ATOM 1368 C C . GLN A 1 173 ? -0.773 -0.432 -5.450 1.00 96.19 173 GLN A C 1
ATOM 1370 O O . GLN A 1 173 ? -1.605 -1.238 -5.850 1.00 96.19 173 GLN A O 1
ATOM 1375 N N . GLY A 1 174 ? -0.112 -0.635 -4.307 1.00 94.94 174 GLY A N 1
ATOM 1376 C CA . GLY A 1 174 ? -0.428 -1.743 -3.389 1.00 94.94 174 GLY A CA 1
ATOM 1377 C C . GLY A 1 174 ? -0.223 -3.143 -3.989 1.00 94.94 174 GLY A C 1
ATOM 1378 O O . GLY A 1 174 ? -0.841 -4.114 -3.549 1.00 94.94 174 GLY A O 1
ATOM 1379 N N . ASN A 1 175 ? 0.614 -3.249 -5.024 1.00 96.19 175 ASN A N 1
ATOM 1380 C CA . ASN A 1 175 ? 0.863 -4.495 -5.741 1.00 96.19 175 ASN A CA 1
ATOM 1381 C C . ASN A 1 175 ? 1.942 -5.334 -5.051 1.00 96.19 175 ASN A C 1
ATOM 1383 O O . ASN A 1 175 ? 2.884 -4.807 -4.456 1.00 96.19 175 ASN A O 1
ATOM 1387 N N . TYR A 1 176 ? 1.833 -6.653 -5.192 1.00 94.69 176 TYR A N 1
ATOM 1388 C CA . TYR A 1 176 ? 2.837 -7.597 -4.719 1.00 94.69 176 TYR A CA 1
ATOM 1389 C C . TYR A 1 176 ? 3.506 -8.295 -5.899 1.00 94.69 176 TYR A C 1
ATOM 1391 O O . TYR A 1 176 ? 2.883 -9.100 -6.587 1.00 94.69 176 TYR A O 1
ATOM 1399 N N . PHE A 1 177 ? 4.786 -8.025 -6.121 1.00 94.12 177 PHE A N 1
ATOM 1400 C CA . PHE A 1 177 ? 5.576 -8.662 -7.167 1.00 94.12 177 PHE A CA 1
ATOM 1401 C C . PHE A 1 177 ? 6.458 -9.751 -6.565 1.00 94.12 177 PHE A C 1
ATOM 1403 O O . PHE A 1 177 ? 7.273 -9.491 -5.685 1.00 94.12 177 PHE A O 1
ATOM 1410 N N . THR A 1 178 ? 6.365 -10.972 -7.083 1.00 90.12 178 THR A N 1
ATOM 1411 C CA . THR A 1 178 ? 7.258 -12.075 -6.731 1.00 90.12 178 THR A CA 1
ATOM 1412 C C . THR A 1 178 ? 7.825 -12.733 -7.980 1.00 90.12 178 THR A C 1
ATOM 1414 O O . THR A 1 178 ? 7.192 -13.548 -8.652 1.00 90.12 178 THR A O 1
ATOM 1417 N N . GLY A 1 179 ? 9.070 -12.379 -8.304 1.00 80.56 179 GLY A N 1
ATOM 1418 C CA . GLY A 1 179 ? 9.750 -12.916 -9.482 1.00 80.56 179 GLY A CA 1
ATOM 1419 C C . GLY A 1 179 ? 10.135 -14.388 -9.318 1.00 80.56 179 GLY A C 1
ATOM 1420 O O . GLY A 1 179 ? 10.274 -15.100 -10.310 1.00 80.56 179 GLY A O 1
ATOM 1421 N N . ARG A 1 180 ? 10.318 -14.854 -8.072 1.00 78.94 180 ARG A N 1
ATOM 1422 C CA . ARG A 1 180 ? 10.856 -16.182 -7.708 1.00 78.94 180 ARG A CA 1
ATOM 1423 C C . ARG A 1 180 ? 12.105 -16.583 -8.516 1.00 78.94 180 ARG A C 1
ATOM 1425 O O . ARG A 1 180 ? 12.313 -17.766 -8.793 1.00 78.94 180 ARG A O 1
ATOM 1432 N N . GLY A 1 181 ? 12.917 -15.601 -8.917 1.00 73.50 181 GLY A N 1
ATOM 1433 C CA . GLY A 1 181 ? 14.094 -15.810 -9.766 1.00 73.50 181 GLY A CA 1
ATOM 1434 C C . GLY A 1 181 ? 13.781 -16.257 -11.203 1.00 73.50 181 GLY A C 1
ATOM 1435 O O . GLY A 1 181 ? 14.663 -16.787 -11.872 1.00 73.50 181 GLY A O 1
ATOM 1436 N N . LYS A 1 182 ? 12.538 -16.095 -11.677 1.00 76.38 182 LYS A N 1
ATOM 1437 C CA . LYS A 1 182 ? 12.079 -16.508 -13.018 1.00 76.38 182 LYS A CA 1
ATOM 1438 C C . LYS A 1 182 ? 12.073 -15.385 -14.053 1.00 76.38 182 LYS A C 1
ATOM 1440 O O . LYS A 1 182 ? 11.983 -15.665 -15.246 1.00 76.38 182 LYS A O 1
ATOM 1445 N N . VAL A 1 183 ? 12.200 -14.139 -13.617 1.00 80.69 183 VAL A N 1
ATOM 1446 C CA . VAL A 1 183 ? 12.307 -12.962 -14.487 1.00 80.69 183 VAL A CA 1
ATOM 1447 C C . VAL A 1 183 ? 13.566 -12.181 -14.143 1.00 80.69 183 VAL A C 1
ATOM 1449 O O . VAL A 1 183 ? 14.023 -12.223 -12.999 1.00 80.69 183 VAL A O 1
ATOM 1452 N N . SER A 1 184 ? 14.140 -11.510 -15.141 1.00 83.06 184 SER A N 1
ATOM 1453 C CA . SER A 1 184 ? 15.328 -10.676 -14.952 1.00 83.06 184 SER A CA 1
ATOM 1454 C C . SER A 1 184 ? 15.010 -9.418 -14.154 1.00 83.06 184 SER A C 1
ATOM 1456 O O . SER A 1 184 ? 15.737 -9.082 -13.221 1.00 83.06 184 SER A O 1
ATOM 1458 N N . SER A 1 185 ? 13.884 -8.791 -14.491 1.00 89.50 185 SER A N 1
ATOM 1459 C CA . SER A 1 185 ? 13.285 -7.681 -13.764 1.00 89.50 185 SER A CA 1
ATOM 1460 C C . SER A 1 185 ? 11.774 -7.837 -13.735 1.00 89.50 185 SER A C 1
ATOM 1462 O O . SER A 1 185 ? 11.168 -8.235 -14.729 1.00 89.50 185 SER A O 1
ATOM 1464 N N . GLN A 1 186 ? 11.163 -7.550 -12.587 1.00 92.75 186 GLN A N 1
ATOM 1465 C CA . GLN A 1 186 ? 9.709 -7.587 -12.430 1.00 92.75 186 GLN A CA 1
ATOM 1466 C C . GLN A 1 186 ? 9.034 -6.401 -13.129 1.00 92.75 186 GLN A C 1
ATOM 1468 O O . GLN A 1 186 ? 7.886 -6.515 -13.554 1.00 92.75 186 GLN A O 1
ATOM 1473 N N . ILE A 1 187 ? 9.741 -5.277 -13.253 1.00 96.44 187 ILE A N 1
ATOM 1474 C CA . ILE A 1 187 ? 9.260 -4.084 -13.947 1.00 96.44 187 ILE A CA 1
ATOM 1475 C C . ILE A 1 187 ? 10.361 -3.571 -14.877 1.00 96.44 187 ILE A C 1
ATOM 1477 O O . ILE A 1 187 ? 11.509 -3.409 -14.452 1.00 96.44 187 ILE A O 1
ATOM 1481 N N . VAL A 1 188 ? 10.004 -3.306 -16.132 1.00 96.50 188 VAL A N 1
ATOM 1482 C CA . VAL A 1 188 ? 10.877 -2.692 -17.137 1.00 96.50 188 VAL A CA 1
ATOM 1483 C C . VAL A 1 188 ? 10.182 -1.464 -17.715 1.00 96.50 188 VAL A C 1
ATOM 1485 O O . VAL A 1 188 ? 9.067 -1.573 -18.223 1.00 96.50 188 VAL A O 1
ATOM 1488 N N . LEU A 1 189 ? 10.846 -0.312 -17.648 1.00 96.75 189 LEU A N 1
ATOM 1489 C CA . LEU A 1 189 ? 10.426 0.923 -18.312 1.00 96.75 189 LEU A CA 1
ATOM 1490 C C . LEU A 1 189 ? 11.391 1.204 -19.461 1.00 96.75 189 LEU A C 1
ATOM 1492 O O . LEU A 1 189 ? 12.601 1.284 -19.235 1.00 96.75 189 LEU A O 1
ATOM 1496 N N . ASN A 1 190 ? 10.874 1.308 -20.678 1.00 95.88 190 ASN A N 1
ATOM 1497 C CA . ASN A 1 190 ? 11.691 1.421 -21.880 1.00 95.88 190 ASN A CA 1
ATOM 1498 C C . ASN A 1 190 ? 11.017 2.324 -22.920 1.00 95.88 190 ASN A C 1
ATOM 1500 O O . ASN A 1 190 ? 10.785 1.932 -24.063 1.00 95.88 190 ASN A O 1
ATOM 1504 N N . ASN A 1 191 ? 10.665 3.536 -22.497 1.00 94.69 191 ASN A N 1
ATOM 1505 C CA . ASN A 1 191 ? 10.209 4.579 -23.402 1.00 94.69 191 ASN A CA 1
ATOM 1506 C C . ASN A 1 191 ? 10.501 5.954 -22.811 1.00 94.69 191 ASN A C 1
ATOM 1508 O O . ASN A 1 191 ? 10.217 6.214 -21.644 1.00 94.69 191 ASN A O 1
ATOM 1512 N N . ASP A 1 192 ? 11.035 6.846 -23.636 1.00 92.56 192 ASP A N 1
ATOM 1513 C CA . ASP A 1 192 ? 11.549 8.141 -23.205 1.00 92.56 192 ASP A CA 1
ATOM 1514 C C . ASP A 1 192 ? 10.408 9.045 -22.708 1.00 92.56 192 ASP A C 1
ATOM 1516 O O . ASP A 1 192 ? 10.597 9.842 -21.794 1.00 92.56 192 ASP A O 1
ATOM 1520 N N . LEU A 1 193 ? 9.194 8.869 -23.228 1.00 93.50 193 LEU A N 1
ATOM 1521 C CA . LEU A 1 193 ? 7.996 9.612 -22.834 1.00 93.50 193 LEU A CA 1
ATOM 1522 C C . LEU A 1 193 ? 7.140 8.866 -21.794 1.00 93.50 193 LEU A C 1
ATOM 1524 O O . LEU A 1 193 ? 5.997 9.254 -21.552 1.00 93.50 193 LEU A O 1
ATOM 1528 N N . ALA A 1 194 ? 7.654 7.787 -21.196 1.00 94.38 194 ALA A N 1
ATOM 1529 C CA . ALA A 1 194 ? 6.964 7.073 -20.131 1.00 94.38 194 ALA A CA 1
ATOM 1530 C C . ALA A 1 194 ? 7.284 7.648 -18.740 1.00 94.38 194 ALA A C 1
ATOM 1532 O O . ALA A 1 194 ? 8.444 7.907 -18.414 1.00 94.38 194 ALA A O 1
ATOM 1533 N N . ASP A 1 195 ? 6.264 7.784 -17.888 1.00 94.50 195 ASP A N 1
ATOM 1534 C CA . ASP A 1 195 ? 6.399 8.131 -16.465 1.00 94.50 195 ASP A CA 1
ATOM 1535 C C . ASP A 1 195 ? 5.774 7.025 -15.599 1.00 94.50 195 ASP A C 1
ATOM 1537 O O . ASP A 1 195 ? 4.560 6.810 -15.610 1.00 94.50 195 ASP A O 1
ATOM 1541 N N . LEU A 1 196 ? 6.622 6.302 -14.865 1.00 96.38 196 LEU A N 1
ATOM 1542 C CA . LEU A 1 196 ? 6.235 5.224 -13.960 1.00 96.38 196 LEU A CA 1
ATOM 1543 C C . LEU A 1 196 ? 6.234 5.705 -12.506 1.00 96.38 196 LEU A C 1
ATOM 1545 O O . LEU A 1 196 ? 7.267 6.126 -11.982 1.00 96.38 196 LEU A O 1
ATOM 1549 N N . PHE A 1 197 ? 5.101 5.527 -11.830 1.00 96.75 197 PHE A N 1
ATOM 1550 C CA . PHE A 1 197 ? 4.925 5.732 -10.399 1.00 96.75 197 PHE A CA 1
ATOM 1551 C C . PHE A 1 197 ? 4.536 4.424 -9.694 1.00 96.75 197 PHE A C 1
ATOM 1553 O O . PHE A 1 197 ? 3.536 3.792 -10.032 1.00 96.75 197 PHE A O 1
ATOM 1560 N N . VAL A 1 198 ? 5.312 4.025 -8.686 1.00 96.19 198 VAL A N 1
ATOM 1561 C CA . VAL A 1 198 ? 5.059 2.834 -7.857 1.00 96.19 198 VAL A CA 1
ATOM 1562 C C . VAL A 1 198 ? 4.834 3.254 -6.409 1.00 96.19 198 VAL A C 1
ATOM 1564 O O . VAL A 1 198 ? 5.626 4.014 -5.857 1.00 96.19 198 VAL A O 1
ATOM 1567 N N . TYR A 1 199 ? 3.765 2.768 -5.785 1.00 91.56 199 TYR A N 1
ATOM 1568 C CA . TYR A 1 199 ? 3.328 3.223 -4.469 1.00 91.56 199 TYR A CA 1
ATOM 1569 C C . TYR A 1 199 ? 2.785 2.087 -3.602 1.00 91.56 199 TYR A C 1
ATOM 1571 O O . TYR A 1 199 ? 1.797 1.441 -3.957 1.00 91.56 199 TYR A O 1
ATOM 1579 N N . GLY A 1 200 ? 3.378 1.886 -2.425 1.00 91.44 200 GLY A N 1
ATOM 1580 C CA . GLY A 1 200 ? 2.977 0.828 -1.495 1.00 91.44 200 GLY A CA 1
ATOM 1581 C C . GLY A 1 200 ? 3.225 -0.593 -2.022 1.00 91.44 200 GLY A C 1
ATOM 1582 O O . GLY A 1 200 ? 3.713 -0.808 -3.131 1.00 91.44 200 GLY A O 1
ATOM 1583 N N . GLY A 1 201 ? 2.863 -1.593 -1.218 1.00 92.50 201 GLY A N 1
ATOM 1584 C CA . GLY A 1 201 ? 3.070 -3.000 -1.562 1.00 92.50 201 GLY A CA 1
ATOM 1585 C C . GLY A 1 201 ? 4.535 -3.439 -1.458 1.00 92.50 201 GLY A C 1
ATOM 1586 O O . GLY A 1 201 ? 5.317 -2.892 -0.674 1.00 92.50 201 GLY A O 1
ATOM 1587 N N . ASN A 1 202 ? 4.902 -4.473 -2.217 1.00 92.31 202 ASN A N 1
ATOM 1588 C CA . ASN A 1 202 ? 6.192 -5.142 -2.064 1.00 92.31 202 ASN A CA 1
ATOM 1589 C C . ASN A 1 202 ? 6.687 -5.750 -3.383 1.00 92.31 202 ASN A C 1
ATOM 1591 O O . ASN A 1 202 ? 5.923 -6.372 -4.123 1.00 92.31 202 ASN A O 1
ATOM 1595 N N . ILE A 1 203 ? 7.984 -5.631 -3.656 1.00 93.06 203 ILE A N 1
ATOM 1596 C CA . ILE A 1 203 ? 8.666 -6.301 -4.761 1.00 93.06 203 ILE A CA 1
ATOM 1597 C C . ILE A 1 203 ? 9.716 -7.225 -4.16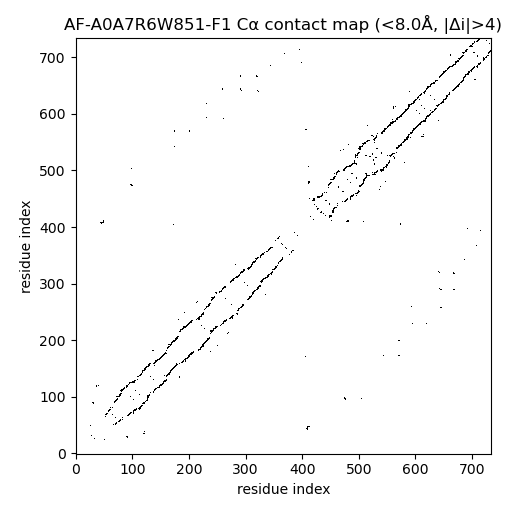6 1.00 93.06 203 ILE A C 1
ATOM 1599 O O . ILE A 1 203 ? 10.688 -6.800 -3.552 1.00 93.06 203 ILE A O 1
ATOM 1603 N N . THR A 1 204 ? 9.523 -8.523 -4.353 1.00 87.75 204 THR A N 1
ATOM 1604 C CA . THR A 1 204 ? 10.347 -9.536 -3.716 1.00 87.75 204 THR A CA 1
ATOM 1605 C C . THR A 1 204 ? 10.781 -10.619 -4.687 1.00 87.75 204 THR A C 1
ATOM 1607 O O . THR A 1 204 ? 10.209 -10.862 -5.753 1.00 87.75 204 THR A O 1
ATOM 1610 N N . ASN A 1 205 ? 11.833 -11.310 -4.286 1.00 80.19 205 ASN A N 1
ATOM 1611 C CA . ASN A 1 205 ? 12.236 -12.587 -4.841 1.00 80.19 205 ASN A CA 1
ATOM 1612 C C . ASN A 1 205 ? 12.129 -13.684 -3.759 1.00 80.19 205 ASN A C 1
ATOM 1614 O O . ASN A 1 205 ? 12.956 -14.579 -3.673 1.00 80.19 205 ASN A O 1
ATOM 1618 N N . SER A 1 206 ? 11.141 -13.629 -2.863 1.00 68.00 206 SER A N 1
ATOM 1619 C CA . SER A 1 206 ? 10.900 -14.671 -1.850 1.00 68.00 206 SER A CA 1
ATOM 1620 C C . SER A 1 206 ? 10.461 -16.023 -2.465 1.00 68.00 206 SER A C 1
ATOM 1622 O O . SER A 1 206 ? 9.963 -16.079 -3.586 1.00 68.00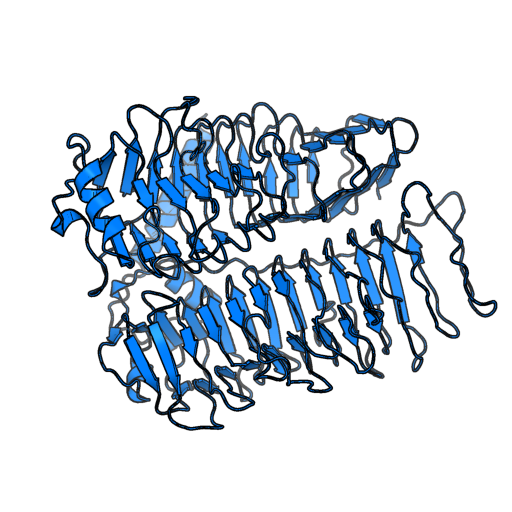 206 SER A O 1
ATOM 1624 N N . GLY A 1 207 ? 10.670 -17.141 -1.744 1.00 58.19 207 GLY A N 1
ATOM 1625 C CA . GLY A 1 207 ? 10.169 -18.476 -2.138 1.00 58.19 207 GLY A CA 1
ATOM 1626 C C . GLY A 1 207 ? 10.949 -19.220 -3.239 1.00 58.19 207 GLY A C 1
ATOM 1627 O O . GLY A 1 207 ? 10.348 -19.962 -4.013 1.00 58.19 207 GLY A O 1
ATOM 1628 N N . MET A 1 208 ? 12.265 -19.007 -3.347 1.00 58.34 208 MET A N 1
ATOM 1629 C CA . MET A 1 208 ? 13.077 -19.431 -4.501 1.00 58.34 208 MET A CA 1
ATOM 1630 C C . MET A 1 208 ? 13.819 -20.767 -4.383 1.00 58.34 208 MET A C 1
ATOM 1632 O O . MET A 1 208 ? 14.291 -21.160 -3.316 1.00 58.34 208 MET A O 1
ATOM 1636 N N . ASP A 1 209 ? 14.061 -21.346 -5.562 1.00 58.06 209 ASP A N 1
ATOM 1637 C CA . ASP A 1 209 ? 15.152 -22.273 -5.866 1.00 58.06 209 ASP A CA 1
ATOM 1638 C C . ASP A 1 209 ? 16.498 -21.517 -5.867 1.00 58.06 209 ASP A C 1
ATOM 1640 O O . ASP A 1 209 ? 16.687 -20.519 -6.565 1.00 58.06 209 ASP A O 1
ATOM 1644 N N . LYS A 1 210 ? 17.438 -21.975 -5.033 1.00 57.16 210 LYS A N 1
ATOM 1645 C CA . LYS A 1 210 ? 18.730 -21.317 -4.767 1.00 57.16 210 LYS A CA 1
ATOM 1646 C C . LYS A 1 210 ? 19.733 -21.432 -5.924 1.00 57.16 210 LYS A C 1
ATOM 1648 O O . LYS A 1 210 ? 20.814 -20.852 -5.813 1.00 57.16 210 LYS A O 1
ATOM 1653 N N . SER A 1 211 ? 19.417 -22.191 -6.973 1.00 55.47 211 SER A N 1
ATOM 1654 C CA . SER A 1 211 ? 20.312 -22.450 -8.107 1.00 55.47 211 SER A CA 1
ATOM 1655 C C . SER A 1 211 ? 20.395 -21.298 -9.119 1.00 55.47 211 SER A C 1
ATOM 1657 O O . SER A 1 211 ? 21.333 -21.257 -9.913 1.00 55.47 211 SER A O 1
ATOM 1659 N N . PHE A 1 212 ? 19.472 -20.331 -9.071 1.00 57.09 212 PHE A N 1
ATOM 1660 C CA . PHE A 1 212 ? 19.387 -19.278 -10.082 1.00 57.09 212 PHE A CA 1
ATOM 1661 C C . PHE A 1 212 ? 20.255 -18.060 -9.735 1.00 57.09 212 PHE A C 1
ATOM 1663 O O . PHE A 1 212 ? 19.948 -17.272 -8.837 1.00 57.09 212 PHE A O 1
ATOM 1670 N N . ASN A 1 213 ? 21.349 -17.921 -10.482 1.00 53.78 213 ASN A N 1
ATOM 1671 C CA . ASN A 1 213 ? 22.238 -16.764 -10.507 1.00 53.78 213 ASN A CA 1
ATOM 1672 C C . ASN A 1 213 ? 22.195 -16.197 -11.929 1.00 53.78 213 ASN A C 1
ATOM 1674 O O . ASN A 1 213 ? 22.808 -16.769 -12.827 1.00 53.78 213 ASN A O 1
ATOM 1678 N N . VAL A 1 214 ? 21.452 -15.114 -12.152 1.00 55.31 214 VAL A N 1
ATOM 1679 C CA . VAL A 1 214 ? 21.412 -14.459 -13.465 1.00 55.31 214 VAL A CA 1
ATOM 1680 C C . VAL A 1 214 ? 22.081 -13.098 -13.338 1.00 55.31 214 VAL A C 1
ATOM 1682 O O . VAL A 1 214 ? 21.655 -12.227 -12.578 1.00 55.31 214 VAL A O 1
ATOM 1685 N N . THR A 1 215 ? 23.186 -12.944 -14.056 1.00 58.34 215 THR A N 1
ATOM 1686 C CA . THR A 1 215 ? 23.930 -11.694 -14.176 1.00 58.34 215 THR A CA 1
ATOM 1687 C C . THR A 1 215 ? 23.032 -10.644 -14.839 1.00 58.34 215 THR A C 1
ATOM 1689 O O . THR A 1 215 ? 22.469 -10.907 -15.896 1.00 58.34 215 THR A O 1
ATOM 1692 N N . GLY A 1 216 ? 22.887 -9.461 -14.232 1.00 68.75 216 GLY A N 1
ATOM 1693 C CA . GLY A 1 216 ? 22.108 -8.345 -14.797 1.00 68.75 216 GLY A CA 1
ATOM 1694 C C . GLY A 1 216 ? 20.675 -8.171 -14.277 1.00 68.75 216 GLY A C 1
ATOM 1695 O O . GLY A 1 216 ? 20.010 -7.233 -14.706 1.00 68.75 216 GLY A O 1
ATOM 1696 N N . ASN A 1 217 ? 20.211 -9.011 -13.344 1.00 77.25 217 ASN A N 1
ATOM 1697 C CA . ASN A 1 217 ? 18.870 -8.885 -12.763 1.00 77.25 217 ASN A CA 1
ATOM 1698 C C . ASN A 1 217 ? 18.713 -7.647 -11.862 1.00 77.25 217 ASN A C 1
ATOM 1700 O O . ASN A 1 217 ? 19.654 -7.249 -11.167 1.00 77.25 217 ASN A O 1
ATOM 1704 N N . SER A 1 218 ? 17.498 -7.111 -11.797 1.00 87.88 218 SER A N 1
ATOM 1705 C CA . SER A 1 218 ? 17.090 -6.083 -10.833 1.00 87.88 218 SER A CA 1
ATOM 1706 C C . SER A 1 218 ? 15.625 -6.249 -10.444 1.00 87.88 218 SER A C 1
ATOM 1708 O O . SER A 1 218 ? 14.926 -7.038 -11.064 1.00 87.88 218 SER A O 1
ATOM 1710 N N . HIS A 1 219 ? 15.126 -5.543 -9.429 1.00 91.25 219 HIS A N 1
ATOM 1711 C CA . HIS A 1 219 ? 13.674 -5.486 -9.226 1.00 91.25 219 HIS A CA 1
ATOM 1712 C C . HIS A 1 219 ? 13.011 -4.644 -10.314 1.00 91.25 219 HIS A C 1
ATOM 1714 O O . HIS A 1 219 ? 12.037 -5.073 -10.940 1.00 91.25 219 HIS A O 1
ATOM 1720 N N . ILE A 1 220 ? 13.588 -3.470 -10.555 1.00 94.50 220 ILE A N 1
ATOM 1721 C CA . ILE A 1 220 ? 13.125 -2.513 -11.553 1.00 94.50 220 ILE A CA 1
ATOM 1722 C C . ILE A 1 220 ? 14.295 -2.155 -12.467 1.00 94.50 220 ILE A C 1
ATOM 1724 O O . ILE A 1 220 ? 15.413 -1.910 -12.000 1.00 94.50 220 ILE A O 1
ATOM 1728 N N . ASN A 1 221 ? 14.049 -2.166 -13.774 1.00 94.69 221 ASN A N 1
ATOM 1729 C CA . ASN A 1 221 ? 15.014 -1.790 -14.799 1.00 94.69 221 ASN A CA 1
ATOM 1730 C C . ASN A 1 221 ? 14.467 -0.625 -15.630 1.00 94.69 221 ASN A C 1
ATOM 1732 O O . ASN A 1 221 ? 13.488 -0.780 -16.357 1.00 94.69 221 ASN A O 1
ATOM 1736 N N . ILE A 1 222 ? 15.100 0.536 -15.503 1.00 95.31 222 ILE A N 1
ATOM 1737 C CA . ILE A 1 222 ? 14.735 1.762 -16.205 1.00 95.31 222 ILE A CA 1
ATOM 1738 C C . ILE A 1 222 ? 15.711 1.947 -17.360 1.00 95.31 222 ILE A C 1
ATOM 1740 O O . ILE A 1 222 ? 16.808 2.471 -17.184 1.00 95.31 222 ILE A O 1
ATOM 1744 N N . GLN A 1 223 ? 15.315 1.469 -18.534 1.00 94.31 223 GLN A N 1
ATOM 1745 C CA . GLN A 1 223 ? 16.094 1.591 -19.764 1.00 94.31 223 GLN A CA 1
ATOM 1746 C C . GLN A 1 223 ? 15.933 2.974 -20.399 1.00 94.31 223 GLN A C 1
ATOM 1748 O O . GLN A 1 223 ? 16.861 3.467 -21.037 1.00 94.31 223 GLN A O 1
ATOM 1753 N N . SER A 1 224 ? 14.750 3.570 -20.238 1.00 92.50 224 SER A N 1
ATOM 1754 C CA . SER A 1 224 ? 14.335 4.848 -20.813 1.00 92.50 224 SER A CA 1
ATOM 1755 C C . SER A 1 224 ? 13.068 5.346 -20.090 1.00 92.50 224 SER A C 1
ATOM 1757 O O . SER A 1 224 ? 12.272 4.520 -19.636 1.00 92.50 224 SER A O 1
ATOM 1759 N N . GLY A 1 225 ? 12.900 6.668 -19.939 1.00 93.38 225 GLY A N 1
ATOM 1760 C CA . GLY A 1 225 ? 11.745 7.300 -19.274 1.00 93.38 225 GLY A CA 1
ATOM 1761 C C . GLY A 1 225 ? 12.018 7.848 -17.867 1.00 93.38 225 GLY A C 1
ATOM 1762 O O . GLY A 1 225 ? 13.163 7.953 -17.426 1.00 93.38 225 GLY A O 1
ATOM 1763 N N . ARG A 1 226 ? 10.954 8.221 -17.143 1.00 93.31 226 ARG A N 1
ATOM 1764 C CA . ARG A 1 226 ? 11.004 8.705 -15.751 1.00 93.31 226 ARG A CA 1
ATOM 1765 C C . ARG A 1 226 ? 10.432 7.669 -14.789 1.00 93.31 226 ARG A C 1
ATOM 1767 O O . ARG A 1 226 ? 9.408 7.048 -15.045 1.00 93.31 226 ARG A O 1
ATOM 1774 N N . PHE A 1 227 ? 11.086 7.523 -13.640 1.00 93.94 227 PHE A N 1
ATOM 1775 C CA . PHE A 1 227 ? 10.701 6.557 -12.614 1.00 93.94 227 PHE A CA 1
ATOM 1776 C C . PHE A 1 227 ? 10.632 7.199 -11.234 1.00 93.94 227 PHE A C 1
ATOM 1778 O O . PHE A 1 227 ? 11.536 7.937 -10.830 1.00 93.94 227 PHE A O 1
ATOM 1785 N N . ARG A 1 228 ? 9.558 6.875 -10.517 1.00 95.00 228 ARG A N 1
ATOM 1786 C CA . ARG A 1 228 ? 9.281 7.284 -9.147 1.00 95.00 228 ARG A CA 1
ATOM 1787 C C . ARG A 1 228 ? 8.753 6.090 -8.352 1.00 95.00 228 ARG A C 1
ATOM 1789 O O . ARG A 1 228 ? 7.859 5.380 -8.810 1.00 95.00 228 ARG A O 1
ATOM 1796 N N . ILE A 1 229 ? 9.271 5.890 -7.147 1.00 94.75 229 ILE A N 1
ATOM 1797 C CA . ILE A 1 229 ? 8.788 4.870 -6.214 1.00 94.75 229 ILE A CA 1
ATOM 1798 C C . ILE A 1 229 ? 8.658 5.437 -4.809 1.00 94.75 229 ILE A C 1
ATOM 1800 O O . ILE A 1 229 ? 9.514 6.195 -4.351 1.00 94.75 229 ILE A O 1
ATOM 1804 N N . PHE A 1 230 ? 7.584 5.048 -4.130 1.00 92.56 230 PHE A N 1
ATOM 1805 C CA . PHE A 1 230 ? 7.227 5.548 -2.818 1.00 92.56 230 PHE A CA 1
ATOM 1806 C C . PHE A 1 230 ? 6.766 4.431 -1.876 1.00 92.56 230 PHE A C 1
ATOM 1808 O O . PHE A 1 230 ? 5.940 3.598 -2.257 1.00 92.56 230 PHE A O 1
ATOM 1815 N N . ALA A 1 231 ? 7.272 4.435 -0.636 1.00 90.00 231 ALA A N 1
ATOM 1816 C CA . ALA A 1 231 ? 6.817 3.580 0.475 1.00 90.00 231 ALA A CA 1
ATOM 1817 C C . ALA A 1 231 ? 6.594 2.103 0.104 1.00 90.00 231 ALA A C 1
ATOM 1819 O O . ALA A 1 231 ? 5.667 1.451 0.575 1.00 90.00 231 ALA A O 1
ATOM 1820 N N . THR A 1 232 ? 7.439 1.587 -0.785 1.00 91.00 232 THR A N 1
ATOM 1821 C CA . THR A 1 232 ? 7.351 0.224 -1.308 1.00 91.00 232 THR A CA 1
ATOM 1822 C C . THR A 1 232 ? 8.463 -0.611 -0.686 1.00 91.00 232 THR A C 1
ATOM 1824 O O . THR A 1 232 ? 9.612 -0.165 -0.604 1.00 91.00 232 THR A O 1
ATOM 1827 N N . GLY A 1 233 ? 8.135 -1.824 -0.243 1.00 88.50 233 GLY A N 1
ATOM 1828 C CA . GLY A 1 233 ? 9.144 -2.793 0.175 1.00 88.50 233 GLY A CA 1
ATOM 1829 C C . GLY A 1 233 ? 9.886 -3.363 -1.034 1.00 88.50 233 GLY A C 1
ATOM 1830 O O . GLY A 1 233 ? 9.258 -3.729 -2.024 1.00 88.50 233 GLY A O 1
ATOM 1831 N N . VAL A 1 234 ? 11.213 -3.469 -0.963 1.00 88.06 234 VAL A N 1
ATOM 1832 C CA . VAL A 1 234 ? 12.016 -4.222 -1.939 1.00 88.06 234 VAL A CA 1
ATOM 1833 C C . VAL A 1 234 ? 12.879 -5.247 -1.215 1.00 88.06 234 VAL A C 1
ATOM 1835 O O . VAL A 1 234 ? 13.526 -4.942 -0.211 1.00 88.06 234 VAL A O 1
ATOM 1838 N N . GLN A 1 235 ? 12.835 -6.504 -1.654 1.00 83.12 235 GLN A N 1
ATOM 1839 C CA . GLN A 1 235 ? 13.381 -7.598 -0.857 1.00 83.12 235 GLN A CA 1
ATOM 1840 C C . GLN A 1 235 ? 14.061 -8.684 -1.688 1.00 83.12 235 GLN A C 1
ATOM 1842 O O . GLN A 1 235 ? 13.474 -9.319 -2.570 1.00 83.12 235 GLN A O 1
ATOM 1847 N N . ARG A 1 236 ? 15.268 -9.051 -1.245 1.00 78.56 236 ARG A N 1
ATOM 1848 C CA . ARG A 1 236 ? 15.972 -10.266 -1.670 1.00 78.56 236 ARG A CA 1
ATOM 1849 C C . ARG A 1 236 ? 16.292 -10.306 -3.162 1.00 78.56 236 ARG A C 1
ATOM 1851 O O . ARG A 1 236 ? 16.275 -11.400 -3.735 1.00 78.56 236 ARG A O 1
ATOM 1858 N N . THR A 1 237 ? 16.622 -9.174 -3.782 1.00 78.38 237 THR A N 1
ATOM 1859 C CA . THR A 1 237 ? 17.119 -9.141 -5.167 1.00 78.38 237 THR A CA 1
ATOM 1860 C C . THR A 1 237 ? 18.192 -10.205 -5.408 1.00 78.38 237 THR A C 1
ATOM 1862 O O . THR A 1 237 ? 18.930 -10.577 -4.495 1.00 78.38 237 THR A O 1
ATOM 1865 N N . ARG A 1 238 ? 18.242 -10.744 -6.631 1.00 73.88 238 ARG A N 1
ATOM 1866 C CA . ARG A 1 238 ? 19.175 -11.796 -7.080 1.00 73.88 238 ARG A CA 1
ATOM 1867 C C . ARG A 1 238 ? 19.944 -11.352 -8.324 1.00 73.88 238 ARG A C 1
ATOM 1869 O O . ARG A 1 238 ? 19.971 -12.057 -9.326 1.00 73.88 238 ARG A O 1
ATOM 1876 N N . GLY A 1 239 ? 20.524 -10.161 -8.265 1.00 74.38 239 GLY A N 1
ATOM 1877 C CA . GLY A 1 239 ? 21.175 -9.535 -9.411 1.00 74.38 239 GLY A CA 1
ATOM 1878 C C . GLY A 1 239 ? 22.090 -8.380 -9.037 1.00 74.38 239 GLY A C 1
ATOM 1879 O O . GLY A 1 239 ? 22.671 -8.384 -7.951 1.00 74.38 239 GLY A O 1
ATOM 1880 N N . VAL A 1 240 ? 22.218 -7.413 -9.945 1.00 77.50 240 VAL A N 1
ATOM 1881 C CA . VAL A 1 240 ? 23.154 -6.287 -9.817 1.00 77.50 240 VAL A CA 1
ATOM 1882 C C . VAL A 1 240 ? 22.647 -5.219 -8.857 1.00 77.50 240 VAL A C 1
ATOM 1884 O O . VAL A 1 240 ? 23.451 -4.689 -8.095 1.00 77.50 240 VAL A O 1
ATOM 1887 N N . ALA A 1 241 ? 21.338 -4.940 -8.829 1.00 84.81 241 ALA A N 1
ATOM 1888 C CA . ALA A 1 241 ? 20.759 -3.994 -7.878 1.00 84.81 241 ALA A CA 1
ATOM 1889 C C . ALA A 1 241 ? 19.242 -4.105 -7.714 1.00 84.81 241 ALA A C 1
ATOM 1891 O O . ALA A 1 241 ? 18.586 -4.667 -8.582 1.00 84.81 241 ALA A O 1
ATOM 1892 N N . ASP A 1 242 ? 18.676 -3.531 -6.648 1.00 87.69 242 ASP A N 1
ATOM 1893 C CA . ASP A 1 242 ? 17.218 -3.346 -6.543 1.00 87.69 242 ASP A CA 1
ATOM 1894 C C . ASP A 1 242 ? 16.717 -2.477 -7.713 1.00 87.69 242 ASP A C 1
ATOM 1896 O O . ASP A 1 242 ? 15.809 -2.874 -8.447 1.00 87.69 242 ASP A O 1
ATOM 1900 N N . PHE A 1 243 ? 17.389 -1.350 -7.961 1.00 92.06 243 PHE A N 1
ATOM 1901 C CA . PHE A 1 243 ? 17.082 -0.435 -9.059 1.00 92.06 243 PHE A CA 1
ATOM 1902 C C . PHE A 1 243 ? 18.247 -0.350 -10.044 1.00 92.06 243 PHE A C 1
ATOM 1904 O O . PHE A 1 243 ? 19.371 -0.016 -9.665 1.00 92.06 243 PHE A O 1
ATOM 1911 N N . ARG A 1 244 ? 17.971 -0.618 -11.320 1.00 93.25 244 ARG A N 1
ATOM 1912 C CA . ARG A 1 244 ? 18.886 -0.351 -12.432 1.00 93.25 244 ARG A CA 1
ATOM 1913 C C . ARG A 1 244 ? 18.349 0.816 -13.256 1.00 93.25 244 ARG A C 1
ATOM 1915 O O . ARG A 1 244 ? 17.178 0.786 -13.624 1.00 93.25 244 ARG A O 1
ATOM 1922 N N . ILE A 1 245 ? 19.176 1.828 -13.507 1.00 93.81 245 ILE A N 1
ATOM 1923 C CA . ILE A 1 245 ? 18.773 3.062 -14.195 1.00 93.81 245 ILE A CA 1
ATOM 1924 C C . ILE A 1 245 ? 19.811 3.391 -15.268 1.00 93.81 245 ILE A C 1
ATOM 1926 O O . ILE A 1 245 ? 20.932 3.766 -14.939 1.00 93.81 245 ILE A O 1
ATOM 1930 N N . ASP A 1 246 ? 19.428 3.253 -16.535 1.00 91.12 246 ASP A N 1
ATOM 1931 C CA . ASP A 1 246 ? 20.318 3.362 -17.697 1.00 91.12 246 ASP A CA 1
ATOM 1932 C C . ASP A 1 246 ? 20.137 4.701 -18.453 1.00 91.12 246 ASP A C 1
ATOM 1934 O O . ASP A 1 246 ? 21.006 5.102 -19.235 1.00 91.12 246 ASP A O 1
ATOM 1938 N N . SER A 1 247 ? 19.029 5.417 -18.231 1.00 81.25 247 SER A N 1
ATOM 1939 C CA . SER A 1 247 ? 18.661 6.628 -18.977 1.00 81.25 247 SER A CA 1
ATOM 1940 C C . SER A 1 247 ? 18.598 7.895 -18.136 1.00 81.25 247 SER A C 1
ATOM 1942 O O . SER A 1 247 ? 18.303 7.865 -16.948 1.00 81.25 247 SER A O 1
ATOM 1944 N N . GLN A 1 248 ? 18.789 9.028 -18.811 1.00 81.12 248 GLN A N 1
ATOM 1945 C CA . GLN A 1 248 ? 18.323 10.331 -18.345 1.00 81.12 248 GLN A CA 1
ATOM 1946 C C . GLN A 1 248 ? 16.792 10.410 -18.455 1.00 81.12 248 GLN A C 1
ATOM 1948 O O . GLN A 1 248 ? 16.191 9.773 -19.320 1.00 81.12 248 GLN A O 1
ATOM 1953 N N . THR A 1 249 ? 16.175 11.227 -17.611 1.00 75.12 249 THR A N 1
ATOM 1954 C CA . THR A 1 249 ? 14.768 11.609 -17.727 1.00 75.12 249 THR A CA 1
ATOM 1955 C C . THR A 1 249 ? 14.566 12.599 -18.879 1.00 75.12 249 THR A C 1
ATOM 1957 O O . THR A 1 249 ? 15.324 13.550 -19.051 1.00 75.12 249 THR A O 1
ATOM 1960 N N . THR A 1 250 ? 13.531 12.412 -19.694 1.00 65.00 250 THR A N 1
ATOM 1961 C CA . THR A 1 250 ? 13.193 13.366 -20.774 1.00 65.00 250 THR A CA 1
ATOM 1962 C C . THR A 1 250 ? 12.620 14.683 -20.271 1.00 65.00 250 THR A C 1
ATOM 1964 O O . THR A 1 250 ? 12.680 15.703 -20.952 1.00 65.00 250 THR A O 1
ATOM 1967 N N . VAL A 1 251 ? 12.067 14.660 -19.064 1.00 61.97 251 VAL A N 1
ATOM 1968 C CA . VAL A 1 251 ? 11.635 15.828 -18.306 1.00 61.97 251 VAL A CA 1
ATOM 1969 C C . VAL A 1 251 ? 12.807 16.226 -17.419 1.00 61.97 251 VAL A C 1
ATOM 1971 O O . VAL A 1 251 ? 13.360 15.337 -16.782 1.00 61.97 251 VAL A O 1
ATOM 1974 N N . ASP A 1 252 ? 13.169 17.512 -17.342 1.00 71.94 252 ASP A N 1
ATOM 1975 C CA . ASP A 1 252 ? 14.232 18.062 -16.469 1.00 71.94 252 ASP A CA 1
ATOM 1976 C C . ASP A 1 252 ? 13.886 17.915 -14.965 1.00 71.94 252 ASP A C 1
ATOM 1978 O O . ASP A 1 252 ? 13.680 18.870 -14.219 1.00 71.94 252 ASP A O 1
ATOM 1982 N N . LYS A 1 253 ? 13.681 16.669 -14.539 1.00 86.50 253 LYS A N 1
ATOM 1983 C CA . LYS A 1 253 ? 13.252 16.208 -13.224 1.00 86.50 253 LYS A CA 1
ATOM 1984 C C . LYS A 1 253 ? 13.987 14.903 -12.922 1.00 86.50 253 LYS A C 1
ATOM 1986 O O . LYS A 1 253 ? 14.045 14.042 -13.795 1.00 86.50 253 LYS A O 1
ATOM 1991 N N . PRO A 1 254 ? 14.481 14.699 -11.697 1.00 90.88 254 PRO A N 1
ATOM 1992 C CA . PRO A 1 254 ? 15.185 13.477 -11.325 1.00 90.88 254 PRO A CA 1
ATOM 1993 C C . PRO A 1 254 ? 14.258 12.251 -11.263 1.00 90.88 254 PRO A C 1
ATOM 1995 O O . PRO A 1 254 ? 13.033 12.370 -11.107 1.00 90.88 254 PRO A O 1
ATOM 1998 N N . HIS A 1 255 ? 14.861 11.061 -11.327 1.00 94.44 255 HIS A N 1
ATOM 1999 C CA . HIS A 1 255 ? 14.246 9.839 -10.802 1.00 94.44 255 HIS A CA 1
ATOM 2000 C C . HIS A 1 255 ? 14.098 9.956 -9.281 1.00 94.44 255 HIS A C 1
ATOM 2002 O O . HIS A 1 255 ? 14.959 10.552 -8.636 1.00 94.44 255 HIS A O 1
ATOM 2008 N N . GLN A 1 256 ? 13.043 9.388 -8.693 1.00 94.25 256 GLN A N 1
ATOM 2009 C CA . GLN A 1 256 ? 12.787 9.539 -7.253 1.00 94.25 256 GLN A CA 1
ATOM 2010 C C . GLN A 1 256 ? 12.562 8.195 -6.564 1.00 94.25 256 GLN A C 1
ATOM 2012 O O . GLN A 1 256 ? 11.702 7.411 -6.959 1.00 94.25 256 GLN A O 1
ATOM 2017 N N . ILE A 1 257 ? 13.322 7.948 -5.502 1.00 93.88 257 ILE A N 1
ATOM 2018 C CA . ILE A 1 257 ? 13.200 6.784 -4.627 1.00 93.88 257 ILE A CA 1
ATOM 2019 C C . ILE A 1 257 ? 12.947 7.319 -3.222 1.00 93.88 257 ILE A C 1
ATOM 2021 O O . ILE A 1 257 ? 13.855 7.823 -2.561 1.00 93.88 257 ILE A O 1
ATOM 2025 N N . ILE A 1 258 ? 11.691 7.269 -2.790 1.00 92.00 258 ILE A N 1
ATOM 2026 C CA . ILE A 1 258 ? 11.231 7.973 -1.596 1.00 92.00 258 ILE A CA 1
ATOM 2027 C C . ILE A 1 258 ? 10.684 6.964 -0.595 1.00 92.00 258 ILE A C 1
ATOM 2029 O O . ILE A 1 258 ? 9.786 6.183 -0.907 1.00 92.00 258 ILE A O 1
ATOM 2033 N N . ASN A 1 259 ? 11.199 6.995 0.631 1.00 88.88 259 ASN A N 1
ATOM 2034 C CA . ASN A 1 259 ? 10.706 6.162 1.721 1.00 88.88 259 ASN A CA 1
ATOM 2035 C C . ASN A 1 259 ? 10.663 4.659 1.382 1.00 88.88 259 ASN A C 1
ATOM 2037 O O . ASN A 1 259 ? 9.788 3.917 1.820 1.00 88.88 259 ASN A O 1
ATOM 2041 N N . VAL A 1 260 ? 11.598 4.192 0.553 1.00 88.62 260 VAL A N 1
ATOM 2042 C CA . VAL A 1 260 ? 11.693 2.780 0.182 1.00 88.62 260 VAL A CA 1
ATOM 2043 C C . VAL A 1 260 ? 12.419 2.024 1.280 1.00 88.62 260 VAL A C 1
ATOM 2045 O O . VAL A 1 260 ? 13.450 2.474 1.782 1.00 88.62 260 VAL A O 1
ATOM 2048 N N . ARG A 1 261 ? 11.899 0.843 1.622 1.00 83.56 261 ARG A N 1
ATOM 2049 C CA . ARG A 1 261 ? 12.547 -0.074 2.558 1.00 83.56 261 ARG A CA 1
ATOM 2050 C C . ARG A 1 261 ? 13.173 -1.240 1.798 1.00 83.56 261 ARG A C 1
ATOM 2052 O O . ARG A 1 261 ? 12.443 -2.070 1.260 1.00 83.56 261 ARG A O 1
ATOM 2059 N N . SER A 1 262 ? 14.504 -1.331 1.798 1.00 81.38 262 SER A N 1
ATOM 2060 C CA . SER A 1 262 ? 15.238 -2.456 1.199 1.00 81.38 262 SER A CA 1
ATOM 2061 C C . SER A 1 262 ? 15.730 -3.461 2.246 1.00 81.38 262 SER A C 1
ATOM 2063 O O . SER A 1 262 ? 16.391 -3.104 3.221 1.00 81.38 262 SER A O 1
ATOM 2065 N N . GLU A 1 263 ? 15.453 -4.750 2.036 1.00 76.19 263 GLU A N 1
ATOM 2066 C CA . GLU A 1 263 ? 16.071 -5.848 2.806 1.00 76.19 263 GLU A CA 1
ATOM 2067 C C . GLU A 1 263 ? 17.447 -6.274 2.270 1.00 76.19 263 GLU A C 1
ATOM 2069 O O . GLU A 1 263 ? 18.049 -7.224 2.776 1.00 76.19 263 GLU A O 1
ATOM 2074 N N . GLY A 1 264 ? 17.945 -5.597 1.236 1.00 65.94 264 GLY A N 1
ATOM 2075 C CA . GLY A 1 264 ? 19.174 -5.972 0.560 1.00 65.94 264 GLY A CA 1
ATOM 2076 C C . GLY A 1 264 ? 19.048 -7.236 -0.299 1.00 65.94 264 GLY A C 1
ATOM 2077 O O . GLY A 1 264 ? 18.010 -7.903 -0.404 1.00 65.94 264 GLY A O 1
ATOM 2078 N N . ASN A 1 265 ? 20.153 -7.553 -0.966 1.00 62.25 265 ASN A N 1
ATOM 2079 C CA . ASN A 1 265 ? 20.266 -8.615 -1.959 1.00 62.25 265 ASN A CA 1
ATOM 2080 C C . ASN A 1 265 ? 20.759 -9.922 -1.307 1.00 62.25 265 ASN A C 1
ATOM 2082 O O . ASN A 1 265 ? 21.617 -9.909 -0.430 1.00 62.25 265 ASN A O 1
ATOM 2086 N N . ASN A 1 266 ? 20.218 -11.064 -1.746 1.00 58.12 266 ASN A N 1
ATOM 2087 C CA . ASN A 1 266 ? 20.563 -12.397 -1.220 1.00 58.12 266 ASN A CA 1
ATOM 2088 C C . ASN A 1 266 ? 21.378 -13.259 -2.207 1.00 58.12 266 ASN A C 1
ATOM 2090 O O . ASN A 1 266 ? 21.562 -14.462 -1.988 1.00 58.12 266 ASN A O 1
ATOM 2094 N N . GLY A 1 267 ? 21.811 -12.680 -3.324 1.00 52.09 267 GLY A N 1
ATOM 2095 C CA . GLY A 1 267 ? 22.608 -13.296 -4.377 1.00 52.09 267 GLY A CA 1
ATOM 2096 C C . GLY A 1 267 ? 23.929 -13.843 -3.854 1.00 52.09 267 GLY A C 1
ATOM 2097 O O . GLY A 1 267 ? 24.652 -13.193 -3.105 1.00 52.09 267 GLY A O 1
ATOM 2098 N N . LYS A 1 268 ? 24.252 -15.076 -4.253 1.00 46.75 268 LYS A N 1
ATOM 2099 C CA . LYS A 1 268 ? 25.556 -15.683 -3.979 1.00 46.75 268 LYS A CA 1
ATOM 2100 C C . LYS A 1 268 ? 26.487 -15.343 -5.150 1.00 46.75 268 LYS A C 1
ATOM 2102 O O . LYS A 1 268 ? 26.120 -15.568 -6.291 1.00 46.75 268 LYS A O 1
ATOM 2107 N N . LYS A 1 269 ? 27.730 -14.949 -4.869 1.00 48.06 269 LYS A N 1
ATOM 2108 C CA . LYS A 1 269 ? 28.923 -15.210 -5.712 1.00 48.06 269 LYS A CA 1
ATOM 2109 C C . LYS A 1 269 ? 29.351 -14.323 -6.901 1.00 48.06 269 LYS A C 1
ATOM 2111 O O . LYS A 1 269 ? 30.453 -14.601 -7.359 1.00 48.06 269 LYS A O 1
ATOM 2116 N N . ILE A 1 270 ? 28.669 -13.286 -7.401 1.00 43.00 270 ILE A N 1
ATOM 2117 C CA . ILE A 1 270 ? 29.241 -12.528 -8.549 1.00 43.00 270 ILE A CA 1
ATOM 2118 C C . ILE A 1 270 ? 29.070 -11.010 -8.394 1.00 43.00 270 ILE A C 1
ATOM 2120 O O . ILE A 1 270 ? 27.954 -10.514 -8.353 1.00 43.00 270 ILE A O 1
ATOM 2124 N N . GLY A 1 271 ? 30.185 -10.275 -8.315 1.00 49.25 271 GLY A N 1
ATOM 2125 C CA . GLY A 1 271 ? 30.258 -8.847 -8.672 1.00 49.25 271 GLY A CA 1
ATOM 2126 C C . GLY A 1 271 ? 29.878 -7.786 -7.632 1.00 49.25 271 GLY A C 1
ATOM 2127 O O . GLY A 1 271 ? 30.237 -6.634 -7.837 1.00 49.25 271 GLY A O 1
ATOM 2128 N N . GLY A 1 272 ? 29.246 -8.144 -6.512 1.00 56.00 272 GLY A N 1
ATOM 2129 C CA . GLY A 1 272 ? 28.721 -7.155 -5.558 1.00 56.00 272 GLY A CA 1
ATOM 2130 C C . GLY A 1 272 ? 27.360 -6.620 -6.012 1.00 56.00 272 GLY A C 1
ATOM 2131 O O . GLY A 1 272 ? 27.136 -6.345 -7.185 1.00 56.00 272 GLY A O 1
ATOM 2132 N N . SER A 1 273 ? 26.414 -6.548 -5.085 1.00 64.75 273 SER A N 1
ATOM 2133 C CA . SER A 1 273 ? 25.035 -6.123 -5.338 1.00 64.75 273 SER A CA 1
ATOM 2134 C C . SER A 1 273 ? 24.769 -4.750 -4.748 1.00 64.75 273 SER A C 1
ATOM 2136 O O . SER A 1 273 ? 25.246 -4.494 -3.638 1.00 64.75 273 SER A O 1
ATOM 2138 N N . ALA A 1 274 ? 23.959 -3.923 -5.414 1.00 77.38 274 ALA A N 1
ATOM 2139 C CA . ALA A 1 274 ? 23.634 -2.584 -4.937 1.00 77.38 274 ALA A CA 1
ATOM 2140 C C . ALA A 1 274 ? 22.158 -2.286 -4.663 1.00 77.38 274 ALA A C 1
ATOM 2142 O O . ALA A 1 274 ? 21.266 -3.004 -5.099 1.00 77.38 274 ALA A O 1
ATOM 2143 N N . PHE A 1 275 ? 21.890 -1.205 -3.933 1.00 82.12 275 PHE A N 1
ATOM 2144 C CA . PHE A 1 275 ? 20.550 -0.618 -3.908 1.00 82.12 275 PHE A CA 1
ATOM 2145 C C . PHE A 1 275 ? 20.259 0.049 -5.260 1.00 82.12 275 PHE A C 1
ATOM 2147 O O . PHE A 1 275 ? 19.222 -0.208 -5.866 1.00 82.12 275 PHE A O 1
ATOM 2154 N N . ILE A 1 276 ? 21.233 0.797 -5.793 1.00 87.38 276 ILE A N 1
ATOM 2155 C CA . ILE A 1 276 ? 21.168 1.404 -7.129 1.00 87.38 276 ILE A CA 1
ATOM 2156 C C . ILE A 1 276 ? 22.365 0.995 -7.982 1.00 87.38 276 ILE A C 1
ATOM 2158 O O . ILE A 1 276 ? 23.509 1.022 -7.524 1.00 87.38 276 ILE A O 1
ATOM 2162 N N . TYR A 1 277 ? 22.097 0.679 -9.245 1.00 88.38 277 TYR A N 1
ATOM 2163 C CA . TYR A 1 277 ? 23.096 0.491 -10.285 1.00 88.38 277 TYR A CA 1
ATOM 2164 C C . TYR A 1 277 ? 22.802 1.395 -11.486 1.00 88.38 277 TYR A C 1
ATOM 2166 O O . TYR A 1 277 ? 21.793 1.226 -12.168 1.00 88.38 277 TYR A O 1
ATOM 2174 N N . VAL A 1 278 ? 23.712 2.328 -11.754 1.00 88.62 278 VAL A N 1
ATOM 2175 C CA . VAL A 1 278 ? 23.764 3.130 -12.979 1.00 88.62 278 VAL A CA 1
ATOM 2176 C C . VAL A 1 278 ? 24.978 2.655 -13.788 1.00 88.62 278 VAL A C 1
ATOM 2178 O O . VAL A 1 278 ? 26.118 2.798 -13.311 1.00 88.62 278 VAL A O 1
ATOM 2181 N N . PRO A 1 279 ? 24.776 2.036 -14.966 1.00 87.31 279 PRO A N 1
ATOM 2182 C CA . PRO A 1 279 ? 25.874 1.588 -15.815 1.00 87.31 279 PRO A CA 1
ATOM 2183 C C . PRO A 1 279 ? 26.651 2.778 -16.404 1.00 87.31 279 PRO A C 1
ATOM 2185 O O . PRO A 1 279 ? 26.167 3.909 -16.354 1.00 87.31 279 PRO A O 1
ATOM 2188 N N . PRO A 1 280 ? 27.849 2.535 -16.973 1.00 86.12 280 PRO A N 1
ATOM 2189 C CA . PRO A 1 280 ? 28.579 3.532 -17.752 1.00 86.12 280 PRO A CA 1
ATOM 2190 C C . PRO A 1 280 ? 27.683 4.220 -18.789 1.00 86.12 280 PRO A C 1
ATOM 2192 O O . PRO A 1 280 ? 27.099 3.544 -19.637 1.00 86.12 280 PRO A O 1
ATOM 2195 N N . SER A 1 281 ? 27.560 5.546 -18.710 1.00 83.56 281 SER A N 1
ATOM 2196 C CA . SER A 1 281 ? 26.695 6.331 -19.597 1.00 83.56 281 SER A CA 1
ATOM 2197 C C . SER A 1 281 ? 27.220 7.753 -19.793 1.00 83.56 281 SER A C 1
ATOM 2199 O O . SER A 1 281 ? 27.668 8.398 -18.847 1.00 83.56 281 SER A O 1
ATOM 2201 N N . GLU A 1 282 ? 27.115 8.266 -21.020 1.00 83.12 282 GLU A N 1
ATOM 2202 C CA . GLU A 1 282 ? 27.389 9.677 -21.340 1.00 83.12 282 GLU A CA 1
ATOM 2203 C C . GLU A 1 282 ? 26.216 10.603 -20.966 1.00 83.12 282 GLU A C 1
ATOM 2205 O O . GLU A 1 282 ? 26.362 11.827 -20.940 1.00 83.12 282 GLU A O 1
ATOM 2210 N N . LYS A 1 283 ? 25.040 10.032 -20.666 1.00 84.62 283 LYS A N 1
ATOM 2211 C CA . LYS A 1 283 ? 23.840 10.782 -20.277 1.00 84.62 283 LYS A CA 1
ATOM 2212 C C . LYS A 1 283 ? 23.976 11.336 -18.851 1.00 84.62 283 LYS A C 1
ATOM 2214 O O . LYS A 1 283 ? 24.649 10.748 -18.005 1.00 84.62 283 LYS A O 1
ATOM 2219 N N . LYS A 1 284 ? 23.298 12.455 -18.565 1.00 86.38 284 LYS A N 1
ATOM 2220 C CA . LYS A 1 284 ? 23.195 13.010 -17.203 1.00 86.38 284 LYS A CA 1
ATOM 2221 C C . LYS A 1 284 ? 22.005 12.384 -16.477 1.00 86.38 284 LYS A C 1
ATOM 2223 O O . LYS A 1 284 ? 20.876 12.582 -16.905 1.00 86.38 284 LYS A O 1
ATOM 2228 N N . ILE A 1 285 ? 22.237 11.645 -15.396 1.00 89.19 285 ILE A N 1
ATOM 2229 C CA . ILE A 1 285 ? 21.196 10.840 -14.735 1.00 89.19 285 ILE A CA 1
ATOM 2230 C C . ILE A 1 285 ? 20.924 11.365 -13.324 1.00 89.19 285 ILE A C 1
ATOM 2232 O O . ILE A 1 285 ? 21.533 10.927 -12.353 1.00 89.19 285 ILE A O 1
ATOM 2236 N N . ASP A 1 286 ? 19.998 12.303 -13.163 1.00 89.56 286 ASP A N 1
ATOM 2237 C CA . ASP A 1 286 ? 19.691 12.816 -11.824 1.00 89.56 286 ASP A CA 1
ATOM 2238 C C . ASP A 1 286 ? 18.793 11.845 -11.033 1.00 89.56 286 ASP A C 1
ATOM 2240 O O . ASP A 1 286 ? 17.767 11.373 -11.529 1.00 89.56 286 ASP A O 1
ATOM 2244 N N . ILE A 1 287 ? 19.176 11.552 -9.786 1.00 91.31 287 ILE A N 1
ATOM 2245 C CA . ILE A 1 287 ? 18.468 10.626 -8.890 1.00 91.31 287 ILE A CA 1
ATOM 2246 C C . ILE A 1 287 ? 18.342 11.254 -7.504 1.00 91.31 287 ILE A C 1
ATOM 2248 O O . ILE A 1 287 ? 19.347 11.608 -6.885 1.00 91.31 287 ILE A O 1
ATOM 2252 N N . ASP A 1 288 ? 17.120 11.296 -6.983 1.00 91.44 288 ASP A N 1
ATOM 2253 C CA . ASP A 1 288 ? 16.830 11.650 -5.600 1.00 91.44 288 ASP A CA 1
ATOM 2254 C C . ASP A 1 288 ? 16.486 10.386 -4.804 1.00 91.44 288 ASP A C 1
ATOM 2256 O O . ASP A 1 288 ? 15.520 9.684 -5.111 1.00 91.44 288 ASP A O 1
ATOM 2260 N N . ILE A 1 289 ? 17.258 10.109 -3.754 1.00 89.81 289 ILE A N 1
ATOM 2261 C CA . ILE A 1 289 ? 16.927 9.118 -2.730 1.00 89.81 289 ILE A CA 1
ATOM 2262 C C . ILE A 1 289 ? 16.598 9.864 -1.443 1.00 89.81 289 ILE A C 1
ATOM 2264 O O . ILE A 1 289 ? 17.465 10.503 -0.835 1.00 89.81 289 ILE A O 1
ATOM 2268 N N . ILE A 1 290 ? 15.337 9.785 -1.036 1.00 88.94 290 ILE A N 1
ATOM 2269 C CA . ILE A 1 290 ? 14.787 10.594 0.047 1.00 88.94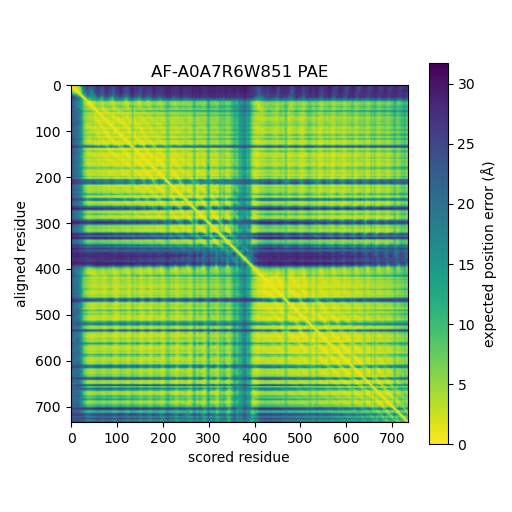 290 ILE A CA 1
ATOM 2270 C C . ILE A 1 290 ? 14.203 9.667 1.103 1.00 88.94 290 ILE A C 1
ATOM 2272 O O . ILE A 1 290 ? 13.376 8.809 0.796 1.00 88.94 290 ILE A O 1
ATOM 2276 N N . ASN A 1 291 ? 14.622 9.859 2.350 1.00 87.00 291 ASN A N 1
ATOM 2277 C CA . ASN A 1 291 ? 14.065 9.231 3.540 1.00 87.00 291 ASN A CA 1
ATOM 2278 C C . ASN A 1 291 ? 13.903 7.705 3.429 1.00 87.00 291 ASN A C 1
ATOM 2280 O O . ASN A 1 291 ? 12.936 7.144 3.924 1.00 87.00 291 ASN A O 1
ATOM 2284 N N . SER A 1 292 ? 14.794 7.028 2.705 1.00 86.25 292 SER A N 1
ATOM 2285 C CA . SER A 1 292 ? 14.731 5.585 2.470 1.00 86.25 292 SER A CA 1
ATOM 2286 C C . SER A 1 292 ? 15.580 4.836 3.494 1.00 86.25 292 SER A C 1
ATOM 2288 O O . SER A 1 292 ? 16.598 5.348 3.967 1.00 86.25 292 SER A O 1
ATOM 2290 N N . ALA A 1 293 ? 15.169 3.615 3.830 1.00 76.62 293 ALA A N 1
ATOM 2291 C CA . ALA A 1 293 ? 15.838 2.792 4.829 1.00 76.62 293 ALA A CA 1
ATOM 2292 C C . ALA A 1 293 ? 16.199 1.403 4.301 1.00 76.62 293 ALA A C 1
ATOM 2294 O O . ALA A 1 293 ? 15.561 0.864 3.393 1.00 76.62 293 ALA A O 1
ATOM 2295 N N . GLY A 1 294 ? 17.205 0.769 4.898 1.00 68.62 294 GLY A N 1
ATOM 2296 C CA . GLY A 1 294 ? 17.456 -0.633 4.607 1.00 68.62 294 GLY A CA 1
ATOM 2297 C C . GLY A 1 294 ? 18.407 -1.359 5.545 1.00 68.62 294 GLY A C 1
ATOM 2298 O O . GLY A 1 294 ? 19.400 -0.823 6.041 1.00 68.62 294 GLY A O 1
ATOM 2299 N N . SER A 1 295 ? 18.121 -2.652 5.698 1.00 54.84 295 SER A N 1
ATOM 2300 C CA . SER A 1 295 ? 19.004 -3.650 6.299 1.00 54.84 295 SER A CA 1
ATOM 2301 C C . SER A 1 295 ? 19.984 -4.121 5.219 1.00 54.84 295 SER A C 1
ATOM 2303 O O . SER A 1 295 ? 19.856 -5.218 4.671 1.00 54.84 295 SER A O 1
ATOM 2305 N N . TRP A 1 296 ? 20.976 -3.299 4.881 1.00 60.16 296 TRP A N 1
ATOM 2306 C CA . TRP A 1 296 ? 22.038 -3.678 3.939 1.00 60.16 296 TRP A CA 1
ATOM 2307 C C . TRP A 1 296 ? 23.077 -4.580 4.626 1.00 60.16 296 TRP A C 1
ATOM 2309 O O . TRP A 1 296 ? 24.261 -4.270 4.686 1.00 60.16 296 TRP A O 1
ATOM 2319 N N . LYS A 1 297 ? 22.625 -5.694 5.217 1.00 41.94 297 LYS A N 1
ATOM 2320 C CA . LYS A 1 297 ? 23.449 -6.567 6.063 1.00 41.94 297 LYS A CA 1
ATOM 2321 C C . LYS A 1 297 ? 24.672 -7.098 5.312 1.00 41.94 297 LYS A C 1
ATOM 2323 O O . LYS A 1 297 ? 24.544 -7.793 4.309 1.00 41.94 297 LYS A O 1
ATOM 2328 N N . LEU A 1 298 ? 25.850 -6.855 5.890 1.00 42.56 298 LEU A N 1
ATOM 2329 C CA . LEU A 1 298 ? 27.144 -7.439 5.512 1.00 42.56 298 LEU A CA 1
ATOM 2330 C C . LEU A 1 298 ? 27.428 -8.797 6.184 1.00 42.56 298 LEU A C 1
ATOM 2332 O O . LEU A 1 298 ? 28.558 -9.278 6.142 1.00 42.56 298 LEU A O 1
ATOM 2336 N N . SER A 1 299 ? 26.453 -9.439 6.841 1.00 34.00 299 SER A N 1
ATOM 2337 C CA . SER A 1 299 ? 26.699 -10.734 7.491 1.00 34.00 299 SER A CA 1
ATOM 2338 C C . SER A 1 299 ? 26.769 -11.859 6.448 1.00 34.00 299 SER A C 1
ATOM 2340 O O . SER A 1 299 ? 25.777 -12.525 6.151 1.00 34.00 299 SER A O 1
ATOM 2342 N N . GLY A 1 300 ? 27.955 -12.031 5.867 1.00 42.81 300 GLY A N 1
ATOM 2343 C CA . GLY A 1 300 ? 28.292 -12.999 4.827 1.00 42.81 300 GLY A CA 1
ATOM 2344 C C . GLY A 1 300 ? 29.487 -12.508 4.003 1.00 42.81 300 GLY A C 1
ATOM 2345 O O . GLY A 1 300 ? 29.830 -11.335 4.029 1.00 42.81 300 GLY A O 1
ATOM 2346 N N . VAL A 1 301 ? 30.137 -13.395 3.248 1.00 37.22 301 VAL A N 1
ATOM 2347 C CA . VAL A 1 301 ? 31.392 -13.154 2.488 1.00 37.22 301 VAL A CA 1
ATOM 2348 C C . VAL A 1 301 ? 31.241 -12.135 1.324 1.00 37.22 301 VAL A C 1
ATOM 2350 O O . VAL A 1 301 ? 32.062 -12.088 0.409 1.00 37.22 301 VAL A O 1
ATOM 2353 N N . HIS A 1 302 ? 30.178 -11.327 1.291 1.00 48.00 302 HIS A N 1
ATOM 2354 C CA . HIS A 1 302 ? 29.807 -10.476 0.162 1.00 48.00 302 HIS A CA 1
ATOM 2355 C C . HIS A 1 302 ? 29.568 -9.033 0.625 1.00 48.00 302 HIS A C 1
ATOM 2357 O O . HIS A 1 302 ? 28.705 -8.763 1.454 1.00 48.00 302 HIS A O 1
ATOM 2363 N N . LYS A 1 303 ? 30.363 -8.102 0.086 1.00 53.97 303 LYS A N 1
ATOM 2364 C CA . LYS A 1 303 ? 30.228 -6.659 0.314 1.00 53.97 303 LYS A CA 1
ATOM 2365 C C . LYS A 1 303 ? 29.056 -6.148 -0.529 1.00 53.97 303 LYS A C 1
ATOM 2367 O O . LYS A 1 303 ? 29.192 -6.081 -1.748 1.00 53.97 303 LYS A O 1
ATOM 2372 N N . SER A 1 304 ? 27.922 -5.834 0.091 1.00 56.19 304 SER A N 1
ATOM 2373 C CA . SER A 1 304 ? 26.853 -5.060 -0.561 1.00 56.19 304 SER A CA 1
ATOM 2374 C C . SER A 1 304 ? 27.362 -3.640 -0.845 1.00 56.19 304 SER A C 1
ATOM 2376 O O . SER A 1 304 ? 28.279 -3.183 -0.169 1.00 56.19 304 SER A O 1
ATOM 2378 N N . THR A 1 305 ? 26.808 -2.946 -1.836 1.00 68.69 305 THR A N 1
ATOM 2379 C CA . THR A 1 305 ? 27.124 -1.552 -2.198 1.00 68.69 305 THR A CA 1
ATOM 2380 C C . THR A 1 305 ? 25.854 -0.718 -2.080 1.00 68.69 305 THR A C 1
ATOM 2382 O O . THR A 1 305 ? 24.773 -1.200 -2.388 1.00 68.69 305 THR A O 1
ATOM 2385 N N . PHE A 1 306 ? 25.927 0.526 -1.608 1.00 74.00 306 PHE A N 1
ATOM 2386 C CA . PHE A 1 306 ? 24.727 1.369 -1.622 1.00 74.00 306 PHE A CA 1
ATOM 2387 C C . PHE A 1 306 ? 24.400 1.797 -3.061 1.00 74.00 306 PHE A C 1
ATOM 2389 O O . PHE A 1 306 ? 23.356 1.443 -3.600 1.00 74.00 306 PHE A O 1
ATOM 2396 N N . ALA A 1 307 ? 25.341 2.456 -3.734 1.00 77.50 307 ALA A N 1
ATOM 2397 C CA . ALA A 1 307 ? 25.185 2.867 -5.124 1.00 77.50 307 ALA A CA 1
ATOM 2398 C C . ALA A 1 307 ? 26.433 2.537 -5.952 1.00 77.50 307 ALA A C 1
ATOM 2400 O O . ALA A 1 307 ? 27.557 2.863 -5.553 1.00 77.50 307 ALA A O 1
ATOM 2401 N N . TYR A 1 308 ? 26.212 1.921 -7.114 1.00 79.06 308 TYR A N 1
ATOM 2402 C CA . TYR A 1 308 ? 27.120 1.976 -8.255 1.00 79.06 308 TYR A CA 1
ATOM 2403 C C . TYR A 1 308 ? 26.615 3.072 -9.183 1.00 79.06 308 TYR A C 1
ATOM 2405 O O . TYR A 1 308 ? 25.501 2.964 -9.693 1.00 79.06 308 TYR A O 1
ATOM 2413 N N . TYR A 1 309 ? 27.411 4.118 -9.389 1.00 79.69 309 TYR A N 1
ATOM 2414 C CA . TYR A 1 309 ? 27.004 5.249 -10.214 1.00 79.69 309 TYR A CA 1
ATOM 2415 C C . TYR A 1 309 ? 28.103 5.608 -11.216 1.00 79.69 309 TYR A C 1
ATOM 2417 O O . TYR A 1 309 ? 29.130 6.155 -10.825 1.00 79.69 309 TYR A O 1
ATOM 2425 N N . ASN A 1 310 ? 27.896 5.276 -12.495 1.00 81.44 310 ASN A N 1
ATOM 2426 C CA . ASN A 1 310 ? 28.884 5.456 -13.567 1.00 81.44 310 ASN A CA 1
ATOM 2427 C C . ASN A 1 310 ? 28.371 6.377 -14.693 1.00 81.44 310 ASN A C 1
ATOM 2429 O O . ASN A 1 310 ? 28.564 6.096 -15.870 1.00 81.44 310 ASN A O 1
ATOM 2433 N N . ALA A 1 311 ? 27.706 7.474 -14.346 1.00 81.50 311 ALA A N 1
ATOM 2434 C CA . ALA A 1 311 ? 27.241 8.476 -15.306 1.00 81.50 311 ALA A CA 1
ATOM 2435 C C . ALA A 1 311 ? 27.622 9.892 -14.842 1.00 81.50 311 ALA A C 1
ATOM 2437 O O . ALA A 1 311 ? 28.127 10.076 -13.731 1.00 81.50 311 ALA A O 1
ATOM 2438 N N . ALA A 1 312 ? 27.376 10.908 -15.669 1.00 81.50 312 ALA A N 1
ATOM 2439 C CA . ALA A 1 312 ? 27.288 12.287 -15.183 1.00 81.50 312 ALA A CA 1
ATOM 2440 C C . ALA A 1 312 ? 25.921 12.519 -14.507 1.00 81.50 312 ALA A C 1
ATOM 2442 O O . ALA A 1 312 ? 24.995 11.734 -14.696 1.00 81.50 312 ALA A O 1
ATOM 2443 N N . GLY A 1 313 ? 25.761 13.615 -13.761 1.00 82.00 313 GLY A N 1
ATOM 2444 C CA . GLY A 1 313 ? 24.492 13.962 -13.104 1.00 82.00 313 GLY A CA 1
ATOM 2445 C C . GLY A 1 313 ? 24.627 14.125 -11.595 1.00 82.00 313 GLY A C 1
ATOM 2446 O O . GLY A 1 313 ? 25.733 14.252 -11.068 1.00 82.00 313 GLY A O 1
ATOM 2447 N N . THR A 1 314 ? 23.493 14.169 -10.908 1.00 81.94 314 THR A N 1
ATOM 2448 C CA . THR A 1 314 ? 23.393 14.469 -9.481 1.00 81.94 314 THR A CA 1
ATOM 2449 C C . THR A 1 314 ? 22.683 13.342 -8.750 1.00 81.94 314 THR A C 1
ATOM 2451 O O . THR A 1 314 ? 21.516 13.062 -9.008 1.00 81.94 314 THR A O 1
ATOM 2454 N N . LEU A 1 315 ? 23.364 12.745 -7.776 1.00 83.25 315 LEU A N 1
ATOM 2455 C CA . LEU A 1 315 ? 22.752 11.864 -6.788 1.00 83.25 315 LEU A CA 1
ATOM 2456 C C . LEU A 1 315 ? 22.477 12.663 -5.507 1.00 83.25 315 LEU A C 1
ATOM 2458 O O . LEU A 1 315 ? 23.416 13.063 -4.812 1.00 83.25 315 LEU A O 1
ATOM 2462 N N . ARG A 1 316 ? 21.202 12.903 -5.191 1.00 84.06 316 ARG A N 1
ATOM 2463 C CA . ARG A 1 316 ? 20.771 13.566 -3.952 1.00 84.06 316 ARG A CA 1
ATOM 2464 C C . ARG A 1 316 ? 20.358 12.514 -2.928 1.00 84.06 316 ARG A C 1
ATOM 2466 O O . ARG A 1 316 ? 19.498 11.687 -3.202 1.00 84.06 316 ARG A O 1
ATOM 2473 N N . LEU A 1 317 ? 20.976 12.541 -1.754 1.00 80.88 317 LEU A N 1
ATOM 2474 C CA . LEU A 1 317 ? 20.739 11.626 -0.642 1.00 80.88 317 LEU A CA 1
ATOM 2475 C C . LEU A 1 317 ? 20.251 12.439 0.551 1.00 80.88 317 LEU A C 1
ATOM 2477 O O . LEU A 1 317 ? 21.051 13.128 1.185 1.00 80.88 317 LEU A O 1
ATOM 2481 N N . ILE A 1 318 ? 18.960 12.381 0.857 1.00 80.75 318 ILE A N 1
ATOM 2482 C CA . ILE A 1 318 ? 18.347 13.230 1.881 1.00 80.75 318 ILE A CA 1
ATOM 2483 C C . ILE A 1 318 ? 17.683 12.353 2.945 1.00 80.75 318 ILE A C 1
ATOM 2485 O O . ILE A 1 318 ? 16.740 11.635 2.631 1.00 80.75 318 ILE A O 1
ATOM 2489 N N . GLY A 1 319 ? 18.155 12.399 4.194 1.00 77.94 319 GLY A N 1
ATOM 2490 C CA . GLY A 1 319 ? 17.483 11.745 5.327 1.00 77.94 319 GLY A CA 1
ATOM 2491 C C . GLY A 1 319 ? 17.463 10.210 5.300 1.00 77.94 319 GLY A C 1
ATOM 2492 O O . GLY A 1 319 ? 16.577 9.607 5.896 1.00 77.94 319 GLY A O 1
ATOM 2493 N N . ASN A 1 320 ? 18.371 9.546 4.577 1.00 79.19 320 ASN A N 1
ATOM 2494 C CA . ASN A 1 320 ? 18.345 8.081 4.450 1.00 79.19 320 ASN A CA 1
ATOM 2495 C C . ASN A 1 320 ? 19.003 7.379 5.645 1.00 79.19 320 ASN A C 1
ATOM 2497 O O . ASN A 1 320 ? 19.980 7.882 6.199 1.00 79.19 320 ASN A O 1
ATOM 2501 N N . THR A 1 321 ? 18.533 6.177 5.983 1.00 74.00 321 THR A N 1
ATOM 2502 C CA . THR A 1 321 ? 19.024 5.395 7.132 1.00 74.00 321 THR A CA 1
ATOM 2503 C C . THR A 1 321 ? 19.506 4.003 6.721 1.00 74.00 321 THR A C 1
ATOM 2505 O O . THR A 1 321 ? 18.924 3.351 5.858 1.00 74.00 321 THR A O 1
ATOM 2508 N N . SER A 1 322 ? 20.554 3.505 7.381 1.00 69.00 322 SER A N 1
ATOM 2509 C CA . SER A 1 322 ? 21.050 2.135 7.219 1.00 69.00 322 SER A CA 1
ATOM 2510 C C . SER A 1 322 ? 21.277 1.451 8.565 1.00 69.00 322 SER A C 1
ATOM 2512 O O . SER A 1 322 ? 22.099 1.921 9.354 1.00 69.00 322 SER A O 1
ATOM 2514 N N . ALA A 1 323 ? 20.626 0.316 8.815 1.00 52.75 323 ALA A N 1
ATOM 2515 C CA . ALA A 1 323 ? 20.724 -0.372 10.107 1.00 52.75 323 ALA A CA 1
ATOM 2516 C C . ALA A 1 323 ? 21.934 -1.314 10.256 1.00 52.75 323 ALA A C 1
ATOM 2518 O O . ALA A 1 323 ? 22.151 -1.883 11.325 1.00 52.75 323 ALA A O 1
ATOM 2519 N N . SER A 1 324 ? 22.727 -1.535 9.204 1.00 50.75 324 SER A N 1
ATOM 2520 C CA . SER A 1 324 ? 23.786 -2.553 9.232 1.00 50.75 324 SER A CA 1
ATOM 2521 C C . SER A 1 324 ? 24.858 -2.298 8.178 1.00 50.75 324 SER A C 1
ATOM 2523 O O . SER A 1 324 ? 24.500 -2.208 7.008 1.00 50.75 324 SER A O 1
ATOM 2525 N N . GLY A 1 325 ? 26.123 -2.235 8.623 1.00 48.12 325 GLY A N 1
ATOM 2526 C CA . GLY A 1 325 ? 27.368 -2.005 7.872 1.00 48.12 325 GLY A CA 1
ATOM 2527 C C . GLY A 1 325 ? 27.217 -1.466 6.449 1.00 48.12 325 GLY A C 1
ATOM 2528 O O . GLY A 1 325 ? 26.884 -2.210 5.531 1.00 48.12 325 GLY A O 1
ATOM 2529 N N . VAL A 1 326 ? 27.472 -0.175 6.229 1.00 48.88 326 VAL A N 1
ATOM 2530 C CA . VAL A 1 326 ? 27.237 0.425 4.907 1.00 48.88 326 VAL A CA 1
ATOM 2531 C C . VAL A 1 326 ? 28.199 -0.140 3.881 1.00 48.88 326 VAL A C 1
ATOM 2533 O O . VAL A 1 326 ? 29.421 -0.048 3.991 1.00 48.88 326 VAL A O 1
ATOM 2536 N N . GLY A 1 327 ? 27.591 -0.664 2.825 1.00 49.34 327 GLY A N 1
ATOM 2537 C CA . GLY A 1 327 ? 28.246 -1.005 1.587 1.00 49.34 327 GLY A CA 1
ATOM 2538 C C . GLY A 1 327 ? 28.949 0.179 0.934 1.00 49.34 327 GLY A C 1
ATOM 2539 O O . GLY A 1 327 ? 28.405 1.274 0.850 1.00 49.34 327 GLY A O 1
ATOM 2540 N N . GLN A 1 328 ? 30.158 -0.051 0.433 1.00 51.97 328 GLN A N 1
ATOM 2541 C CA . GLN A 1 328 ? 30.997 0.943 -0.246 1.00 51.97 328 GLN A CA 1
ATOM 2542 C C . GLN A 1 328 ? 30.211 1.720 -1.317 1.00 51.97 328 GLN A C 1
ATOM 2544 O O . GLN A 1 328 ? 29.455 1.103 -2.064 1.00 51.97 328 GLN A O 1
ATOM 2549 N N . PHE A 1 329 ? 30.432 3.033 -1.443 1.00 58.84 329 PHE A N 1
ATOM 2550 C CA . PHE A 1 329 ? 30.063 3.772 -2.657 1.00 58.84 329 PHE A CA 1
ATOM 2551 C C . PHE A 1 329 ? 31.148 3.520 -3.695 1.00 58.84 329 PHE A C 1
ATOM 2553 O O . PHE A 1 329 ? 32.297 3.918 -3.505 1.00 58.84 329 PHE A O 1
ATOM 2560 N N . VAL A 1 330 ? 30.805 2.851 -4.789 1.00 54.19 330 VAL A N 1
ATOM 2561 C CA . VAL A 1 330 ? 31.782 2.552 -5.835 1.00 54.19 330 VAL A CA 1
ATOM 2562 C C . VAL A 1 330 ? 31.411 3.349 -7.075 1.00 54.19 330 VAL A C 1
ATOM 2564 O O . VAL A 1 330 ? 30.411 3.067 -7.730 1.00 54.19 330 VAL A O 1
ATOM 2567 N N . ASN A 1 331 ? 32.242 4.337 -7.393 1.00 54.31 331 ASN A N 1
ATOM 2568 C CA . ASN A 1 331 ? 32.271 4.986 -8.694 1.00 54.31 331 ASN A CA 1
ATOM 2569 C C . ASN A 1 331 ? 33.520 4.463 -9.424 1.00 54.31 331 ASN A C 1
ATOM 2571 O O . ASN A 1 331 ? 34.630 4.567 -8.908 1.00 54.31 331 ASN A O 1
ATOM 2575 N N . SER A 1 332 ? 33.357 3.815 -10.576 1.00 49.06 332 SER A N 1
ATOM 2576 C CA . SER A 1 332 ? 34.464 3.133 -11.271 1.00 49.06 332 SER A CA 1
ATOM 2577 C C . SER A 1 332 ? 35.046 3.894 -12.471 1.00 49.06 332 SER A C 1
ATOM 2579 O O . SER A 1 332 ? 35.799 3.288 -13.223 1.00 49.06 332 SER A O 1
ATOM 2581 N N . ASN A 1 333 ? 34.795 5.207 -12.591 1.00 45.09 333 ASN A N 1
ATOM 2582 C CA . ASN A 1 333 ? 35.154 6.083 -13.724 1.00 45.09 333 ASN A CA 1
ATOM 2583 C C . ASN A 1 333 ? 34.355 5.814 -15.016 1.00 45.09 333 ASN A C 1
ATOM 2585 O O . ASN A 1 333 ? 34.227 4.673 -15.443 1.00 45.09 333 ASN A O 1
ATOM 2589 N N . ILE A 1 334 ? 33.858 6.903 -15.629 1.00 44.00 334 ILE A N 1
ATOM 2590 C CA . ILE A 1 334 ? 33.954 7.348 -17.044 1.00 44.00 334 ILE A CA 1
ATOM 2591 C C . ILE A 1 334 ? 32.990 8.554 -17.161 1.00 44.00 334 ILE A C 1
ATOM 2593 O O . ILE A 1 334 ? 31.786 8.384 -17.305 1.00 44.00 334 ILE A O 1
ATOM 2597 N N . GLY A 1 335 ? 33.507 9.780 -17.009 1.00 45.94 335 GLY A N 1
ATOM 2598 C CA . GLY A 1 335 ? 32.745 11.029 -17.180 1.00 45.94 335 GLY A CA 1
ATOM 2599 C C . GLY A 1 335 ? 33.050 12.093 -16.117 1.00 45.94 335 GLY A C 1
ATOM 2600 O O . GLY A 1 335 ? 32.875 11.876 -14.916 1.00 45.94 335 GLY A O 1
ATOM 2601 N N . SER A 1 336 ? 33.508 13.270 -16.540 1.00 56.03 336 SER A N 1
ATOM 2602 C CA . SER A 1 336 ? 33.557 14.465 -15.692 1.00 56.03 336 SER A CA 1
ATOM 2603 C C . SER A 1 336 ? 32.126 14.931 -15.360 1.00 56.03 336 SER A C 1
ATOM 2605 O O . SER A 1 336 ? 31.248 14.910 -16.217 1.00 56.03 336 SER A O 1
ATOM 2607 N N . GLY A 1 337 ? 31.866 15.369 -14.120 1.00 64.56 337 GLY A N 1
ATOM 2608 C CA . GLY A 1 337 ? 30.613 16.068 -13.777 1.00 64.56 337 GLY A CA 1
ATOM 2609 C C . GLY A 1 337 ? 29.556 15.310 -12.961 1.00 64.56 337 GLY A C 1
ATOM 2610 O O . GLY A 1 337 ? 28.461 15.848 -12.798 1.00 64.56 337 GLY A O 1
ATOM 2611 N N . PHE A 1 338 ? 29.853 14.129 -12.408 1.00 73.25 338 PHE A N 1
ATOM 2612 C CA . PHE A 1 338 ? 29.026 13.549 -11.339 1.00 73.25 338 PHE A CA 1
ATOM 2613 C C . PHE A 1 338 ? 29.098 14.401 -10.062 1.00 73.25 338 PHE A C 1
ATOM 2615 O O . PHE A 1 338 ? 30.169 14.889 -9.685 1.00 73.25 338 PHE A O 1
ATOM 2622 N N . LYS A 1 339 ? 27.954 14.572 -9.399 1.00 73.69 339 LYS A N 1
ATOM 2623 C CA . LYS A 1 339 ? 27.793 15.292 -8.136 1.00 73.69 339 LYS A CA 1
ATOM 2624 C C . LYS A 1 339 ? 27.024 14.419 -7.152 1.00 73.69 339 LYS A C 1
ATOM 2626 O O . LYS A 1 339 ? 25.991 13.853 -7.496 1.00 73.69 339 LYS A O 1
ATOM 2631 N N . ILE A 1 340 ? 27.482 14.386 -5.906 1.00 74.25 340 ILE A N 1
ATOM 2632 C CA . ILE A 1 340 ? 26.689 13.872 -4.787 1.00 74.25 340 ILE A CA 1
ATOM 2633 C C . ILE A 1 340 ? 26.335 15.047 -3.885 1.00 74.25 340 ILE A C 1
ATOM 2635 O O . ILE A 1 340 ? 27.222 15.803 -3.482 1.00 74.25 340 ILE A O 1
ATOM 2639 N N . LEU A 1 341 ? 25.048 15.161 -3.566 1.00 73.69 341 LEU A N 1
ATOM 2640 C CA . LEU A 1 341 ? 24.528 16.017 -2.508 1.00 73.69 341 LEU A CA 1
ATOM 2641 C C . LEU A 1 341 ? 23.982 15.111 -1.407 1.00 73.69 341 LEU A C 1
ATOM 2643 O O . LEU A 1 341 ? 22.991 14.424 -1.627 1.00 73.69 341 LEU A O 1
ATOM 2647 N N . ALA A 1 342 ? 24.613 15.094 -0.238 1.00 72.69 342 ALA A N 1
ATOM 2648 C CA . ALA A 1 342 ? 24.181 14.257 0.878 1.00 72.69 342 ALA A CA 1
ATOM 2649 C C . ALA A 1 342 ? 23.860 15.108 2.111 1.00 72.69 342 ALA A C 1
ATOM 2651 O O . ALA A 1 342 ? 24.692 15.913 2.527 1.00 72.69 342 ALA A O 1
ATOM 2652 N N . VAL A 1 343 ? 22.665 14.925 2.680 1.00 70.88 343 VAL A N 1
ATOM 2653 C CA . VAL A 1 343 ? 22.129 15.730 3.783 1.00 70.88 343 VAL A CA 1
ATOM 2654 C C . VAL A 1 343 ? 21.458 14.822 4.823 1.00 70.88 343 VAL A C 1
ATOM 2656 O O . VAL A 1 3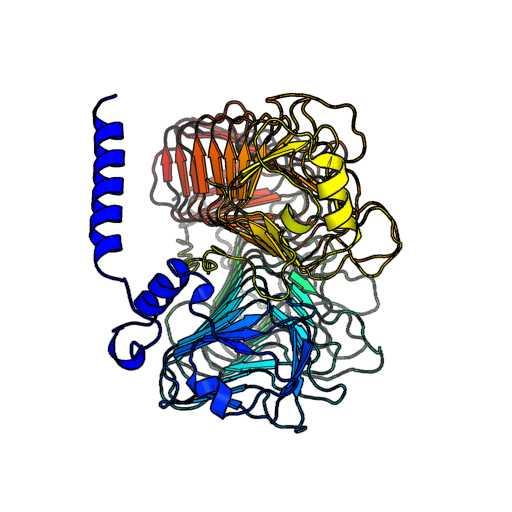43 ? 20.492 14.131 4.505 1.00 70.88 343 VAL A O 1
ATOM 2659 N N . VAL A 1 344 ? 21.989 14.816 6.055 1.00 68.06 344 VAL A N 1
ATOM 2660 C CA . VAL A 1 344 ? 21.504 14.063 7.242 1.00 68.06 344 VAL A CA 1
ATOM 2661 C C . VAL A 1 344 ? 21.180 12.593 6.941 1.00 68.06 344 VAL A C 1
ATOM 2663 O O . VAL A 1 344 ? 20.128 12.070 7.292 1.00 68.06 344 VAL A O 1
ATOM 2666 N N . ASN A 1 345 ? 22.091 11.895 6.267 1.00 71.25 345 ASN A N 1
ATOM 2667 C CA . ASN A 1 345 ? 21.980 10.445 6.121 1.00 71.25 345 ASN A CA 1
ATOM 2668 C C . ASN A 1 345 ? 22.636 9.757 7.324 1.00 71.25 345 ASN A C 1
ATOM 2670 O O . ASN A 1 345 ? 23.776 10.075 7.667 1.00 71.25 345 ASN A O 1
ATOM 2674 N N . THR A 1 346 ? 21.948 8.787 7.925 1.00 68.25 346 THR A N 1
ATOM 2675 C CA . THR A 1 346 ? 22.463 7.944 9.009 1.00 68.25 346 THR A CA 1
ATOM 2676 C C . THR A 1 346 ? 22.995 6.637 8.427 1.00 68.25 346 THR A C 1
ATOM 2678 O O . THR A 1 346 ? 22.254 5.681 8.192 1.00 68.25 346 THR A O 1
ATOM 2681 N N . LEU A 1 347 ? 24.303 6.600 8.180 1.00 62.62 347 LEU A N 1
ATOM 2682 C CA . LEU A 1 347 ? 24.996 5.490 7.529 1.00 62.62 347 LEU A CA 1
ATOM 2683 C C . LEU A 1 347 ? 25.912 4.767 8.541 1.00 62.62 347 LEU A C 1
ATOM 2685 O O . LEU A 1 347 ? 26.768 5.387 9.161 1.00 62.62 347 LEU A O 1
ATOM 2689 N N . SER A 1 348 ? 25.748 3.449 8.710 1.00 52.59 348 SER A N 1
ATOM 2690 C CA . SER A 1 348 ? 26.419 2.635 9.745 1.00 52.59 348 SER A CA 1
ATOM 2691 C C . SER A 1 348 ? 27.928 2.382 9.550 1.00 52.59 348 SER A C 1
ATOM 2693 O O . SER A 1 348 ? 28.574 1.909 10.478 1.00 52.59 348 SER A O 1
ATOM 2695 N N . GLU A 1 349 ? 28.513 2.687 8.382 1.00 49.94 349 GLU A N 1
ATOM 2696 C CA . GLU A 1 349 ? 29.973 2.680 8.149 1.00 49.94 349 GLU A CA 1
ATOM 2697 C C . GLU A 1 349 ? 30.393 3.889 7.297 1.00 49.94 349 GLU A C 1
ATOM 2699 O O . GLU A 1 349 ? 29.607 4.382 6.487 1.00 49.94 349 GLU A O 1
ATOM 2704 N N . ASN A 1 350 ? 31.647 4.345 7.447 1.00 45.38 350 ASN A N 1
ATOM 2705 C CA . ASN A 1 350 ? 32.232 5.384 6.593 1.00 45.38 350 ASN A CA 1
ATOM 2706 C C . ASN A 1 350 ? 32.199 4.927 5.125 1.00 45.38 350 ASN A C 1
ATOM 2708 O O . ASN A 1 350 ? 32.897 3.961 4.780 1.00 45.38 350 ASN A O 1
ATOM 2712 N N . PRO A 1 351 ? 31.461 5.612 4.236 1.00 47.53 351 PRO A N 1
ATOM 2713 C CA . PRO A 1 351 ? 31.401 5.201 2.850 1.00 47.53 351 PRO A CA 1
ATOM 2714 C C . PRO A 1 351 ? 32.788 5.346 2.215 1.00 47.53 351 PRO A C 1
ATOM 2716 O O . PRO A 1 351 ? 33.344 6.439 2.117 1.00 47.53 351 PRO A O 1
ATOM 2719 N N . LYS A 1 352 ? 33.381 4.221 1.800 1.00 46.47 352 LYS A N 1
ATOM 2720 C CA . LYS A 1 352 ? 34.638 4.222 1.042 1.00 46.47 352 LYS A CA 1
ATOM 2721 C C . LYS A 1 352 ? 34.329 4.642 -0.385 1.00 46.47 352 LYS A C 1
ATOM 2723 O O . LYS A 1 352 ? 33.889 3.804 -1.162 1.00 46.47 352 LYS A O 1
ATOM 2728 N N . VAL A 1 353 ? 34.561 5.909 -0.705 1.00 49.00 353 VAL A N 1
ATOM 2729 C CA . VAL A 1 353 ? 34.502 6.422 -2.075 1.00 49.00 353 VAL A CA 1
ATOM 2730 C C . VAL A 1 353 ? 35.811 6.074 -2.781 1.00 49.00 353 VAL A C 1
ATOM 2732 O O . VAL A 1 353 ? 36.892 6.431 -2.314 1.00 49.00 353 VAL A O 1
ATOM 2735 N N . LYS A 1 354 ? 35.723 5.377 -3.911 1.00 46.91 354 LYS A N 1
ATOM 2736 C CA . LYS A 1 354 ? 36.801 5.307 -4.905 1.00 46.91 354 LYS A CA 1
ATOM 2737 C C . LYS A 1 354 ? 36.353 6.172 -6.082 1.00 46.91 354 LYS A C 1
ATOM 2739 O O . LYS A 1 354 ? 35.282 5.898 -6.601 1.00 46.91 354 LYS A O 1
ATOM 2744 N N . SER A 1 355 ? 37.088 7.218 -6.449 1.00 44.81 355 SER A N 1
ATOM 2745 C CA . SER A 1 355 ? 36.898 7.943 -7.719 1.00 44.81 355 SER A CA 1
ATOM 2746 C C . SER A 1 355 ? 38.135 8.783 -8.028 1.00 44.81 355 SER A C 1
ATOM 2748 O O . SER A 1 355 ? 38.813 9.205 -7.098 1.00 44.81 355 SER A O 1
ATOM 2750 N N . ASP A 1 356 ? 38.385 9.106 -9.293 1.00 38.75 356 ASP A N 1
ATOM 2751 C CA . ASP A 1 356 ? 39.437 10.047 -9.683 1.00 38.75 356 ASP A CA 1
ATOM 2752 C C . ASP A 1 356 ? 38.770 11.377 -10.115 1.00 38.75 356 ASP A C 1
ATOM 2754 O O . ASP A 1 356 ? 37.912 11.384 -10.992 1.00 38.75 356 ASP A O 1
ATOM 2758 N N . ASN A 1 357 ? 39.124 12.512 -9.490 1.00 39.50 357 ASN A N 1
ATOM 2759 C CA . ASN A 1 357 ? 38.748 13.889 -9.899 1.00 39.50 357 ASN A CA 1
ATOM 2760 C C . ASN A 1 357 ? 37.258 14.338 -9.852 1.00 39.50 357 ASN A C 1
ATOM 2762 O O . ASN A 1 357 ? 36.733 14.835 -10.851 1.00 39.50 357 ASN A O 1
ATOM 2766 N N . GLN A 1 358 ? 36.572 14.302 -8.698 1.00 42.19 358 GLN A N 1
ATOM 2767 C CA . GLN A 1 358 ? 35.177 14.797 -8.588 1.00 42.19 358 GLN A CA 1
ATOM 2768 C C . GLN A 1 358 ? 34.889 15.639 -7.327 1.00 42.19 358 GLN A C 1
ATOM 2770 O O . GLN A 1 358 ? 35.609 15.536 -6.334 1.00 42.19 358 GLN A O 1
ATOM 2775 N N . ARG A 1 359 ? 33.843 16.491 -7.381 1.00 37.00 359 ARG A N 1
ATOM 2776 C CA . ARG A 1 359 ? 33.403 17.382 -6.284 1.00 37.00 359 ARG A CA 1
ATOM 2777 C C . ARG A 1 359 ? 32.337 16.705 -5.419 1.00 37.00 359 ARG A C 1
ATOM 2779 O O . ARG A 1 359 ? 31.319 16.249 -5.936 1.00 37.00 359 ARG A O 1
ATOM 2786 N N . PHE A 1 360 ? 32.557 16.696 -4.108 1.00 39.72 360 PHE A N 1
ATOM 2787 C CA . PHE A 1 360 ? 31.675 16.083 -3.113 1.00 39.72 360 PHE A CA 1
ATOM 2788 C C . PHE A 1 360 ? 31.124 17.159 -2.184 1.00 39.72 360 PHE A C 1
ATOM 2790 O O . PHE A 1 360 ? 31.901 17.852 -1.533 1.00 39.72 360 PHE A O 1
ATOM 2797 N N . TYR A 1 361 ? 29.798 17.261 -2.088 1.00 39.81 361 TYR A N 1
ATOM 2798 C CA . TYR A 1 361 ? 29.126 18.091 -1.091 1.00 39.81 361 TYR A CA 1
ATOM 2799 C C . TYR A 1 361 ? 28.453 17.154 -0.096 1.00 39.81 361 TYR A C 1
ATOM 2801 O O . TYR A 1 361 ? 27.376 16.611 -0.350 1.00 39.81 361 TYR A O 1
ATOM 2809 N N . VAL A 1 362 ? 29.140 16.892 1.014 1.00 41.69 362 VAL A N 1
ATOM 2810 C CA . VAL A 1 362 ? 28.654 15.956 2.023 1.00 41.69 362 VAL A CA 1
ATOM 2811 C C . VAL A 1 362 ? 28.428 16.673 3.341 1.00 41.69 362 VAL A C 1
ATOM 2813 O O . VAL A 1 362 ? 29.376 17.143 3.962 1.00 41.69 362 VAL A O 1
ATOM 2816 N N . ASN A 1 363 ? 27.175 16.666 3.788 1.00 38.72 363 ASN A N 1
ATOM 2817 C CA . ASN A 1 363 ? 26.786 16.930 5.163 1.00 38.72 363 ASN A CA 1
ATOM 2818 C C . ASN A 1 363 ? 26.227 15.621 5.756 1.00 38.72 363 ASN A C 1
ATOM 2820 O O . ASN A 1 363 ? 25.014 15.408 5.830 1.00 38.72 363 ASN A O 1
ATOM 2824 N N . ASN A 1 364 ? 27.130 14.680 6.062 1.00 38.50 364 ASN A N 1
ATOM 2825 C CA . ASN A 1 364 ? 26.788 13.388 6.665 1.00 38.50 364 ASN A CA 1
ATOM 2826 C C . ASN A 1 364 ? 27.064 13.416 8.169 1.00 38.50 364 ASN A C 1
ATOM 2828 O O . ASN A 1 364 ? 28.075 13.955 8.617 1.00 38.50 364 ASN A O 1
ATOM 2832 N N . ILE A 1 365 ? 26.200 12.744 8.927 1.00 37.78 365 ILE A N 1
ATOM 2833 C CA . ILE A 1 365 ? 26.345 12.564 10.370 1.00 37.78 365 ILE A CA 1
ATOM 2834 C C . ILE A 1 365 ? 26.691 11.099 10.611 1.00 37.78 365 ILE A C 1
ATOM 2836 O O . ILE A 1 365 ? 25.957 10.195 10.208 1.00 37.78 365 ILE A O 1
ATOM 2840 N N . TYR A 1 366 ? 27.832 10.866 11.253 1.00 33.53 366 TYR A N 1
ATOM 2841 C CA . TYR A 1 366 ? 28.219 9.550 11.740 1.00 33.53 366 TYR A CA 1
ATOM 2842 C C . TYR A 1 366 ? 27.882 9.458 13.227 1.00 33.53 366 TYR A C 1
ATOM 2844 O O . TYR A 1 366 ? 27.969 10.460 13.933 1.00 33.53 366 TYR A O 1
ATOM 2852 N N . ALA A 1 367 ? 27.522 8.264 13.704 1.00 31.14 367 ALA A N 1
ATOM 2853 C CA . ALA A 1 367 ? 27.207 7.967 15.103 1.00 31.14 367 ALA A CA 1
ATOM 2854 C C . ALA A 1 367 ? 28.126 8.712 16.103 1.00 31.14 367 ALA A C 1
ATOM 2856 O O . ALA A 1 367 ? 29.269 8.311 16.332 1.00 31.14 367 ALA A O 1
ATOM 2857 N N . GLY A 1 368 ? 27.619 9.811 16.675 1.00 29.02 368 GLY A N 1
ATOM 2858 C CA . GLY A 1 368 ? 28.296 10.611 17.702 1.00 29.02 368 GLY A CA 1
ATOM 2859 C C . GLY A 1 368 ? 29.462 11.499 17.240 1.00 29.02 368 GLY A C 1
ATOM 2860 O O . GLY A 1 368 ? 30.202 11.989 18.090 1.00 29.02 368 GLY A O 1
ATOM 2861 N N . LYS A 1 369 ? 29.664 11.715 15.933 1.00 27.14 369 LYS A N 1
ATOM 2862 C CA . LYS A 1 369 ? 30.605 12.719 15.408 1.00 27.14 369 LYS A CA 1
ATOM 2863 C C . LYS A 1 369 ? 30.038 13.392 14.165 1.00 27.14 369 LYS A C 1
ATOM 2865 O O . LYS A 1 369 ? 29.934 12.777 13.102 1.00 27.14 369 LYS A O 1
ATOM 2870 N N . ILE A 1 370 ? 29.785 14.690 14.284 1.00 30.48 370 ILE A N 1
ATOM 2871 C CA . ILE A 1 370 ? 29.743 15.593 13.138 1.00 30.48 370 ILE A CA 1
ATOM 2872 C C . ILE A 1 370 ? 31.087 15.495 12.436 1.00 30.48 370 ILE A C 1
ATOM 2874 O O . ILE A 1 370 ? 32.132 15.811 13.004 1.00 30.48 370 ILE A O 1
ATOM 2878 N N . ILE A 1 371 ? 31.056 15.046 11.191 1.00 29.80 371 ILE A N 1
ATOM 2879 C CA . ILE A 1 371 ? 32.163 15.239 10.275 1.00 29.80 371 ILE A CA 1
ATOM 2880 C C . ILE A 1 371 ? 31.659 16.210 9.208 1.00 29.80 371 ILE A C 1
ATOM 2882 O O . ILE A 1 371 ? 31.280 15.809 8.110 1.00 29.80 371 ILE A O 1
ATOM 2886 N N . VAL A 1 372 ? 31.670 17.506 9.526 1.00 34.22 372 VAL A N 1
ATOM 2887 C CA . VAL A 1 372 ? 31.817 18.534 8.489 1.00 34.22 372 VAL A CA 1
ATOM 2888 C C . VAL A 1 372 ? 33.290 18.459 8.071 1.00 34.22 372 VAL A C 1
ATOM 2890 O O . VAL A 1 372 ? 34.130 19.093 8.691 1.00 34.22 372 VAL A O 1
ATOM 2893 N N . GLY A 1 373 ? 33.616 17.573 7.119 1.00 31.28 373 GLY A N 1
ATOM 2894 C CA . GLY A 1 373 ? 34.999 17.288 6.680 1.00 31.28 373 GLY A CA 1
ATOM 2895 C C . GLY A 1 373 ? 35.826 16.555 7.752 1.00 31.28 373 GLY A C 1
ATOM 2896 O O . GLY A 1 373 ? 36.061 17.025 8.853 1.00 31.28 373 GLY A O 1
ATOM 2897 N N . ARG A 1 374 ? 36.206 15.286 7.615 1.00 28.00 374 ARG A N 1
ATOM 2898 C CA . ARG A 1 374 ? 37.115 14.656 6.677 1.00 28.00 374 ARG A CA 1
ATOM 2899 C C . ARG A 1 374 ? 36.621 13.247 6.353 1.00 28.00 374 ARG A C 1
ATOM 2901 O O . ARG A 1 374 ? 36.725 12.325 7.165 1.00 28.00 374 ARG A O 1
ATOM 2908 N N . PHE A 1 375 ? 36.193 13.048 5.115 1.00 34.22 375 PHE A N 1
ATOM 2909 C CA . PHE A 1 375 ? 36.400 11.752 4.483 1.00 34.22 375 PHE A CA 1
ATOM 2910 C C . PHE A 1 375 ? 37.908 11.492 4.427 1.00 34.22 375 PHE A C 1
ATOM 2912 O O . PHE A 1 375 ? 38.686 12.402 4.143 1.00 34.22 375 PHE A O 1
ATOM 2919 N N . LYS A 1 376 ? 38.347 10.249 4.645 1.00 32.41 376 LYS A N 1
ATOM 2920 C CA . LYS A 1 376 ? 39.711 9.849 4.274 1.00 32.41 376 LYS A CA 1
ATOM 2921 C C . LYS A 1 376 ? 39.739 9.683 2.752 1.00 32.41 376 LYS A C 1
ATOM 2923 O O . LYS A 1 376 ? 39.649 8.569 2.242 1.00 32.41 376 LYS A O 1
ATOM 2928 N N . LEU A 1 377 ? 39.734 10.806 2.039 1.00 34.38 377 LEU A N 1
ATOM 2929 C CA . LEU A 1 377 ? 39.811 10.826 0.586 1.00 34.38 377 LEU A CA 1
ATOM 2930 C C . LEU A 1 377 ? 41.245 10.488 0.167 1.00 34.38 377 LEU A C 1
ATOM 2932 O O . LEU A 1 377 ? 42.196 10.919 0.825 1.00 34.38 377 LEU A O 1
ATOM 2936 N N . PRO A 1 378 ? 41.426 9.708 -0.903 1.00 31.50 378 PRO A N 1
ATOM 2937 C CA . PRO A 1 378 ? 42.713 9.606 -1.571 1.00 31.50 378 PRO A CA 1
ATOM 2938 C C . PRO A 1 378 ? 43.284 11.001 -1.918 1.00 31.50 378 PRO A C 1
ATOM 2940 O O . PRO A 1 378 ? 42.514 11.935 -2.141 1.00 31.50 378 PRO A O 1
ATOM 2943 N N . PRO A 1 379 ? 44.615 11.167 -2.012 1.00 30.88 379 PRO A N 1
ATOM 2944 C CA . PRO A 1 379 ? 45.283 12.472 -2.149 1.00 30.88 379 PRO A CA 1
ATOM 2945 C C . PRO A 1 379 ? 44.968 13.269 -3.434 1.00 30.88 379 PRO A C 1
ATOM 2947 O O . PRO A 1 379 ? 45.472 14.372 -3.606 1.00 30.88 379 PRO A O 1
ATOM 2950 N N . PHE A 1 380 ? 44.143 12.739 -4.336 1.00 33.88 380 PHE A N 1
ATOM 2951 C CA . PHE A 1 380 ? 43.784 13.329 -5.630 1.00 33.88 380 PHE A CA 1
ATOM 2952 C C . PHE A 1 380 ? 42.379 13.961 -5.669 1.00 33.88 380 PHE A C 1
ATOM 2954 O O . PHE A 1 380 ? 41.905 14.359 -6.730 1.00 33.88 380 PHE A O 1
ATOM 2961 N N . PHE A 1 381 ? 41.699 14.091 -4.527 1.00 29.80 381 PHE A N 1
ATOM 2962 C CA . PHE A 1 381 ? 40.418 14.798 -4.442 1.00 29.80 381 PHE A CA 1
ATOM 2963 C C . PHE A 1 381 ? 40.603 16.267 -4.053 1.00 29.80 381 PHE A C 1
ATOM 2965 O O . PHE A 1 381 ? 41.234 16.569 -3.042 1.00 29.80 381 PHE A O 1
ATOM 2972 N N . LYS A 1 382 ? 39.979 17.185 -4.803 1.00 32.06 382 LYS A N 1
ATOM 2973 C CA . LYS A 1 382 ? 39.738 18.559 -4.342 1.00 32.06 382 LYS A CA 1
ATOM 2974 C C . LYS A 1 382 ? 38.446 18.588 -3.529 1.00 32.06 382 LYS A C 1
ATOM 2976 O O . LYS A 1 382 ? 37.362 18.434 -4.087 1.00 32.06 382 LYS A O 1
ATOM 2981 N N . VAL A 1 383 ? 38.577 18.772 -2.222 1.00 35.53 383 VAL A N 1
ATOM 2982 C CA . VAL A 1 383 ? 37.460 19.117 -1.339 1.00 35.53 383 VAL A CA 1
ATOM 2983 C C . VAL A 1 383 ? 37.395 20.636 -1.290 1.00 35.53 383 VAL A C 1
ATOM 2985 O O . VAL A 1 383 ? 38.321 21.260 -0.780 1.00 35.53 383 VAL A O 1
ATOM 2988 N N . ASP A 1 384 ? 36.324 21.232 -1.808 1.00 34.81 384 ASP A N 1
ATOM 2989 C CA . ASP A 1 384 ? 35.970 22.601 -1.429 1.00 34.81 384 ASP A CA 1
ATOM 2990 C C . ASP A 1 384 ? 35.315 22.498 -0.042 1.00 34.81 384 ASP A C 1
ATOM 2992 O O . ASP A 1 384 ? 34.105 22.322 0.095 1.00 34.81 384 ASP A O 1
ATOM 2996 N N . GLU A 1 385 ? 36.150 22.455 0.996 1.00 35.84 385 GLU A N 1
ATOM 2997 C CA . GLU A 1 385 ? 35.730 22.347 2.391 1.00 35.84 385 GLU A CA 1
ATOM 2998 C C . GLU A 1 385 ? 35.172 23.717 2.810 1.00 35.84 385 GLU A C 1
ATOM 3000 O O . GLU A 1 385 ? 35.912 24.600 3.234 1.00 35.84 385 GLU A O 1
ATOM 3005 N N . TYR A 1 386 ? 33.863 23.941 2.645 1.00 33.72 386 TYR A N 1
ATOM 3006 C CA . TYR A 1 386 ? 33.197 25.115 3.221 1.00 33.72 386 TYR A CA 1
ATOM 3007 C C . TYR A 1 386 ? 33.012 24.903 4.730 1.00 33.72 386 TYR A C 1
ATOM 3009 O O . TYR A 1 386 ? 31.921 24.628 5.222 1.00 33.72 386 TYR A O 1
ATOM 3017 N N . ALA A 1 387 ? 34.119 25.017 5.460 1.00 30.62 387 ALA A N 1
ATOM 3018 C CA . ALA A 1 387 ? 34.152 25.273 6.892 1.00 30.62 387 ALA A CA 1
ATOM 3019 C C . ALA A 1 387 ? 34.338 26.787 7.085 1.00 30.62 387 ALA A C 1
ATOM 3021 O O . ALA A 1 387 ? 35.433 27.266 7.363 1.00 30.62 387 ALA A O 1
ATOM 3022 N N . GLY A 1 388 ? 33.288 27.566 6.832 1.00 26.77 388 GLY A N 1
ATOM 3023 C CA . GLY A 1 388 ? 33.330 29.023 6.949 1.00 26.77 388 GLY A CA 1
ATOM 3024 C C . GLY A 1 388 ? 31.936 29.581 7.194 1.00 26.77 388 GLY A C 1
ATOM 3025 O O . GLY A 1 388 ? 30.968 29.055 6.655 1.00 26.77 388 GLY A O 1
ATOM 3026 N N . GLU A 1 389 ? 31.852 30.622 8.020 1.00 30.08 389 GLU A N 1
ATOM 3027 C CA . GLU A 1 389 ? 30.679 31.210 8.701 1.00 30.08 389 GLU A CA 1
ATOM 3028 C C . GLU A 1 389 ? 29.512 31.702 7.820 1.00 30.08 389 GLU A C 1
ATOM 3030 O O . GLU A 1 389 ? 28.610 32.381 8.290 1.00 30.08 389 GLU A O 1
ATOM 3035 N N . THR A 1 390 ? 29.460 31.319 6.553 1.00 33.66 390 THR A N 1
ATOM 3036 C CA . THR A 1 390 ? 28.274 31.411 5.701 1.00 33.66 390 THR A CA 1
ATOM 3037 C C . THR A 1 390 ? 28.310 30.225 4.744 1.00 33.66 390 THR A C 1
ATOM 3039 O O . THR A 1 390 ? 28.783 30.313 3.611 1.00 33.66 390 THR A O 1
ATOM 3042 N N . ALA A 1 391 ? 27.819 29.073 5.209 1.00 35.94 391 ALA A N 1
ATOM 3043 C CA . ALA A 1 391 ? 27.362 28.025 4.311 1.00 35.94 391 ALA A CA 1
ATOM 3044 C C . ALA A 1 391 ? 26.244 28.644 3.466 1.00 35.94 391 ALA A C 1
ATOM 3046 O O . ALA A 1 391 ? 25.103 28.716 3.912 1.00 35.94 391 ALA A O 1
ATOM 3047 N N . GLY A 1 392 ? 26.591 29.176 2.291 1.00 34.16 392 GLY A N 1
ATOM 3048 C CA . GLY A 1 392 ? 25.618 29.628 1.310 1.00 34.16 392 GLY A CA 1
ATOM 3049 C C . GLY A 1 392 ? 24.646 28.480 1.097 1.00 34.16 392 GLY A C 1
ATOM 3050 O O . GLY A 1 392 ? 25.028 27.438 0.566 1.00 34.16 392 GLY A O 1
ATOM 3051 N N . LEU A 1 393 ? 23.438 28.643 1.630 1.00 40.97 393 LEU A N 1
ATOM 3052 C CA . LEU A 1 393 ? 22.362 27.669 1.600 1.00 40.97 393 LEU A CA 1
ATOM 3053 C C . LEU A 1 393 ? 22.218 27.186 0.163 1.00 40.97 393 LEU A C 1
ATOM 3055 O O . LEU A 1 393 ? 21.762 27.939 -0.693 1.00 40.97 393 LEU A O 1
ATOM 3059 N N . PHE A 1 394 ? 22.643 25.958 -0.133 1.00 44.91 394 PHE A N 1
ATOM 3060 C CA . PHE A 1 394 ? 22.258 25.334 -1.389 1.00 44.91 394 PHE A CA 1
ATOM 3061 C C . PHE A 1 394 ? 20.746 25.126 -1.291 1.00 44.91 394 PHE A C 1
ATOM 3063 O O . PHE A 1 394 ? 20.330 24.313 -0.463 1.00 44.91 394 PHE A O 1
ATOM 3070 N N . PRO A 1 395 ? 19.907 25.831 -2.077 1.00 52.22 395 PRO A N 1
ATOM 3071 C CA . PRO A 1 395 ? 18.488 25.530 -2.091 1.00 52.22 395 PRO A CA 1
ATOM 3072 C C . PRO A 1 395 ? 18.346 24.095 -2.595 1.00 52.22 395 PRO A C 1
ATOM 3074 O O . PRO A 1 395 ? 18.660 23.791 -3.751 1.00 52.22 395 PRO A O 1
ATOM 3077 N N . ILE A 1 396 ? 17.923 23.188 -1.716 1.00 63.75 396 ILE A N 1
ATOM 3078 C CA . ILE A 1 396 ? 17.675 21.800 -2.090 1.00 63.75 396 ILE A CA 1
ATOM 3079 C C . ILE A 1 396 ? 16.320 21.806 -2.793 1.00 63.75 396 ILE A C 1
ATOM 3081 O O . ILE A 1 396 ? 15.303 21.550 -2.172 1.00 63.75 396 ILE A O 1
ATOM 3085 N N . ASN A 1 397 ? 16.254 22.173 -4.071 1.00 69.56 397 ASN A N 1
ATOM 3086 C CA . ASN A 1 397 ? 14.978 22.194 -4.790 1.00 69.56 397 ASN A CA 1
ATOM 3087 C C . ASN A 1 397 ? 14.482 20.752 -5.036 1.00 69.56 397 ASN A C 1
ATOM 3089 O O . ASN A 1 397 ? 14.770 20.157 -6.075 1.00 69.56 397 ASN A O 1
ATOM 3093 N N . LEU A 1 398 ? 13.797 20.171 -4.044 1.00 78.25 398 LEU A N 1
ATOM 3094 C CA . LEU A 1 398 ? 13.193 18.845 -4.112 1.00 78.25 398 LEU A CA 1
ATOM 3095 C C . LEU A 1 398 ? 11.777 18.984 -4.668 1.00 78.25 398 LEU A C 1
ATOM 3097 O O . LEU A 1 398 ? 10.816 19.192 -3.931 1.00 78.25 398 LEU A O 1
ATOM 3101 N N . ASN A 1 399 ? 11.637 18.832 -5.983 1.00 83.75 399 ASN A N 1
ATOM 3102 C CA . ASN A 1 399 ? 10.322 18.755 -6.614 1.00 83.75 399 ASN A CA 1
ATOM 3103 C C . ASN A 1 399 ? 9.721 17.356 -6.403 1.00 83.75 399 ASN A C 1
ATOM 3105 O O . ASN A 1 399 ? 9.769 16.500 -7.291 1.00 83.75 399 ASN A O 1
ATOM 3109 N N . ILE A 1 400 ? 9.209 17.102 -5.198 1.00 88.06 400 ILE A N 1
ATOM 3110 C CA . ILE A 1 400 ? 8.532 15.850 -4.854 1.00 88.06 400 ILE A CA 1
ATOM 3111 C C . ILE A 1 400 ? 7.088 15.920 -5.351 1.00 88.06 400 ILE A C 1
ATOM 3113 O O . ILE A 1 400 ? 6.293 16.757 -4.912 1.00 88.06 400 ILE A O 1
ATOM 3117 N N . ASP A 1 401 ? 6.764 15.027 -6.279 1.00 83.50 401 ASP A N 1
ATOM 3118 C CA . ASP A 1 401 ? 5.463 14.943 -6.932 1.00 83.50 401 ASP A CA 1
ATOM 3119 C C . ASP A 1 401 ? 4.901 13.528 -6.769 1.00 83.50 401 ASP A C 1
ATOM 3121 O O . ASP A 1 401 ? 5.345 12.593 -7.447 1.00 83.50 401 ASP A O 1
ATOM 3125 N N . ILE A 1 402 ? 3.954 13.390 -5.839 1.00 88.38 402 ILE A N 1
ATOM 3126 C CA . ILE A 1 402 ? 3.240 12.151 -5.534 1.00 88.38 402 ILE A CA 1
ATOM 3127 C C . ILE A 1 402 ? 1.851 12.230 -6.193 1.00 88.38 402 ILE A C 1
ATOM 3129 O O . ILE A 1 402 ? 1.026 13.048 -5.782 1.00 88.38 402 ILE A O 1
ATOM 3133 N N . PRO A 1 403 ? 1.566 11.407 -7.222 1.00 87.44 403 PRO A N 1
ATOM 3134 C CA . PRO A 1 403 ? 0.242 11.321 -7.827 1.00 87.44 403 PRO A CA 1
ATOM 3135 C C . PRO A 1 403 ? -0.848 10.955 -6.816 1.00 87.44 403 PRO A C 1
ATOM 3137 O O . PRO A 1 403 ? -0.602 10.260 -5.829 1.00 87.44 403 PRO A O 1
ATOM 3140 N N . LYS A 1 404 ? -2.091 11.355 -7.113 1.00 89.50 404 LYS A N 1
ATOM 3141 C CA . LYS A 1 404 ? -3.263 10.939 -6.329 1.00 89.50 404 LYS A CA 1
ATOM 3142 C C . LYS A 1 404 ? -3.351 9.414 -6.285 1.00 89.50 404 LYS A C 1
ATOM 3144 O O . LYS A 1 404 ? -3.209 8.754 -7.316 1.00 89.50 404 LYS A O 1
ATOM 3149 N N . ALA A 1 405 ? -3.621 8.864 -5.104 1.00 91.44 405 ALA A N 1
ATOM 3150 C CA . ALA A 1 405 ? -3.861 7.435 -4.966 1.00 91.44 405 ALA A CA 1
ATOM 3151 C C . ALA A 1 405 ? -5.123 7.008 -5.719 1.00 91.44 405 ALA A C 1
ATOM 3153 O O . ALA A 1 405 ? -6.128 7.720 -5.729 1.00 91.44 405 ALA A O 1
ATOM 3154 N N . LEU A 1 406 ? -5.060 5.811 -6.291 1.00 91.94 406 LEU A N 1
ATOM 3155 C CA . LEU A 1 406 ? -6.186 5.144 -6.923 1.00 91.94 406 LEU A CA 1
ATOM 3156 C C . LEU A 1 406 ? -7.216 4.773 -5.851 1.00 91.94 406 LEU A C 1
ATOM 3158 O O . LEU A 1 406 ? -6.864 4.211 -4.808 1.00 91.94 406 LEU A O 1
ATOM 3162 N N . LYS A 1 407 ? -8.492 5.063 -6.110 1.00 91.56 407 LYS A N 1
ATOM 3163 C CA . LYS A 1 407 ? -9.612 4.599 -5.277 1.00 91.56 407 LYS A CA 1
ATOM 3164 C C . LYS A 1 407 ? -10.308 3.402 -5.922 1.00 91.56 407 LYS A C 1
ATOM 3166 O O . LYS A 1 407 ? -10.036 3.057 -7.070 1.00 91.56 407 LYS A O 1
ATOM 3171 N N . LYS A 1 408 ? -11.212 2.761 -5.181 1.00 89.44 408 LYS A N 1
ATOM 3172 C CA . LYS A 1 408 ? -12.054 1.672 -5.691 1.00 89.44 408 LYS A CA 1
ATOM 3173 C C . LYS A 1 408 ? -13.499 2.138 -5.906 1.00 89.44 408 LYS A C 1
ATOM 3175 O O . LYS A 1 408 ? -13.981 2.936 -5.099 1.00 89.44 408 LYS A O 1
ATOM 3180 N N . PRO A 1 409 ? -14.206 1.597 -6.918 1.00 91.31 409 PRO A N 1
ATOM 3181 C CA . PRO A 1 409 ? -15.643 1.770 -7.066 1.00 91.31 409 PRO A CA 1
ATOM 3182 C C . PRO A 1 409 ? -16.375 1.262 -5.827 1.00 91.31 409 PRO A C 1
ATOM 3184 O O . PRO A 1 409 ? -15.887 0.379 -5.111 1.00 91.31 409 PRO A O 1
ATOM 3187 N N . LYS A 1 410 ? -17.575 1.786 -5.583 1.00 91.25 410 LYS A N 1
ATOM 3188 C CA . LYS A 1 410 ? -18.414 1.325 -4.471 1.00 91.25 410 LYS A CA 1
ATOM 3189 C C . LYS A 1 410 ? -18.988 -0.065 -4.750 1.00 91.25 410 LYS A C 1
ATOM 3191 O O . LYS A 1 410 ? -19.312 -0.406 -5.889 1.00 91.25 410 LYS A O 1
ATOM 3196 N N . ILE A 1 411 ? -19.174 -0.855 -3.693 1.00 91.50 411 ILE A N 1
ATOM 3197 C CA . ILE A 1 411 ? -19.816 -2.175 -3.765 1.00 91.50 411 ILE A CA 1
ATOM 3198 C C . ILE A 1 411 ? -21.252 -2.031 -3.268 1.00 91.50 411 ILE A C 1
ATOM 3200 O O . ILE A 1 411 ? -21.554 -2.234 -2.100 1.00 91.50 411 ILE A O 1
ATOM 3204 N N . LEU A 1 412 ? -22.159 -1.639 -4.163 1.00 90.06 412 LEU A N 1
ATOM 3205 C CA . LEU A 1 412 ? -23.562 -1.403 -3.797 1.00 90.06 412 LEU A CA 1
ATOM 3206 C C . LEU A 1 412 ? -24.381 -2.694 -3.663 1.00 90.06 412 LEU A C 1
ATOM 3208 O O . LEU A 1 412 ? -25.462 -2.682 -3.083 1.00 90.06 412 LEU A O 1
ATOM 3212 N N . LYS A 1 413 ? -23.888 -3.800 -4.229 1.00 89.31 413 LYS A N 1
ATOM 3213 C CA . LYS A 1 413 ? -24.494 -5.137 -4.197 1.00 89.31 413 LYS A CA 1
ATOM 3214 C C . LYS A 1 413 ? -23.376 -6.188 -4.174 1.00 89.31 413 LYS A C 1
ATOM 3216 O O . LYS A 1 413 ? -22.303 -5.907 -4.711 1.00 89.31 413 LYS A O 1
ATOM 3221 N N . PRO A 1 414 ? -23.602 -7.383 -3.595 1.00 90.44 414 PRO A N 1
ATOM 3222 C CA . PRO A 1 414 ? -22.593 -8.438 -3.605 1.00 90.44 414 PRO A CA 1
ATOM 3223 C C . PRO A 1 414 ? -22.350 -8.939 -5.032 1.00 90.44 414 PRO A C 1
ATOM 3225 O O . PRO A 1 414 ? -23.299 -9.072 -5.810 1.00 90.44 414 PRO A O 1
ATOM 3228 N N . PHE A 1 415 ? -21.103 -9.290 -5.348 1.00 85.38 415 PHE A N 1
ATOM 3229 C CA . PHE A 1 415 ? -20.801 -10.100 -6.533 1.00 85.38 415 PHE A CA 1
ATOM 3230 C C . PHE A 1 415 ? -21.374 -11.515 -6.364 1.00 85.38 415 PHE A C 1
ATOM 3232 O O . PHE A 1 415 ? -21.632 -11.919 -5.225 1.00 85.38 415 PHE A O 1
ATOM 3239 N N . PRO A 1 416 ? -21.566 -12.288 -7.446 1.00 82.44 416 PRO A N 1
ATOM 3240 C CA . PRO A 1 416 ? -22.100 -13.649 -7.352 1.00 82.44 416 PRO A CA 1
ATOM 3241 C C . PRO A 1 416 ? -21.367 -14.555 -6.342 1.00 82.44 416 PRO A C 1
ATOM 3243 O O . PRO A 1 416 ? -22.016 -15.313 -5.623 1.00 82.44 416 PRO A O 1
ATOM 3246 N N . GLU A 1 417 ? -20.043 -14.429 -6.231 1.00 83.62 417 GLU A N 1
ATOM 3247 C CA . GLU A 1 417 ? -19.169 -15.191 -5.325 1.00 83.62 417 GLU A CA 1
ATOM 3248 C C . GLU A 1 417 ? -19.138 -14.624 -3.902 1.00 83.62 417 GLU A C 1
ATOM 3250 O O . GLU A 1 417 ? -18.775 -15.326 -2.953 1.00 83.62 417 GLU A O 1
ATOM 3255 N N . MET A 1 418 ? -19.511 -13.354 -3.725 1.00 90.38 418 MET A N 1
ATOM 3256 C CA . MET A 1 418 ? -19.490 -12.735 -2.409 1.00 90.38 418 MET A CA 1
ATOM 3257 C C . MET A 1 418 ? -20.617 -13.282 -1.543 1.00 90.38 418 MET A C 1
ATOM 3259 O O . MET A 1 418 ? -21.804 -13.272 -1.883 1.00 90.38 418 MET A O 1
ATOM 3263 N N . THR A 1 419 ? -20.244 -13.695 -0.340 1.00 93.62 419 THR A N 1
ATOM 3264 C CA . THR A 1 419 ? -21.200 -14.136 0.658 1.00 93.62 419 THR A CA 1
ATOM 3265 C C . THR A 1 419 ? -21.864 -12.938 1.317 1.00 93.62 419 THR A C 1
ATOM 3267 O O . THR A 1 419 ? -21.271 -12.270 2.159 1.00 93.62 419 THR A O 1
ATOM 3270 N N . ASN A 1 420 ? -23.130 -12.699 0.974 1.00 96.88 420 ASN A N 1
ATOM 3271 C CA . ASN A 1 420 ? -23.980 -11.782 1.725 1.00 96.88 420 ASN A CA 1
ATOM 3272 C C . ASN A 1 420 ? -24.259 -12.356 3.124 1.00 96.88 420 ASN A C 1
ATOM 3274 O O . ASN A 1 420 ? -24.888 -13.412 3.243 1.00 96.88 420 ASN A O 1
ATOM 3278 N N . VAL A 1 421 ? -23.834 -11.641 4.166 1.00 98.12 421 VAL A N 1
ATOM 3279 C CA . VAL A 1 421 ? -23.965 -12.071 5.568 1.00 98.12 421 VAL A CA 1
ATOM 3280 C C . VAL A 1 421 ? -25.412 -12.354 5.983 1.00 98.12 421 VAL A C 1
ATOM 3282 O O . VAL A 1 421 ? -25.653 -13.266 6.772 1.00 98.12 421 VAL A O 1
ATOM 3285 N N . LYS A 1 422 ? -26.404 -11.673 5.387 1.00 97.44 422 LYS A N 1
ATOM 3286 C CA . LYS A 1 422 ? -27.828 -11.885 5.706 1.00 97.44 422 LYS A CA 1
ATOM 3287 C C . LYS A 1 422 ? -28.324 -13.284 5.326 1.00 97.44 422 LYS A C 1
ATOM 3289 O O . LYS A 1 422 ? -29.286 -13.773 5.913 1.00 97.44 422 LYS A O 1
ATOM 3294 N N . LYS A 1 423 ? -27.639 -13.977 4.404 1.00 96.19 423 LYS A N 1
ATOM 3295 C CA . LYS A 1 423 ? -27.923 -15.390 4.079 1.00 96.19 423 LYS A CA 1
ATOM 3296 C C . LYS A 1 423 ? -27.544 -16.357 5.211 1.00 96.19 423 LYS A C 1
ATOM 3298 O O . LYS A 1 423 ? -27.961 -17.507 5.170 1.00 96.19 423 LYS A O 1
ATOM 3303 N N . TYR A 1 424 ? -26.790 -15.892 6.207 1.00 96.06 424 TYR A N 1
ATOM 3304 C CA . TYR A 1 424 ? -26.336 -16.665 7.367 1.00 96.06 424 TYR A CA 1
ATOM 3305 C C . TYR A 1 424 ? -27.047 -16.253 8.663 1.00 96.06 424 TYR A C 1
ATOM 3307 O O . TYR A 1 424 ? -26.571 -16.538 9.755 1.00 96.06 424 TYR A O 1
ATOM 3315 N N . GLY A 1 425 ? -28.194 -15.577 8.552 1.00 96.62 425 GLY A N 1
ATOM 3316 C CA . GLY A 1 425 ? -29.016 -15.201 9.703 1.00 96.62 425 GLY A CA 1
ATOM 3317 C C . GLY A 1 425 ? -28.638 -13.874 10.362 1.00 96.62 425 GLY A C 1
ATOM 3318 O O . GLY A 1 425 ? -29.390 -13.432 11.225 1.00 96.62 425 GLY A O 1
ATOM 3319 N N . VAL A 1 426 ? -27.560 -13.221 9.913 1.00 98.44 426 VAL A N 1
ATOM 3320 C CA . VAL A 1 426 ? -27.167 -11.872 10.349 1.00 98.44 426 VAL A CA 1
ATOM 3321 C C . VAL A 1 426 ? -28.279 -10.872 10.015 1.00 98.44 426 VAL A C 1
ATOM 3323 O O . VAL A 1 426 ? -28.746 -10.823 8.871 1.00 98.44 426 VAL A O 1
ATOM 3326 N N . LYS A 1 427 ? -28.717 -10.078 10.993 1.00 98.50 427 LYS A N 1
ATOM 3327 C CA . LYS A 1 427 ? -29.847 -9.151 10.854 1.00 98.50 427 LYS A CA 1
ATOM 3328 C C . LYS A 1 427 ? -29.405 -7.749 10.458 1.00 98.50 427 LYS A C 1
ATOM 3330 O O . LYS A 1 427 ? -29.914 -7.221 9.463 1.00 98.50 427 LYS A O 1
ATOM 3335 N N . GLY A 1 428 ? -28.447 -7.177 11.184 1.00 98.19 428 GLY A N 1
ATOM 3336 C CA . GLY A 1 428 ? -28.009 -5.795 11.003 1.00 98.19 428 GLY A CA 1
ATOM 3337 C C . GLY A 1 428 ? -29.101 -4.767 11.311 1.00 98.19 428 GLY A C 1
ATOM 3338 O O . GLY A 1 428 ? -29.214 -3.773 10.591 1.00 98.19 428 GLY A O 1
ATOM 3339 N N . ASP A 1 429 ? -29.942 -5.036 12.312 1.00 98.44 429 ASP A N 1
ATOM 3340 C CA . ASP A 1 429 ? -31.103 -4.221 12.701 1.00 98.44 429 ASP A CA 1
ATOM 3341 C C . ASP A 1 429 ? -30.837 -3.267 13.885 1.00 98.44 429 ASP A C 1
ATOM 3343 O O . ASP A 1 429 ? -31.736 -2.533 14.292 1.00 98.44 429 ASP A O 1
ATOM 3347 N N . GLY A 1 430 ? -29.619 -3.259 14.429 1.00 98.00 430 GLY A N 1
ATOM 3348 C CA . GLY A 1 430 ? -29.223 -2.444 15.577 1.00 98.00 430 GLY A CA 1
ATOM 3349 C C . GLY A 1 430 ? -29.754 -2.947 16.922 1.00 98.00 430 GLY A C 1
ATOM 3350 O O . GLY A 1 430 ? -29.663 -2.216 17.905 1.00 98.00 430 GLY A O 1
ATOM 3351 N N . VAL A 1 431 ? -30.323 -4.159 16.983 1.00 97.81 431 VAL A N 1
ATOM 3352 C CA . VAL A 1 431 ? -30.899 -4.745 18.209 1.00 97.81 431 VAL A CA 1
ATOM 3353 C C . VAL A 1 431 ? -30.442 -6.189 18.414 1.00 97.81 431 VAL A C 1
ATOM 3355 O O . VAL A 1 431 ? -30.100 -6.577 19.529 1.00 97.81 431 VAL A O 1
ATOM 3358 N N . THR A 1 432 ? -30.439 -6.990 17.353 1.00 98.31 432 THR A N 1
ATOM 3359 C CA . THR A 1 432 ? -30.041 -8.395 17.389 1.00 98.31 432 THR A CA 1
ATOM 3360 C C . THR A 1 432 ? -28.531 -8.515 17.590 1.00 98.31 432 THR A C 1
ATOM 3362 O O . THR A 1 432 ? -27.753 -7.876 16.885 1.00 98.31 432 THR A O 1
ATOM 3365 N N . ASP A 1 433 ? -28.115 -9.374 18.524 1.00 98.25 433 ASP A N 1
ATOM 3366 C CA . ASP A 1 433 ? -26.717 -9.787 18.637 1.00 98.25 433 ASP A CA 1
ATOM 3367 C C . ASP A 1 433 ? -26.352 -10.710 17.465 1.00 98.25 433 ASP A C 1
ATOM 3369 O O . ASP A 1 433 ? -26.735 -11.881 17.413 1.00 98.25 433 ASP A O 1
ATOM 3373 N N . ASP A 1 434 ? -25.596 -10.165 16.517 1.00 98.69 434 ASP A N 1
ATOM 3374 C CA . ASP A 1 434 ? -25.176 -10.844 15.300 1.00 98.69 434 ASP A CA 1
ATOM 3375 C C . ASP A 1 434 ? -23.832 -11.586 15.458 1.00 98.69 434 ASP A C 1
ATOM 3377 O O . ASP A 1 434 ? -23.343 -12.177 14.491 1.00 98.69 434 ASP A O 1
ATOM 3381 N N . THR A 1 435 ? -23.231 -11.608 16.658 1.00 97.75 435 THR A N 1
ATOM 3382 C CA . THR A 1 435 ? -21.868 -12.127 16.906 1.00 97.75 435 THR A CA 1
ATOM 3383 C C . THR A 1 435 ? -21.653 -13.525 16.334 1.00 97.75 435 THR A C 1
ATOM 3385 O O . THR A 1 435 ? -20.746 -13.741 15.530 1.00 97.75 435 THR A O 1
ATOM 3388 N N . VAL A 1 436 ? -22.497 -14.488 16.721 1.00 97.19 436 VAL A N 1
ATOM 3389 C CA . VAL A 1 436 ? -22.331 -15.899 16.333 1.00 97.19 436 VAL A CA 1
ATOM 3390 C C . VAL A 1 436 ? -22.509 -16.078 14.826 1.00 97.19 436 VAL A C 1
ATOM 3392 O O . VAL A 1 436 ? -21.744 -16.806 14.191 1.00 97.19 436 VAL A O 1
ATOM 3395 N N . ALA A 1 437 ? -23.493 -15.395 14.239 1.00 98.00 437 ALA A N 1
ATOM 3396 C CA . ALA A 1 437 ? -23.789 -15.489 12.815 1.00 98.00 437 ALA A CA 1
ATOM 3397 C C . ALA A 1 437 ? -22.678 -14.851 11.964 1.00 98.00 437 ALA A C 1
ATOM 3399 O O . ALA A 1 437 ? -22.229 -15.456 10.989 1.00 98.00 437 ALA A O 1
ATOM 3400 N N . ILE A 1 438 ? -22.168 -13.680 12.361 1.00 97.75 438 ILE A N 1
ATOM 3401 C CA . ILE A 1 438 ? -21.038 -13.030 11.686 1.00 97.75 438 ILE A CA 1
ATOM 3402 C C . ILE A 1 438 ? -19.778 -13.885 11.827 1.00 97.75 438 ILE A C 1
ATOM 3404 O O . ILE A 1 438 ? -19.129 -14.177 10.821 1.00 97.75 438 ILE A O 1
ATOM 3408 N N . GLN A 1 439 ? -19.451 -14.351 13.036 1.00 95.56 439 GLN A N 1
ATOM 3409 C CA . GLN A 1 439 ? -18.278 -15.198 13.251 1.00 95.56 439 GLN A CA 1
ATOM 3410 C C . GLN A 1 439 ? -18.355 -16.485 12.419 1.00 95.56 439 GLN A C 1
ATOM 3412 O O . GLN A 1 439 ? -17.356 -16.909 11.839 1.00 95.56 439 GLN A O 1
ATOM 3417 N N . HIS A 1 440 ? -19.545 -17.079 12.283 1.00 93.62 440 HIS A N 1
ATOM 3418 C CA . HIS A 1 440 ? -19.750 -18.234 11.417 1.00 93.62 440 HIS A CA 1
ATOM 3419 C C . HIS A 1 440 ? -19.430 -17.927 9.944 1.00 93.62 440 HIS A C 1
ATOM 3421 O O . HIS A 1 440 ? -18.815 -18.761 9.278 1.00 93.62 440 HIS A O 1
ATOM 3427 N N . VAL A 1 441 ? -19.772 -16.741 9.428 1.00 94.06 441 VAL A N 1
ATOM 3428 C CA . VAL A 1 441 ? -19.377 -16.336 8.067 1.00 94.06 441 VAL A CA 1
ATOM 3429 C C . VAL A 1 441 ? -17.854 -16.219 7.953 1.00 94.06 441 VAL A C 1
ATOM 3431 O O . VAL A 1 441 ? -17.273 -16.813 7.046 1.00 94.06 441 VAL A O 1
ATOM 3434 N N . PHE A 1 442 ? -17.199 -15.524 8.890 1.00 91.06 442 PHE A N 1
ATOM 3435 C CA . PHE A 1 442 ? -15.738 -15.338 8.895 1.00 91.06 442 PHE A CA 1
ATOM 3436 C C . PHE A 1 442 ? -14.959 -16.652 9.022 1.00 91.06 442 PHE A C 1
ATOM 3438 O O . PHE A 1 442 ? -13.867 -16.776 8.473 1.00 91.06 442 PHE A O 1
ATOM 3445 N N . ASN A 1 443 ? -15.534 -17.654 9.687 1.00 88.31 443 ASN A N 1
ATOM 3446 C CA . ASN A 1 443 ? -14.936 -18.982 9.806 1.00 88.31 443 ASN A CA 1
ATOM 3447 C 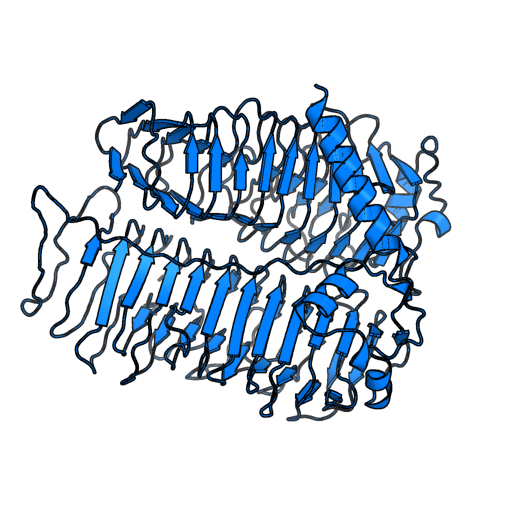C . ASN A 1 443 ? -14.995 -19.798 8.505 1.00 88.31 443 ASN A C 1
ATOM 3449 O O . ASN A 1 443 ? -14.267 -20.779 8.383 1.00 88.31 443 ASN A O 1
ATOM 3453 N N . ASN A 1 444 ? -15.873 -19.441 7.560 1.00 86.75 444 ASN A N 1
ATOM 3454 C CA . ASN A 1 444 ? -16.174 -20.276 6.394 1.00 86.75 444 ASN A CA 1
ATOM 3455 C C . ASN A 1 444 ? -15.966 -19.577 5.043 1.00 86.75 444 ASN A C 1
ATOM 3457 O O . ASN A 1 444 ? -16.057 -20.246 4.010 1.00 86.75 444 ASN A O 1
ATOM 3461 N N . LYS A 1 445 ? -15.765 -18.251 5.015 1.00 87.81 445 LYS A N 1
ATOM 3462 C CA . LYS A 1 445 ? -15.779 -17.429 3.793 1.00 87.81 445 LYS A CA 1
ATOM 3463 C C . LYS A 1 445 ? -14.653 -16.396 3.774 1.00 87.81 445 LYS A C 1
ATOM 3465 O O . LYS A 1 445 ? -14.226 -15.908 4.812 1.00 87.81 445 LYS A O 1
ATOM 3470 N N . HIS A 1 446 ? -14.225 -16.035 2.563 1.00 83.12 446 HIS A N 1
ATOM 3471 C CA . HIS A 1 446 ? -13.168 -15.044 2.304 1.00 83.12 446 HIS A CA 1
ATOM 3472 C C . HIS A 1 446 ? -13.675 -13.787 1.610 1.00 83.12 446 HIS A C 1
ATOM 3474 O O . HIS A 1 446 ? -13.214 -12.687 1.897 1.00 83.12 446 HIS A O 1
ATOM 3480 N N . SER A 1 447 ? -14.627 -13.967 0.703 1.00 89.56 447 SER A N 1
ATOM 3481 C CA . SER A 1 447 ? -15.309 -12.897 -0.010 1.00 89.56 447 SER A CA 1
ATOM 3482 C C . SER A 1 447 ? -16.649 -12.663 0.686 1.00 89.56 447 SER A C 1
ATOM 3484 O O . SER A 1 447 ? -17.580 -13.457 0.546 1.00 89.56 447 SER A O 1
ATOM 3486 N N . ILE A 1 448 ? -16.722 -11.624 1.517 1.00 94.12 448 ILE A N 1
ATOM 3487 C CA . ILE A 1 448 ? -17.824 -11.343 2.446 1.00 94.12 448 ILE A CA 1
ATOM 3488 C C . ILE A 1 448 ? -18.418 -9.978 2.113 1.00 94.12 448 ILE A C 1
ATOM 3490 O O . ILE A 1 448 ? -17.689 -9.008 1.926 1.00 94.12 448 ILE A O 1
ATOM 3494 N N . TYR A 1 449 ? -19.745 -9.899 2.072 1.00 97.50 449 TYR A N 1
ATOM 3495 C CA . TYR A 1 449 ? -20.483 -8.673 1.810 1.00 97.50 449 TYR A CA 1
ATOM 3496 C C . TYR A 1 449 ? -21.473 -8.352 2.933 1.00 97.50 449 TYR A C 1
ATOM 3498 O O . TYR A 1 449 ? -22.344 -9.166 3.258 1.00 97.50 449 TYR A O 1
ATOM 3506 N N . PHE A 1 450 ? -21.380 -7.130 3.450 1.00 98.38 450 PHE A N 1
ATOM 3507 C CA . PHE A 1 450 ? -22.313 -6.524 4.388 1.00 98.38 450 PHE A CA 1
ATOM 3508 C C . PHE A 1 450 ? -23.225 -5.523 3.659 1.00 98.38 450 PHE A C 1
ATOM 3510 O O . PHE A 1 450 ? -22.763 -4.463 3.231 1.00 98.38 450 PHE A O 1
ATOM 3517 N N . PRO A 1 451 ? -24.530 -5.814 3.525 1.00 98.12 451 PRO A N 1
ATOM 3518 C CA . PRO A 1 451 ? -25.504 -4.802 3.120 1.00 98.12 451 PRO A CA 1
ATOM 3519 C C . PRO A 1 451 ? -25.562 -3.646 4.127 1.00 98.12 451 PRO A C 1
ATOM 3521 O O . PRO A 1 451 ? -25.141 -3.816 5.274 1.00 98.12 451 PRO A O 1
ATOM 3524 N N . ALA A 1 452 ? -26.166 -2.514 3.752 1.00 98.44 452 ALA A N 1
ATOM 3525 C CA . ALA A 1 452 ? -26.498 -1.465 4.717 1.00 98.44 452 ALA A CA 1
ATOM 3526 C C . ALA A 1 452 ? -27.217 -2.037 5.961 1.00 98.44 452 ALA A C 1
ATOM 3528 O O . ALA A 1 452 ? -28.104 -2.901 5.854 1.00 98.44 452 ALA A O 1
ATOM 3529 N N . GLY A 1 453 ? -26.803 -1.574 7.139 1.00 98.56 453 GLY A N 1
ATOM 3530 C CA . GLY A 1 453 ? -27.294 -2.073 8.417 1.00 98.56 453 GLY A CA 1
ATOM 3531 C C . GLY A 1 453 ? -26.392 -1.713 9.593 1.00 98.56 453 GLY A C 1
ATOM 3532 O O . GLY A 1 453 ? -25.240 -1.300 9.427 1.00 98.56 453 GLY A O 1
ATOM 3533 N N . HIS A 1 454 ? -26.938 -1.908 10.789 1.00 98.69 454 HIS A N 1
ATOM 3534 C CA . HIS A 1 454 ? -26.250 -1.717 12.059 1.00 98.69 454 HIS A CA 1
ATOM 3535 C C . HIS A 1 454 ? -26.153 -3.066 12.772 1.00 98.69 454 HIS A C 1
ATOM 3537 O O . HIS A 1 454 ? -27.148 -3.630 13.210 1.00 98.69 454 HIS A O 1
ATOM 3543 N N . TYR A 1 455 ? -24.952 -3.621 12.819 1.00 98.69 455 TYR A N 1
ATOM 3544 C CA . TYR A 1 455 ? -24.667 -4.976 13.267 1.00 98.69 455 TYR A CA 1
ATOM 3545 C C . TYR A 1 455 ? -24.101 -4.921 14.684 1.00 98.69 455 TYR A C 1
ATOM 3547 O O . TYR A 1 455 ? -22.965 -4.477 14.870 1.00 98.69 455 TYR A O 1
ATOM 3555 N N . LEU A 1 456 ? -24.885 -5.336 15.680 1.00 98.56 456 LEU A N 1
ATOM 3556 C CA . LEU A 1 456 ? -24.411 -5.384 17.061 1.00 98.56 456 LEU A CA 1
ATOM 3557 C C . LEU A 1 456 ? -23.655 -6.682 17.322 1.00 98.56 456 LEU A C 1
ATOM 3559 O O . LEU A 1 456 ? -24.087 -7.758 16.908 1.00 98.56 456 LEU A O 1
ATOM 3563 N N . ILE A 1 457 ? -22.541 -6.572 18.041 1.00 97.94 457 ILE A N 1
ATOM 3564 C CA . ILE A 1 457 ? -21.766 -7.712 18.521 1.00 97.94 457 ILE A CA 1
ATOM 3565 C C . ILE A 1 457 ? -21.437 -7.549 20.009 1.00 97.94 457 ILE A C 1
ATOM 3567 O O . ILE A 1 457 ? -21.160 -6.448 20.491 1.00 97.94 457 ILE A O 1
ATOM 3571 N N . ASN A 1 458 ? -21.414 -8.667 20.726 1.00 95.06 458 ASN A N 1
ATOM 3572 C CA . ASN A 1 458 ? -21.031 -8.747 22.134 1.00 95.06 458 ASN A CA 1
ATOM 3573 C C . ASN A 1 458 ? -19.605 -9.296 22.322 1.00 95.06 458 ASN A C 1
ATOM 3575 O O . ASN A 1 458 ? -18.969 -9.030 23.344 1.00 95.06 458 ASN A O 1
ATOM 3579 N N . GLU A 1 459 ? -19.045 -9.971 21.311 1.00 92.81 459 GLU A N 1
ATOM 3580 C CA . GLU A 1 459 ? -17.650 -10.433 21.296 1.00 92.81 459 GLU A CA 1
ATOM 3581 C C . GLU A 1 459 ? -16.902 -9.973 20.038 1.00 92.81 459 GLU A C 1
ATOM 3583 O O . GLU A 1 459 ? -17.514 -9.636 19.029 1.00 92.81 459 GLU A O 1
ATOM 3588 N N . SER A 1 460 ? -15.562 -9.964 20.088 1.00 92.62 460 SER A N 1
ATOM 3589 C CA . SER A 1 460 ? -14.730 -9.621 18.924 1.00 92.62 460 SER A CA 1
ATOM 3590 C C . SER A 1 460 ? -14.983 -10.585 17.764 1.00 92.62 460 SER A C 1
ATOM 3592 O O . SER A 1 460 ? -14.873 -11.799 17.951 1.00 92.62 460 SER A O 1
ATOM 3594 N N . ILE A 1 461 ? -15.161 -10.057 16.551 1.00 94.31 461 ILE A N 1
ATOM 3595 C CA . ILE A 1 461 ? -15.102 -10.865 15.331 1.00 94.31 461 ILE A CA 1
ATOM 3596 C C . ILE A 1 461 ? -13.639 -11.143 14.992 1.00 94.31 461 ILE A C 1
ATOM 3598 O O . ILE A 1 461 ? -12.814 -10.237 14.850 1.00 94.31 461 ILE A O 1
ATOM 3602 N N . LYS A 1 462 ? -13.314 -12.424 14.874 1.00 89.50 462 LYS A N 1
ATOM 3603 C CA . LYS A 1 462 ? -11.955 -12.927 14.716 1.00 89.50 462 LYS A CA 1
ATOM 3604 C C . LYS A 1 462 ? -11.765 -13.514 13.325 1.00 89.50 462 LYS A C 1
ATOM 3606 O O . LYS A 1 462 ? -12.508 -14.405 12.919 1.00 89.50 462 LYS A O 1
ATOM 3611 N N . PHE A 1 463 ? -10.737 -13.065 12.616 1.00 86.12 463 PHE A N 1
ATOM 3612 C CA . PHE A 1 463 ? -10.326 -13.649 11.343 1.00 86.12 463 PHE A CA 1
ATOM 3613 C C . PHE A 1 463 ? -9.079 -14.521 11.526 1.00 86.12 463 PHE A C 1
ATOM 3615 O O . PHE A 1 463 ? -8.090 -14.088 12.122 1.00 86.12 463 PHE A O 1
ATOM 3622 N N . ASN A 1 464 ? -9.129 -15.738 10.973 1.00 74.81 464 ASN A N 1
ATOM 3623 C CA . ASN A 1 464 ? -8.005 -16.679 10.892 1.00 74.81 464 ASN A CA 1
ATOM 3624 C C . ASN A 1 464 ? -7.435 -17.178 12.246 1.00 74.81 464 ASN A C 1
ATOM 3626 O O . ASN A 1 464 ? -6.248 -17.460 12.349 1.00 74.81 464 ASN A O 1
ATOM 3630 N N . VAL A 1 465 ? -8.259 -17.313 13.293 1.00 66.25 465 VAL A N 1
ATOM 3631 C CA . VAL A 1 465 ? -7.784 -17.695 14.647 1.00 66.25 465 VAL A CA 1
ATOM 3632 C C . VAL A 1 465 ? -7.619 -19.198 14.898 1.00 66.25 465 VAL A C 1
ATOM 3634 O O . VAL A 1 465 ? -6.934 -19.589 15.838 1.00 66.25 465 VAL A O 1
ATOM 3637 N N . ASP A 1 466 ? -8.191 -20.056 14.051 1.00 60.16 466 ASP A N 1
ATOM 3638 C CA . ASP A 1 466 ? -8.162 -21.509 14.278 1.00 60.16 466 ASP A CA 1
ATOM 3639 C C . ASP A 1 466 ? -6.989 -22.230 13.593 1.00 60.16 466 ASP A C 1
ATOM 3641 O O . ASP A 1 466 ? -6.871 -23.445 13.744 1.00 60.16 466 ASP A O 1
ATOM 3645 N N . ASN A 1 467 ? -6.133 -21.537 12.819 1.00 54.38 467 ASN A N 1
ATOM 3646 C CA . ASN A 1 467 ? -5.010 -22.108 12.039 1.00 54.38 467 ASN A CA 1
ATOM 3647 C C . ASN A 1 467 ? -5.362 -23.352 11.184 1.00 54.38 467 ASN A C 1
ATOM 3649 O O . ASN A 1 467 ? -4.474 -24.043 10.686 1.00 54.38 467 ASN A O 1
ATOM 3653 N N . LYS A 1 468 ? -6.650 -23.674 11.015 1.00 50.81 468 LYS A N 1
ATOM 3654 C CA . LYS A 1 468 ? -7.121 -24.929 10.408 1.00 50.81 468 LYS A CA 1
ATOM 3655 C C . LYS A 1 468 ? -7.008 -24.947 8.887 1.00 50.81 468 LYS A C 1
ATOM 3657 O O . LYS A 1 468 ? -7.215 -25.991 8.277 1.00 50.81 468 LYS A O 1
ATOM 3662 N N . TYR A 1 469 ? -6.672 -23.817 8.277 1.00 48.09 469 TYR A N 1
ATOM 3663 C CA . TYR A 1 469 ? -6.758 -23.625 6.841 1.00 48.09 469 TYR A CA 1
ATOM 3664 C C . TYR A 1 469 ? -5.721 -22.602 6.368 1.00 48.09 469 TYR A C 1
ATOM 3666 O O . TYR A 1 469 ? -5.334 -21.708 7.118 1.00 48.09 469 TYR A O 1
ATOM 3674 N N . ASP A 1 470 ? -5.350 -22.668 5.090 1.00 53.59 470 ASP A N 1
ATOM 3675 C CA . ASP A 1 470 ? -4.537 -21.679 4.353 1.00 53.59 470 ASP A CA 1
ATOM 3676 C C . ASP A 1 470 ? -5.289 -20.328 4.157 1.00 53.59 470 ASP A C 1
ATOM 3678 O O . ASP A 1 470 ? -5.162 -19.632 3.153 1.00 53.59 470 ASP A O 1
ATOM 3682 N N . HIS A 1 471 ? -6.163 -19.979 5.110 1.00 53.81 471 HIS A N 1
ATOM 3683 C CA . HIS A 1 471 ? -7.175 -18.922 5.064 1.00 53.81 471 HIS A CA 1
ATOM 3684 C C . HIS A 1 471 ? -6.613 -17.506 5.208 1.00 53.81 471 HIS A C 1
ATOM 3686 O O . HIS A 1 471 ? -7.334 -16.538 4.976 1.00 53.81 471 HIS A O 1
ATOM 3692 N N . GLY A 1 472 ? -5.333 -17.378 5.550 1.00 58.84 472 GLY A N 1
ATOM 3693 C CA . GLY A 1 472 ? -4.682 -16.091 5.739 1.00 58.84 472 GLY A CA 1
ATOM 3694 C C . GLY A 1 472 ? -4.284 -15.382 4.447 1.00 58.84 472 GLY A C 1
ATOM 3695 O O . GLY A 1 472 ? -3.714 -14.313 4.563 1.00 58.84 472 GLY A O 1
ATOM 3696 N N . ALA A 1 473 ? -4.512 -15.928 3.247 1.00 82.12 473 ALA A N 1
ATOM 3697 C CA . ALA A 1 473 ? -4.178 -15.258 1.985 1.00 82.12 473 ALA A CA 1
ATOM 3698 C C . ALA A 1 473 ? -5.415 -14.916 1.139 1.00 82.12 473 ALA A C 1
ATOM 3700 O O . ALA A 1 473 ? -6.263 -15.767 0.850 1.00 82.12 473 ALA A O 1
ATOM 3701 N N . GLY A 1 474 ? -5.462 -13.669 0.675 1.00 85.94 474 GLY A N 1
ATOM 3702 C CA . GLY A 1 474 ? -6.545 -13.128 -0.136 1.00 85.94 474 GLY A CA 1
ATOM 3703 C C . GLY A 1 474 ? -7.804 -12.834 0.674 1.00 85.94 474 GLY A C 1
ATOM 3704 O O . GLY A 1 474 ? -7.788 -12.763 1.901 1.00 85.94 474 GLY A O 1
ATOM 3705 N N . GLY A 1 475 ? -8.910 -12.694 -0.040 1.00 88.75 475 GLY A N 1
ATOM 3706 C CA . GLY A 1 475 ? -10.223 -12.354 0.493 1.00 88.75 475 GLY A CA 1
ATOM 3707 C C . GLY A 1 475 ? -10.596 -10.890 0.287 1.00 88.75 475 GLY A C 1
ATOM 3708 O O . GLY A 1 475 ? -9.747 -10.009 0.108 1.00 88.75 475 GLY A O 1
ATOM 3709 N N . PHE A 1 476 ? -11.902 -10.643 0.317 1.00 92.62 476 PHE A N 1
ATOM 3710 C CA . PHE A 1 476 ? -12.486 -9.320 0.180 1.00 92.62 476 PHE A CA 1
ATOM 3711 C C . PHE A 1 476 ? -13.649 -9.158 1.160 1.00 92.62 476 PHE A C 1
ATOM 3713 O O . PHE A 1 476 ? -14.713 -9.746 0.983 1.00 92.62 476 PHE A O 1
ATOM 3720 N N . ILE A 1 477 ? -13.445 -8.347 2.195 1.00 94.56 477 ILE A N 1
ATOM 3721 C CA . ILE A 1 477 ? -14.473 -7.981 3.168 1.00 94.56 477 ILE A CA 1
ATOM 3722 C C . ILE A 1 477 ? -15.030 -6.614 2.762 1.00 94.56 477 ILE A C 1
ATOM 3724 O O . ILE A 1 477 ? -14.350 -5.599 2.904 1.00 94.56 477 ILE A O 1
ATOM 3728 N N . ALA A 1 478 ? -16.250 -6.578 2.241 1.00 96.00 478 ALA A N 1
ATOM 3729 C CA . ALA A 1 478 ? -16.863 -5.354 1.746 1.00 96.00 478 ALA A CA 1
ATOM 3730 C C . ALA A 1 478 ? -18.166 -5.018 2.469 1.00 96.00 478 ALA A C 1
ATOM 3732 O O . ALA A 1 478 ? -18.942 -5.907 2.815 1.00 96.00 478 ALA A O 1
ATOM 3733 N N . GLY A 1 479 ? -18.436 -3.728 2.621 1.00 97.12 479 GLY A N 1
ATOM 3734 C CA . GLY A 1 479 ? -19.751 -3.190 2.929 1.00 97.12 479 GLY A CA 1
ATOM 3735 C C . GLY A 1 479 ? -20.269 -2.278 1.821 1.00 97.12 479 GLY A C 1
ATOM 3736 O O . GLY A 1 479 ? -19.535 -1.871 0.920 1.00 97.12 479 GLY A O 1
ATOM 3737 N N . GLU A 1 480 ? -21.552 -1.931 1.903 1.00 96.31 480 GLU A N 1
ATOM 3738 C CA . GLU A 1 480 ? -22.215 -0.993 0.983 1.00 96.31 480 GLU A CA 1
ATOM 3739 C C . GLU A 1 480 ? -21.681 0.458 1.063 1.00 96.31 480 GLU A C 1
ATOM 3741 O O . GLU A 1 480 ? -22.098 1.332 0.297 1.00 96.31 480 GLU A O 1
ATOM 3746 N N . GLY A 1 481 ? -20.760 0.724 1.991 1.00 95.81 481 GLY A N 1
ATOM 3747 C CA . GLY A 1 481 ? -20.139 2.019 2.250 1.00 95.81 481 GLY A CA 1
ATOM 3748 C C . GLY A 1 481 ? -20.011 2.253 3.751 1.00 95.81 481 GLY A C 1
ATOM 3749 O O . GLY A 1 481 ? -20.908 1.877 4.511 1.00 95.81 481 GLY A O 1
ATOM 3750 N N . SER A 1 482 ? -18.917 2.891 4.170 1.00 96.25 482 SER A N 1
ATOM 3751 C CA . SER A 1 482 ? -18.620 3.148 5.589 1.00 96.25 482 SER A CA 1
ATOM 3752 C C . SER A 1 482 ? -19.775 3.858 6.304 1.00 96.25 482 SER A C 1
ATOM 3754 O O . SER A 1 482 ? -20.203 3.426 7.369 1.00 96.25 482 SER A O 1
ATOM 3756 N N . GLU A 1 483 ? -20.392 4.843 5.656 1.00 95.75 483 GLU A N 1
ATOM 3757 C CA . GLU A 1 483 ? -21.544 5.596 6.182 1.00 95.75 483 GLU A CA 1
ATOM 3758 C C . GLU A 1 483 ? -22.836 4.771 6.362 1.00 95.75 483 GLU A C 1
ATOM 3760 O O . GLU A 1 483 ? -23.804 5.246 6.953 1.00 95.75 483 GLU A O 1
ATOM 3765 N N . LYS A 1 484 ? -22.904 3.552 5.812 1.00 97.44 484 LYS A N 1
ATOM 3766 C CA . LYS A 1 484 ? -24.119 2.714 5.794 1.00 97.44 484 LYS A CA 1
ATOM 3767 C C . LYS A 1 484 ? -23.987 1.407 6.567 1.00 97.44 484 LYS A C 1
ATOM 3769 O O . LYS A 1 484 ? -25.004 0.774 6.856 1.00 97.44 484 LYS A O 1
ATOM 3774 N N . VAL A 1 485 ? -22.762 0.959 6.820 1.00 98.62 485 VAL A N 1
ATOM 3775 C CA . VAL A 1 485 ? -22.477 -0.341 7.430 1.00 98.62 485 VAL A CA 1
ATOM 3776 C C . VAL A 1 485 ? -21.702 -0.119 8.714 1.00 98.62 485 VAL A C 1
ATOM 3778 O O . VAL A 1 485 ? -20.512 0.178 8.674 1.00 98.62 485 VAL A O 1
ATOM 3781 N N . ILE A 1 486 ? -22.373 -0.298 9.849 1.00 98.75 486 ILE A N 1
ATOM 3782 C CA . ILE A 1 486 ? -21.787 -0.095 11.176 1.00 98.75 486 ILE A CA 1
ATOM 3783 C C . ILE A 1 486 ? -21.744 -1.438 11.892 1.00 98.75 486 ILE A C 1
ATOM 3785 O O . ILE A 1 486 ? -22.791 -2.028 12.137 1.00 98.75 486 ILE A O 1
ATOM 3789 N N . ILE A 1 487 ? -20.552 -1.908 12.251 1.00 98.69 487 ILE A N 1
ATOM 3790 C CA . ILE A 1 487 ? -20.361 -3.060 13.137 1.00 98.69 487 ILE A CA 1
ATOM 3791 C C . ILE A 1 487 ? -19.965 -2.510 14.506 1.00 98.69 487 ILE A C 1
ATOM 3793 O O . ILE A 1 487 ? -18.902 -1.902 14.644 1.00 98.69 487 ILE A O 1
ATOM 3797 N N . GLU A 1 488 ? -20.828 -2.683 15.506 1.00 98.12 488 GLU A N 1
ATOM 3798 C CA . GLU A 1 488 ? -20.680 -2.060 16.821 1.00 98.12 488 GLU A CA 1
ATOM 3799 C C . GLU A 1 488 ? -20.498 -3.086 17.936 1.00 98.12 488 GLU A C 1
ATOM 3801 O O . GLU A 1 488 ? -21.360 -3.935 18.161 1.00 98.12 488 GLU A O 1
ATOM 3806 N N . ARG A 1 489 ? -19.408 -2.940 18.698 1.00 95.50 489 ARG A N 1
ATOM 3807 C CA . ARG A 1 489 ? -19.213 -3.647 19.966 1.00 95.50 489 ARG A CA 1
ATOM 3808 C C . ARG A 1 489 ? -19.689 -2.794 21.139 1.00 95.50 489 ARG A C 1
ATOM 3810 O O . ARG A 1 489 ? -18.955 -1.928 21.619 1.00 95.50 489 ARG A O 1
ATOM 3817 N N . VAL A 1 490 ? -20.899 -3.072 21.618 1.00 88.62 490 VAL A N 1
ATOM 3818 C CA . VAL A 1 490 ? -21.616 -2.229 22.598 1.00 88.62 490 VAL A CA 1
ATOM 3819 C C . VAL A 1 490 ? -20.936 -2.162 23.970 1.00 88.62 490 VAL A C 1
ATOM 3821 O O . VAL A 1 490 ? -20.857 -1.093 24.578 1.00 88.62 490 VAL A O 1
ATOM 3824 N N . GLU A 1 491 ? -20.352 -3.271 24.428 1.00 87.94 491 GLU A N 1
ATOM 3825 C CA . GLU A 1 491 ? -19.637 -3.331 25.713 1.00 87.94 491 GLU A CA 1
ATOM 3826 C C . GLU A 1 491 ? -18.239 -2.683 25.663 1.00 87.94 491 GLU A C 1
ATOM 3828 O O . GLU A 1 491 ? -17.616 -2.433 26.697 1.00 87.94 491 GLU A O 1
ATOM 3833 N N . GLY A 1 492 ? -17.752 -2.341 24.465 1.00 88.56 492 GLY A N 1
ATOM 3834 C CA . GLY A 1 492 ? -16.395 -1.857 24.230 1.00 88.56 492 GLY A CA 1
ATOM 3835 C C . GLY A 1 492 ? -15.371 -2.966 23.976 1.00 88.56 492 GLY A C 1
ATOM 3836 O O . GLY A 1 492 ? -15.648 -4.155 24.103 1.00 88.56 492 GLY A O 1
ATOM 3837 N N . GLY A 1 493 ? -14.153 -2.571 23.597 1.00 89.19 493 GLY A N 1
ATOM 3838 C CA . GLY A 1 493 ? -13.073 -3.487 23.210 1.00 89.19 493 GLY A CA 1
ATOM 3839 C C . GLY A 1 493 ? -12.965 -3.687 21.695 1.00 89.19 493 GLY A C 1
ATOM 3840 O O . GLY A 1 493 ? -13.440 -2.857 20.915 1.00 89.19 493 GLY A O 1
ATOM 3841 N N . ALA A 1 494 ? -12.311 -4.769 21.273 1.00 93.19 494 ALA A N 1
ATOM 3842 C CA . ALA A 1 494 ? -12.050 -5.041 19.862 1.00 93.19 494 ALA A CA 1
ATOM 3843 C C . ALA A 1 494 ? -13.311 -5.425 19.086 1.00 93.19 494 ALA A C 1
ATOM 3845 O O . ALA A 1 494 ? -14.024 -6.343 19.473 1.00 93.19 494 ALA A O 1
ATOM 3846 N N . VAL A 1 495 ? -13.560 -4.760 17.965 1.00 96.38 495 VAL A N 1
ATOM 3847 C CA . VAL A 1 495 ? -14.635 -5.123 17.036 1.00 96.38 495 VAL A CA 1
ATOM 3848 C C . VAL A 1 495 ? -14.141 -6.216 16.093 1.00 96.38 495 VAL A C 1
ATOM 3850 O O . VAL A 1 495 ? -14.793 -7.242 15.925 1.00 96.38 495 VAL A O 1
ATOM 3853 N N . PHE A 1 496 ? -12.948 -6.014 15.529 1.00 94.69 496 PHE A N 1
ATOM 3854 C CA . PHE A 1 496 ? -12.327 -6.912 14.566 1.00 94.69 496 PHE A CA 1
ATOM 3855 C C . PHE A 1 496 ? -10.862 -7.184 14.923 1.00 94.69 496 PHE A C 1
ATOM 3857 O O . PHE A 1 496 ? -10.115 -6.275 15.301 1.00 94.69 496 PHE A O 1
ATOM 3864 N N . GLY A 1 497 ? -10.425 -8.433 14.779 1.00 90.94 497 GLY A N 1
ATOM 3865 C CA . GLY A 1 497 ? -9.028 -8.807 14.978 1.00 90.94 497 GLY A CA 1
ATOM 3866 C C . GLY A 1 497 ? -8.580 -9.946 14.075 1.00 90.94 497 GLY A C 1
ATOM 3867 O O . GLY A 1 497 ? -9.323 -10.901 13.848 1.00 90.94 497 GLY A O 1
ATOM 3868 N N . THR A 1 498 ? -7.349 -9.856 13.575 1.00 87.56 498 THR A N 1
ATOM 3869 C CA . THR A 1 498 ? -6.721 -10.895 12.750 1.00 87.56 498 THR A CA 1
ATOM 3870 C C . THR A 1 498 ? -5.660 -11.667 13.533 1.00 87.56 498 THR A C 1
ATOM 3872 O O . THR A 1 498 ? -4.988 -11.118 14.401 1.00 87.56 498 THR A O 1
ATOM 3875 N N . GLN A 1 499 ? -5.465 -12.944 13.205 1.00 84.12 499 GLN A N 1
ATOM 3876 C CA . GLN A 1 499 ? -4.250 -13.694 13.544 1.00 84.12 499 GLN A CA 1
ATOM 3877 C C . GLN A 1 499 ? -3.542 -14.109 12.252 1.00 84.12 499 GLN A C 1
ATOM 3879 O O . GLN A 1 499 ? -3.525 -15.270 11.857 1.00 84.12 499 GLN A O 1
ATOM 3884 N N . GLY A 1 500 ? -2.974 -13.125 11.559 1.00 84.31 500 GLY A N 1
ATOM 3885 C CA . GLY A 1 500 ? -2.475 -13.287 10.197 1.00 84.31 500 GLY A CA 1
ATOM 3886 C C . GLY A 1 500 ? -3.567 -13.023 9.160 1.00 84.31 500 GLY A C 1
ATOM 3887 O O . GLY A 1 500 ? -4.630 -13.643 9.180 1.00 84.31 500 GLY A O 1
ATOM 3888 N N . MET A 1 501 ? -3.299 -12.084 8.256 1.00 88.12 501 MET A N 1
ATOM 3889 C CA . MET A 1 501 ? -4.133 -11.762 7.096 1.00 88.12 501 MET A CA 1
ATOM 3890 C C . MET A 1 501 ? -3.257 -11.118 6.022 1.00 88.12 501 MET A C 1
ATOM 3892 O O . MET A 1 501 ? -2.693 -10.055 6.247 1.00 88.12 501 MET A O 1
ATOM 3896 N N . ALA A 1 502 ? -3.123 -11.741 4.866 1.00 89.50 502 ALA A N 1
ATOM 3897 C CA . ALA A 1 502 ? -2.262 -11.306 3.786 1.00 89.50 502 ALA A CA 1
ATOM 3898 C C . ALA A 1 502 ? -3.048 -11.101 2.507 1.00 89.50 502 ALA A C 1
ATOM 3900 O O . ALA A 1 502 ? -3.917 -11.905 2.176 1.00 89.50 502 ALA A O 1
ATOM 3901 N N . TYR A 1 503 ? -2.667 -10.092 1.729 1.00 91.88 503 TYR A N 1
ATOM 3902 C CA . TYR A 1 503 ? -3.199 -9.870 0.380 1.00 91.88 503 TYR A CA 1
ATOM 3903 C C . TYR A 1 503 ? -4.721 -9.639 0.341 1.00 91.88 503 TYR A C 1
ATOM 3905 O O . TYR A 1 503 ? -5.329 -9.717 -0.729 1.00 91.88 503 TYR A O 1
ATOM 3913 N N . ALA A 1 504 ? -5.343 -9.371 1.491 1.00 92.50 504 ALA A N 1
ATOM 3914 C CA . ALA A 1 504 ? -6.776 -9.177 1.608 1.00 92.50 504 ALA A CA 1
ATOM 3915 C C . ALA A 1 504 ? -7.158 -7.736 1.263 1.00 92.50 504 ALA A C 1
ATOM 3917 O O . ALA A 1 504 ? -6.347 -6.807 1.345 1.00 92.50 504 ALA A O 1
ATOM 3918 N N . THR A 1 505 ? -8.420 -7.552 0.889 1.00 94.12 505 THR A N 1
ATOM 3919 C CA . THR A 1 505 ? -9.015 -6.228 0.706 1.00 94.12 505 THR A CA 1
ATOM 3920 C C . THR A 1 505 ? -10.140 -6.025 1.713 1.00 94.12 505 THR A C 1
ATOM 3922 O O . THR A 1 505 ? -10.955 -6.922 1.922 1.00 94.12 505 THR A O 1
ATOM 3925 N N . MET A 1 506 ? -10.207 -4.845 2.322 1.00 95.38 506 MET A N 1
ATOM 3926 C CA . MET A 1 506 ? -11.334 -4.419 3.150 1.00 95.38 506 MET A CA 1
ATOM 3927 C C . MET A 1 506 ? -11.884 -3.100 2.614 1.00 95.38 506 MET A C 1
ATOM 3929 O O . MET A 1 506 ? -11.098 -2.199 2.325 1.00 95.38 506 MET A O 1
ATOM 3933 N N . GLN A 1 507 ? -13.204 -2.978 2.461 1.00 96.56 507 GLN A N 1
ATOM 3934 C CA . GLN A 1 507 ? -13.801 -1.755 1.926 1.00 96.56 507 GLN A CA 1
ATOM 3935 C C . GLN A 1 507 ? -15.174 -1.419 2.505 1.00 96.56 507 GLN A C 1
ATOM 3937 O O . GLN A 1 507 ? -16.024 -2.297 2.598 1.00 96.56 507 GLN A O 1
ATOM 3942 N N . GLY A 1 508 ? -15.435 -0.139 2.778 1.00 97.44 508 GLY A N 1
ATOM 3943 C CA . GLY A 1 508 ? -16.796 0.376 2.960 1.00 97.44 508 GLY A CA 1
ATOM 3944 C C . GLY A 1 508 ? -17.455 -0.060 4.266 1.00 97.44 508 GLY A C 1
ATOM 3945 O O . GLY A 1 508 ? -18.616 -0.466 4.250 1.00 97.44 508 GLY A O 1
ATOM 3946 N N . LEU A 1 509 ? -16.713 -0.017 5.375 1.00 98.38 509 LEU A N 1
ATOM 3947 C CA . LEU A 1 509 ? -17.158 -0.481 6.695 1.00 98.38 509 LEU A CA 1
ATOM 3948 C C . LEU A 1 509 ? -16.854 0.556 7.779 1.00 98.38 509 LEU A C 1
ATOM 3950 O O . LEU A 1 509 ? -15.789 1.173 7.770 1.00 98.38 509 LEU A O 1
ATOM 3954 N N . THR A 1 510 ? -17.749 0.671 8.755 1.00 98.75 510 THR A N 1
ATOM 3955 C CA . THR A 1 510 ? -17.502 1.369 10.017 1.00 98.75 510 THR A CA 1
ATOM 3956 C C . THR A 1 510 ? -17.359 0.366 11.152 1.00 98.75 510 THR A C 1
ATOM 3958 O O . THR A 1 510 ? -18.235 -0.473 11.366 1.00 98.75 510 THR A O 1
ATOM 3961 N N . PHE A 1 511 ? -16.270 0.477 11.912 1.00 98.56 511 PHE A N 1
ATOM 3962 C CA . PHE A 1 511 ? -16.072 -0.254 13.161 1.00 98.56 511 PHE A CA 1
ATOM 3963 C C . PHE A 1 511 ? -16.278 0.693 14.336 1.00 98.56 511 PHE A C 1
ATOM 3965 O O . PHE A 1 511 ? -15.538 1.665 14.500 1.00 98.56 511 PHE A O 1
ATOM 3972 N N . LYS A 1 512 ? -17.274 0.396 15.167 1.00 98.06 512 LYS A N 1
ATOM 3973 C CA . LYS A 1 512 ? -17.636 1.218 16.316 1.00 98.06 512 LYS A CA 1
ATOM 3974 C C . LYS A 1 512 ? -17.440 0.453 17.618 1.00 98.06 512 LYS A C 1
ATOM 3976 O O . LYS A 1 512 ? -17.828 -0.706 17.736 1.00 98.06 512 LYS A O 1
ATOM 3981 N N . SER A 1 513 ? -16.834 1.094 18.607 1.00 95.56 513 SER A N 1
ATOM 3982 C CA . SER A 1 513 ? -16.664 0.525 19.947 1.00 95.56 513 SER A CA 1
ATOM 3983 C C . SER A 1 513 ? -17.077 1.548 21.010 1.00 95.56 513 SER A C 1
ATOM 3985 O O . SER A 1 513 ? -17.833 2.486 20.747 1.00 95.56 513 SER A O 1
ATOM 3987 N N . LYS A 1 514 ? -16.608 1.369 22.243 1.00 91.25 514 LYS A N 1
ATOM 3988 C CA . LYS A 1 514 ? -16.851 2.281 23.357 1.00 91.25 514 LYS A CA 1
ATOM 3989 C C . LYS A 1 514 ? -15.659 3.211 23.542 1.00 91.25 514 LYS A C 1
ATOM 3991 O O . LYS A 1 514 ? -14.512 2.782 23.706 1.00 91.25 514 LYS A O 1
ATOM 3996 N N . ARG A 1 515 ? -15.945 4.514 23.547 1.00 86.88 515 ARG A N 1
ATOM 3997 C CA . ARG A 1 515 ? -14.952 5.584 23.703 1.00 86.88 515 ARG A CA 1
ATOM 3998 C C . ARG A 1 515 ? -14.100 5.350 24.953 1.00 86.88 515 ARG A C 1
ATOM 4000 O O . ARG A 1 515 ? -14.642 5.204 26.045 1.00 86.88 515 ARG A O 1
ATOM 4007 N N . TYR A 1 516 ? -12.776 5.366 24.787 1.00 83.69 516 TYR A N 1
A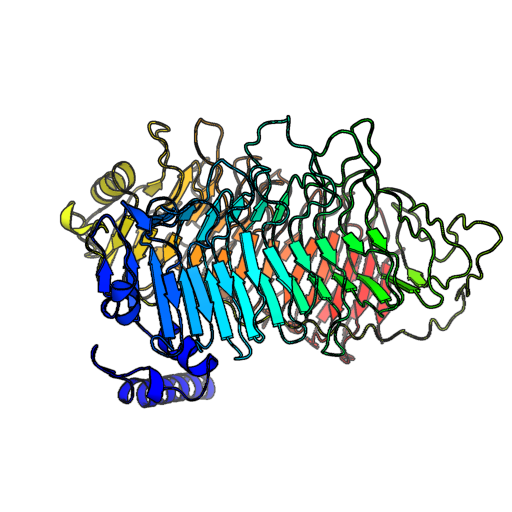TOM 4008 C CA . TYR A 1 516 ? -11.787 5.246 25.871 1.00 83.69 516 TYR A CA 1
ATOM 4009 C C . TYR A 1 516 ? -11.943 4.004 26.765 1.00 83.69 516 TYR A C 1
ATOM 4011 O O . TYR A 1 516 ? -11.393 3.961 27.864 1.00 83.69 516 TYR A O 1
ATOM 4019 N N . PHE A 1 517 ? -12.662 2.978 26.304 1.00 83.88 517 PHE A N 1
ATOM 4020 C CA . PHE A 1 517 ? -12.808 1.743 27.057 1.00 83.88 517 PHE A CA 1
ATOM 4021 C C . PHE A 1 517 ? -11.524 0.914 26.986 1.00 83.88 517 PHE A C 1
ATOM 4023 O O . PHE A 1 517 ? -11.088 0.510 25.907 1.00 83.88 517 PHE A O 1
ATOM 4030 N N . VAL A 1 518 ? -10.924 0.645 28.143 1.00 80.00 518 VAL A N 1
ATOM 4031 C CA . VAL A 1 518 ? -9.749 -0.219 28.264 1.00 80.00 518 VAL A CA 1
ATOM 4032 C C . VAL A 1 518 ? -10.233 -1.629 28.593 1.00 80.00 518 VAL A C 1
ATOM 4034 O O . VAL A 1 518 ? -10.577 -1.921 29.734 1.00 80.00 518 VAL A O 1
ATOM 4037 N N . HIS A 1 519 ? -10.291 -2.498 27.583 1.00 69.56 519 HIS A N 1
ATOM 4038 C CA . HIS A 1 519 ? -10.562 -3.920 27.793 1.00 69.56 519 HIS A CA 1
ATOM 4039 C C . HIS A 1 519 ? -9.260 -4.639 28.169 1.00 69.56 519 HIS A C 1
ATOM 4041 O O . HIS A 1 519 ? -8.234 -4.428 27.525 1.00 69.56 519 HIS A O 1
ATOM 4047 N N . ASN A 1 520 ? -9.310 -5.575 29.120 1.00 65.31 520 ASN A N 1
ATOM 4048 C CA . ASN A 1 520 ? -8.187 -6.470 29.443 1.00 65.31 520 ASN A CA 1
ATOM 4049 C C . ASN A 1 520 ? -7.964 -7.572 28.380 1.00 65.31 520 ASN A C 1
ATOM 4051 O O . ASN A 1 520 ? -7.450 -8.642 28.699 1.00 65.31 520 ASN A O 1
ATOM 4055 N N . ASP A 1 521 ? -8.372 -7.352 27.121 1.00 67.56 521 ASP A N 1
ATOM 4056 C CA . ASP A 1 521 ? -8.109 -8.321 26.053 1.00 67.56 521 ASP A CA 1
ATOM 4057 C C . ASP A 1 521 ? -6.621 -8.229 25.706 1.00 67.56 521 ASP A C 1
ATOM 4059 O O . ASP A 1 521 ? -6.139 -7.274 25.088 1.00 67.56 521 ASP A O 1
ATOM 4063 N N . SER A 1 522 ? -5.866 -9.217 26.182 1.00 62.19 522 SER A N 1
ATOM 4064 C CA . SER A 1 522 ? -4.422 -9.258 26.009 1.00 62.19 522 SER A CA 1
ATOM 4065 C C . SER A 1 522 ? -4.009 -9.516 24.560 1.00 62.19 522 SER A C 1
ATOM 4067 O O . SER A 1 522 ? -2.835 -9.303 24.257 1.00 62.19 522 SER A O 1
ATOM 4069 N N . VAL A 1 523 ? -4.933 -9.910 23.674 1.00 69.06 523 VAL A N 1
ATOM 4070 C CA . VAL A 1 523 ? -4.669 -10.271 22.275 1.00 69.06 523 VAL A CA 1
ATOM 4071 C C . VAL A 1 523 ? -5.063 -9.145 21.315 1.00 69.06 523 VAL A C 1
ATOM 4073 O O . VAL A 1 523 ? -4.310 -8.860 20.388 1.00 69.06 523 VAL A O 1
ATOM 4076 N N . PHE A 1 524 ? -6.188 -8.464 21.551 1.00 80.44 524 PHE A N 1
ATOM 4077 C CA . PHE A 1 524 ? -6.734 -7.451 20.638 1.00 80.44 524 PHE A CA 1
ATOM 4078 C C . PHE A 1 524 ? -6.995 -6.107 21.346 1.00 80.44 524 PHE A C 1
ATOM 4080 O O . PHE A 1 524 ? -8.122 -5.822 21.748 1.00 80.44 524 PHE A O 1
ATOM 4087 N N . PRO A 1 525 ? -5.963 -5.261 21.532 1.00 82.62 525 PRO A N 1
ATOM 4088 C CA . PRO A 1 525 ? -6.088 -4.021 22.302 1.00 82.62 525 PRO A CA 1
ATOM 4089 C C . PRO A 1 525 ? -6.809 -2.867 21.573 1.00 82.62 525 PRO A C 1
ATOM 4091 O O . PRO A 1 525 ? -7.174 -1.882 22.219 1.00 82.62 525 PRO A O 1
ATOM 4094 N N . ALA A 1 526 ? -6.983 -2.939 20.249 1.00 91.62 526 ALA A N 1
ATOM 4095 C CA . ALA A 1 526 ? -7.619 -1.903 19.428 1.00 91.62 526 ALA A CA 1
ATOM 4096 C C . ALA A 1 526 ? -9.036 -2.280 18.973 1.00 91.62 526 ALA A C 1
ATOM 4098 O O . ALA A 1 526 ? -9.438 -3.430 19.094 1.00 91.62 526 ALA A O 1
ATOM 4099 N N . ALA A 1 527 ? -9.804 -1.331 18.432 1.00 94.62 527 ALA A N 1
ATOM 4100 C CA . ALA A 1 527 ? -11.095 -1.620 17.807 1.00 94.62 527 ALA A CA 1
ATOM 4101 C C . ALA A 1 527 ? -10.915 -2.508 16.566 1.00 94.62 527 ALA A C 1
ATOM 4103 O O . ALA A 1 527 ? -11.682 -3.449 16.367 1.00 94.62 527 ALA A O 1
ATOM 4104 N N . VAL A 1 528 ? -9.866 -2.254 15.781 1.00 95.56 528 VAL A N 1
ATOM 4105 C CA . VAL A 1 528 ? -9.460 -3.065 14.629 1.00 95.56 528 VAL A CA 1
ATOM 4106 C C . VAL A 1 528 ? -8.002 -3.476 14.806 1.00 95.56 528 VAL A C 1
ATOM 4108 O O . VAL A 1 528 ? -7.130 -2.621 14.941 1.00 95.56 528 VAL A O 1
ATOM 4111 N N . ASN A 1 529 ? -7.716 -4.777 14.808 1.00 92.44 529 ASN A N 1
ATOM 4112 C CA . ASN A 1 529 ? -6.376 -5.297 15.088 1.00 92.44 529 ASN A CA 1
ATOM 4113 C C . ASN A 1 529 ? -5.824 -6.074 13.898 1.00 92.44 529 ASN A C 1
ATOM 4115 O O . ASN A 1 529 ? -6.383 -7.092 13.494 1.00 92.44 529 ASN A O 1
ATOM 4119 N N . PHE A 1 530 ? -4.683 -5.612 13.403 1.00 91.25 530 PHE A N 1
ATOM 4120 C CA . PHE A 1 530 ? -3.828 -6.296 12.449 1.00 91.25 530 PHE A CA 1
ATOM 4121 C C . PHE A 1 530 ? -2.696 -6.958 13.230 1.00 91.25 530 PHE A C 1
ATOM 4123 O O . PHE A 1 530 ? -1.648 -6.355 13.457 1.00 91.25 530 PHE A O 1
ATOM 4130 N N . GLU A 1 531 ? -2.918 -8.193 13.672 1.00 87.38 531 GLU A N 1
ATOM 4131 C CA . GLU A 1 531 ? -1.959 -8.938 14.487 1.00 87.38 531 GLU A CA 1
ATOM 4132 C C . GLU A 1 531 ? -1.524 -10.215 13.781 1.00 87.38 531 GLU A C 1
ATOM 4134 O O . GLU A 1 531 ? -2.199 -10.743 12.897 1.00 87.38 531 GLU A O 1
ATOM 4139 N N . PHE A 1 532 ? -0.363 -10.725 14.177 1.00 84.81 532 PHE A N 1
ATOM 4140 C CA . PHE A 1 532 ? 0.106 -12.037 13.757 1.00 84.81 532 PHE A CA 1
ATOM 4141 C C . PHE A 1 532 ? 0.889 -12.683 14.900 1.00 84.81 532 PHE A C 1
ATOM 4143 O O . PHE A 1 532 ? 2.088 -12.490 15.050 1.00 84.81 532 PHE A O 1
ATOM 4150 N N . THR A 1 533 ? 0.214 -13.438 15.760 1.00 76.00 533 THR A N 1
ATOM 4151 C CA . THR A 1 533 ? 0.832 -14.110 16.910 1.00 76.00 533 THR A CA 1
ATOM 4152 C C . THR A 1 533 ? 1.131 -15.574 16.559 1.00 76.00 533 THR A C 1
ATOM 4154 O O . THR A 1 533 ? 0.201 -16.363 16.517 1.00 76.00 533 THR A O 1
ATOM 4157 N N . LYS A 1 534 ? 2.404 -15.924 16.282 1.00 65.12 534 LYS A N 1
ATOM 4158 C CA . LYS A 1 534 ? 2.983 -17.290 16.092 1.00 65.12 534 LYS A CA 1
ATOM 4159 C C . LYS A 1 534 ? 1.998 -18.438 15.735 1.00 65.12 534 LYS A C 1
ATOM 4161 O O . LYS A 1 534 ? 1.328 -18.967 16.614 1.00 65.12 534 LYS A O 1
ATOM 4166 N N . GLY A 1 535 ? 2.056 -18.953 14.503 1.00 58.31 535 GLY A N 1
ATOM 4167 C CA . GLY A 1 535 ? 1.338 -20.164 14.065 1.00 58.31 535 GLY A CA 1
ATOM 4168 C C . GLY A 1 535 ? 1.397 -20.329 12.544 1.00 58.31 535 GLY A C 1
ATOM 4169 O O . GLY A 1 535 ? 1.718 -19.373 11.844 1.00 58.31 535 GLY A O 1
ATOM 4170 N N . THR A 1 536 ? 1.172 -21.538 12.027 1.00 55.44 536 THR A N 1
ATOM 4171 C CA . THR A 1 536 ? 1.117 -21.826 10.581 1.00 55.44 536 THR A CA 1
ATOM 4172 C C . THR A 1 536 ? 0.083 -20.934 9.891 1.00 55.44 536 THR A C 1
ATOM 4174 O O . THR A 1 536 ? -1.081 -20.960 10.264 1.00 55.44 536 THR A O 1
ATOM 4177 N N . GLY A 1 537 ? 0.496 -20.155 8.892 1.00 67.00 537 GLY A N 1
ATOM 4178 C CA . GLY A 1 537 ? -0.375 -19.221 8.177 1.00 67.00 537 GLY A CA 1
ATOM 4179 C C . GLY A 1 537 ? 0.425 -18.101 7.513 1.00 67.00 537 GLY A C 1
ATOM 4180 O O . GLY A 1 537 ? 1.660 -18.109 7.527 1.00 67.00 537 GLY A O 1
ATOM 4181 N N . HIS A 1 538 ? -0.272 -17.131 6.926 1.00 78.50 538 HIS A N 1
ATOM 4182 C CA . HIS A 1 538 ? 0.355 -15.958 6.324 1.00 78.50 538 HIS A CA 1
ATOM 4183 C C . HIS A 1 538 ? 0.501 -14.822 7.341 1.00 78.50 538 HIS A C 1
ATOM 4185 O O . HIS A 1 538 ? -0.416 -14.547 8.113 1.00 78.50 538 HIS A O 1
ATOM 4191 N N . ALA A 1 539 ? 1.652 -14.143 7.312 1.00 86.19 539 ALA A N 1
ATOM 4192 C CA . ALA A 1 539 ? 1.862 -12.914 8.070 1.00 86.19 539 ALA A CA 1
ATOM 4193 C C . ALA A 1 539 ? 0.794 -11.867 7.739 1.00 86.19 539 ALA A C 1
ATOM 4195 O O . ALA A 1 539 ? 0.247 -11.875 6.637 1.00 86.19 539 ALA A O 1
ATOM 4196 N N . THR A 1 540 ? 0.541 -10.929 8.653 1.00 89.12 540 THR A N 1
ATOM 4197 C CA . THR A 1 540 ? -0.364 -9.821 8.343 1.00 89.12 540 THR A CA 1
ATOM 4198 C C . THR A 1 540 ? 0.324 -8.851 7.386 1.00 89.12 540 THR A C 1
ATOM 4200 O O . THR A 1 540 ? 1.085 -7.996 7.823 1.00 89.12 540 THR A O 1
ATOM 4203 N N . GLN A 1 541 ? 0.155 -9.027 6.074 1.00 88.69 541 GLN A N 1
ATOM 4204 C CA . GLN A 1 541 ? 0.987 -8.319 5.099 1.00 88.69 541 GLN A CA 1
ATOM 4205 C C . GLN A 1 541 ? 0.282 -7.949 3.795 1.00 88.69 541 GLN A C 1
ATOM 4207 O O . GLN A 1 541 ? -0.515 -8.720 3.265 1.00 88.69 541 GLN A O 1
ATOM 4212 N N . SER A 1 542 ? 0.668 -6.818 3.203 1.00 92.12 542 SER A N 1
ATOM 4213 C CA . SER A 1 542 ? 0.219 -6.428 1.856 1.00 92.12 542 SER A CA 1
ATOM 4214 C C . SER A 1 542 ? -1.311 -6.395 1.702 1.00 92.12 542 SER A C 1
ATOM 4216 O O . SER A 1 542 ? -1.845 -6.796 0.666 1.00 92.12 542 SER A O 1
ATOM 4218 N N . ASN A 1 543 ? -2.025 -5.969 2.748 1.00 94.56 543 ASN A N 1
ATOM 4219 C CA . ASN A 1 543 ? -3.472 -5.765 2.688 1.00 94.56 543 ASN A CA 1
ATOM 4220 C C . ASN A 1 543 ? -3.800 -4.366 2.170 1.00 94.56 543 ASN A C 1
ATOM 4222 O O . ASN A 1 543 ? -3.017 -3.436 2.365 1.00 94.56 543 ASN A O 1
ATOM 4226 N N . SER A 1 544 ? -4.989 -4.211 1.592 1.00 95.56 544 SER A N 1
ATOM 4227 C CA . SER A 1 544 ? -5.484 -2.912 1.132 1.00 95.56 544 SER A CA 1
ATOM 4228 C C . SER A 1 544 ? -6.840 -2.587 1.756 1.00 95.56 544 SER A C 1
ATOM 4230 O O . SER A 1 544 ? -7.783 -3.370 1.665 1.00 95.56 544 SER A O 1
ATOM 4232 N N . ILE A 1 545 ? -6.934 -1.437 2.413 1.00 96.75 545 ILE A N 1
ATOM 4233 C CA . ILE A 1 545 ? -8.085 -1.006 3.202 1.00 96.75 545 ILE A CA 1
ATOM 4234 C C . ILE A 1 545 ? -8.587 0.316 2.625 1.00 96.75 545 ILE A C 1
ATOM 4236 O O . ILE A 1 545 ? -7.844 1.293 2.600 1.00 96.75 545 ILE A O 1
ATOM 4240 N N . TYR A 1 546 ? -9.837 0.358 2.174 1.00 97.25 546 TYR A N 1
ATOM 4241 C CA . TYR A 1 546 ? -10.429 1.505 1.481 1.00 97.25 546 TYR A CA 1
ATOM 4242 C C . TYR A 1 546 ? -11.714 1.953 2.164 1.00 97.25 546 TYR A C 1
ATOM 4244 O O . TYR A 1 546 ? -12.533 1.106 2.487 1.00 97.25 546 TYR A O 1
ATOM 4252 N N . ASP A 1 547 ? -11.955 3.258 2.304 1.00 96.69 547 ASP A N 1
ATOM 4253 C CA . ASP A 1 547 ? -13.250 3.759 2.805 1.00 96.69 547 ASP A CA 1
ATOM 4254 C C . ASP A 1 547 ? -13.677 3.040 4.103 1.00 96.69 547 ASP A C 1
ATOM 4256 O O . ASP A 1 547 ? -14.698 2.353 4.165 1.00 96.69 547 ASP A O 1
ATOM 4260 N N . VAL A 1 548 ? -12.811 3.093 5.116 1.00 98.25 548 VAL A N 1
ATOM 4261 C CA . VAL A 1 548 ? -13.085 2.517 6.436 1.00 98.25 548 VAL A CA 1
ATOM 4262 C C . VAL A 1 548 ? -13.137 3.638 7.455 1.00 98.25 548 VAL A C 1
ATOM 4264 O O . VAL A 1 548 ? -12.276 4.520 7.462 1.00 98.25 548 VAL A O 1
ATOM 4267 N N . LYS A 1 549 ? -14.133 3.571 8.337 1.00 98.56 549 LYS A N 1
ATOM 4268 C CA . LYS A 1 549 ? -14.279 4.487 9.462 1.00 98.56 549 LYS A CA 1
ATOM 4269 C C . LYS A 1 549 ? -14.132 3.735 10.781 1.00 98.56 549 LYS A C 1
ATOM 4271 O O . LYS A 1 549 ? -14.568 2.592 10.917 1.00 98.56 549 LYS A O 1
ATOM 4276 N N . ILE A 1 550 ? -13.509 4.377 11.760 1.00 98.50 550 ILE A N 1
ATOM 4277 C CA . ILE A 1 550 ? -13.479 3.903 13.140 1.00 98.50 550 ILE A CA 1
ATOM 4278 C C . ILE A 1 550 ? -14.040 4.986 14.040 1.00 98.50 550 ILE A C 1
ATOM 4280 O O . ILE A 1 550 ? -13.553 6.115 14.049 1.00 98.50 550 ILE A O 1
ATOM 4284 N N . GLU A 1 551 ? -15.037 4.616 14.830 1.00 97.50 551 GLU A N 1
ATOM 4285 C CA . GLU A 1 551 ? -15.700 5.512 15.766 1.00 97.50 551 GLU A CA 1
ATOM 4286 C C . GLU A 1 551 ? -15.567 4.958 17.175 1.00 97.50 551 GLU A C 1
ATOM 4288 O O . GLU A 1 551 ? -15.844 3.782 17.404 1.00 97.50 551 GLU A O 1
ATOM 4293 N N . ASN A 1 552 ? -15.232 5.821 18.136 1.00 95.75 552 ASN A N 1
ATOM 4294 C CA . ASN A 1 552 ? -15.263 5.502 19.563 1.00 95.75 552 ASN A CA 1
ATOM 4295 C C . ASN A 1 552 ? -14.382 4.298 19.933 1.00 95.75 552 ASN A C 1
ATOM 4297 O O . ASN A 1 552 ? -14.795 3.147 19.862 1.00 95.75 552 ASN A O 1
ATOM 4301 N N . ALA A 1 553 ? -13.175 4.539 20.431 1.00 93.88 553 ALA A N 1
ATOM 4302 C CA . ALA A 1 553 ? -12.328 3.456 20.933 1.00 93.88 553 ALA A CA 1
ATOM 4303 C C . ALA A 1 553 ? -11.315 3.966 21.958 1.00 93.88 553 ALA A C 1
ATOM 4305 O O . ALA A 1 553 ? -11.099 5.171 22.106 1.00 93.88 553 ALA A O 1
ATOM 4306 N N . ASN A 1 554 ? -10.647 3.056 22.665 1.00 93.19 554 ASN A N 1
ATOM 4307 C CA . ASN A 1 554 ? -9.373 3.409 23.285 1.00 93.19 554 ASN A CA 1
ATOM 4308 C C . ASN A 1 554 ? -8.276 3.501 22.214 1.00 93.19 554 ASN A C 1
ATOM 4310 O O . ASN A 1 554 ? -7.681 4.559 22.040 1.00 93.19 554 ASN A O 1
ATOM 4314 N N . ILE A 1 555 ? -8.072 2.438 21.436 1.00 93.69 555 ILE A N 1
ATOM 4315 C CA . ILE A 1 555 ? -7.177 2.440 20.275 1.00 93.69 555 ILE A CA 1
ATOM 4316 C C . ILE A 1 555 ? -8.012 2.151 19.026 1.00 93.69 555 ILE A C 1
ATOM 4318 O O . ILE A 1 555 ? -8.780 1.194 19.038 1.00 93.69 555 ILE A O 1
ATOM 4322 N N . GLY A 1 556 ? -7.886 2.957 17.970 1.00 95.88 556 GLY A N 1
ATOM 4323 C CA . GLY A 1 556 ? -8.609 2.754 16.712 1.00 95.88 556 GLY A CA 1
ATOM 4324 C C . GLY A 1 556 ? -8.093 1.530 15.951 1.00 95.88 556 GLY A C 1
ATOM 4325 O O . GLY A 1 556 ? -8.714 0.468 15.987 1.00 95.88 556 GLY A O 1
ATOM 4326 N N . ILE A 1 557 ? -6.928 1.666 15.312 1.00 95.50 557 ILE A N 1
ATOM 4327 C CA . ILE A 1 557 ? -6.208 0.567 14.650 1.00 95.50 557 ILE A CA 1
ATOM 4328 C C . ILE A 1 557 ? -4.988 0.156 15.472 1.00 95.50 557 ILE A C 1
ATOM 4330 O O . ILE A 1 557 ? -4.184 0.998 15.863 1.00 95.50 557 ILE A O 1
ATOM 4334 N N . GLY A 1 558 ? -4.818 -1.144 15.693 1.00 92.69 558 GLY A N 1
ATOM 4335 C CA . GLY A 1 558 ? -3.583 -1.747 16.190 1.00 92.69 558 GLY A CA 1
ATOM 4336 C C . GLY A 1 558 ? -2.866 -2.504 15.076 1.00 92.69 558 GLY A C 1
ATOM 4337 O O . GLY A 1 558 ? -3.510 -3.257 14.349 1.00 92.69 558 GLY A O 1
ATOM 4338 N N . ILE A 1 559 ? -1.553 -2.314 14.936 1.00 91.19 559 ILE A N 1
ATOM 4339 C CA . ILE A 1 559 ? -0.710 -3.010 13.956 1.00 91.19 559 ILE A CA 1
ATOM 4340 C C . ILE A 1 559 ? 0.484 -3.631 14.683 1.00 91.19 559 ILE A C 1
ATOM 4342 O O . ILE A 1 559 ? 1.411 -2.932 15.101 1.00 91.19 559 ILE A O 1
ATOM 4346 N N . GLY A 1 560 ? 0.465 -4.956 14.817 1.00 87.12 560 GLY A N 1
ATOM 4347 C CA . GLY A 1 560 ? 1.535 -5.729 15.443 1.00 87.12 560 GLY A CA 1
ATOM 4348 C C . GLY A 1 560 ? 1.809 -5.354 16.901 1.00 87.12 560 GLY A C 1
ATOM 4349 O O . GLY A 1 560 ? 2.948 -5.435 17.335 1.00 87.12 560 GLY A O 1
ATOM 4350 N N . ASN A 1 561 ? 0.809 -4.918 17.665 1.00 83.69 561 ASN A N 1
ATOM 4351 C CA . ASN A 1 561 ? 0.972 -4.487 19.053 1.00 83.69 561 ASN A CA 1
ATOM 4352 C C . ASN A 1 561 ? 1.307 -5.619 20.019 1.00 83.69 561 ASN A C 1
ATOM 4354 O O . ASN A 1 561 ? 1.848 -5.359 21.095 1.00 83.69 561 ASN A O 1
ATOM 4358 N N . LYS A 1 562 ? 0.940 -6.861 19.693 1.00 77.44 562 LYS A N 1
ATOM 4359 C CA . LYS A 1 562 ? 1.137 -8.002 20.598 1.00 77.44 562 LYS A CA 1
ATOM 4360 C C . LYS A 1 562 ? 2.264 -8.917 20.176 1.00 77.44 562 LYS A C 1
ATOM 4362 O O . LYS A 1 562 ? 2.807 -9.633 21.018 1.00 77.44 562 LYS A O 1
ATOM 4367 N N . SER A 1 563 ? 2.633 -8.901 18.901 1.00 73.44 563 SER A N 1
ATOM 4368 C CA . SER A 1 563 ? 3.674 -9.770 18.379 1.00 73.44 563 SER A CA 1
ATOM 4369 C C . SER A 1 563 ? 4.747 -8.998 17.640 1.00 73.44 563 SER A C 1
ATOM 4371 O O . SER A 1 563 ? 4.451 -8.244 16.726 1.00 73.44 563 SER A O 1
ATOM 4373 N N . GLN A 1 564 ? 6.011 -9.330 17.906 1.00 73.12 564 GLN A N 1
ATOM 4374 C CA . GLN A 1 564 ? 7.156 -8.895 17.093 1.00 73.12 564 GLN A CA 1
ATOM 4375 C C . GLN A 1 564 ? 7.196 -9.532 15.690 1.00 73.12 564 GLN A C 1
ATOM 4377 O O . GLN A 1 564 ? 8.223 -9.519 15.009 1.00 73.12 564 GLN A O 1
ATOM 4382 N N . GLN A 1 565 ? 6.112 -10.179 15.275 1.00 79.56 565 GLN A N 1
ATOM 4383 C CA . GLN A 1 565 ? 6.004 -10.787 13.963 1.00 79.56 565 GLN A CA 1
ATOM 4384 C C . GLN A 1 565 ? 5.637 -9.737 12.917 1.00 79.56 565 GLN A C 1
ATOM 4386 O O . GLN A 1 565 ? 5.351 -8.575 13.216 1.00 79.56 565 GLN A O 1
ATOM 4391 N N . GLN A 1 566 ? 5.692 -10.163 11.662 1.00 82.88 566 GLN A N 1
ATOM 4392 C CA . GLN A 1 566 ? 5.496 -9.296 10.515 1.00 82.88 566 GLN A CA 1
ATOM 4393 C C . GLN A 1 566 ? 4.051 -8.790 10.421 1.00 82.88 566 GLN A C 1
ATOM 4395 O O . GLN A 1 566 ? 3.113 -9.588 10.387 1.00 82.88 566 GLN A O 1
ATOM 4400 N N . CYS A 1 567 ? 3.916 -7.464 10.360 1.00 88.25 567 CYS A N 1
ATOM 4401 C CA . CYS A 1 567 ? 2.663 -6.729 10.164 1.00 88.25 567 CYS A CA 1
ATOM 4402 C C . CYS A 1 567 ? 2.879 -5.596 9.135 1.00 88.25 567 CYS A C 1
ATOM 4404 O O . CYS A 1 567 ? 2.765 -4.415 9.469 1.00 88.25 567 CYS A O 1
ATOM 4406 N N . SER A 1 568 ? 3.323 -5.936 7.921 1.00 87.81 568 SER A N 1
ATOM 4407 C CA . SER A 1 568 ? 3.977 -5.003 6.987 1.00 87.81 568 SER A CA 1
ATOM 4408 C C . SER A 1 568 ? 3.189 -4.715 5.707 1.00 87.81 568 SER A C 1
ATOM 4410 O O . SER A 1 568 ? 2.306 -5.465 5.311 1.00 87.81 568 SER A O 1
ATOM 4412 N N . GLU A 1 569 ? 3.556 -3.646 5.004 1.00 90.12 569 GLU A N 1
ATOM 4413 C CA . GLU A 1 569 ? 3.096 -3.344 3.640 1.00 90.12 569 GLU A CA 1
ATOM 4414 C C . GLU A 1 569 ? 1.577 -3.131 3.518 1.00 90.12 569 GLU A C 1
ATOM 4416 O O . GLU A 1 569 ? 1.020 -3.290 2.434 1.00 90.12 569 GLU A O 1
ATOM 4421 N N . ASN A 1 570 ? 0.886 -2.790 4.610 1.00 93.75 570 ASN A N 1
ATOM 4422 C CA . ASN A 1 570 ? -0.548 -2.516 4.561 1.00 93.75 570 ASN A CA 1
ATOM 4423 C C . ASN A 1 570 ? -0.798 -1.105 4.019 1.00 93.75 570 ASN A C 1
ATOM 4425 O O . ASN A 1 570 ? -0.171 -0.139 4.460 1.00 93.75 570 ASN A O 1
ATOM 4429 N N . LEU A 1 571 ? -1.730 -1.000 3.076 1.00 96.19 571 LEU A N 1
ATOM 4430 C CA . LEU A 1 571 ? -2.154 0.243 2.448 1.00 96.19 571 LEU A CA 1
ATOM 4431 C C . LEU A 1 571 ? -3.547 0.627 2.955 1.00 96.19 571 LEU A C 1
ATOM 4433 O O . LEU A 1 571 ? -4.501 -0.123 2.775 1.00 96.19 571 LEU A O 1
ATOM 4437 N N . PHE A 1 572 ? -3.675 1.816 3.535 1.00 96.88 572 PHE A N 1
ATOM 4438 C CA . PHE A 1 572 ? -4.942 2.389 3.983 1.00 96.88 572 PHE A CA 1
ATOM 4439 C C . PHE A 1 572 ? -5.260 3.619 3.135 1.00 96.88 572 PHE A C 1
ATOM 4441 O O . PHE A 1 572 ? -4.437 4.524 3.057 1.00 96.88 572 PHE A O 1
ATOM 4448 N N . VAL A 1 573 ? -6.435 3.685 2.514 1.00 96.50 573 VAL A N 1
ATOM 4449 C CA . VAL A 1 573 ? -6.842 4.790 1.635 1.00 96.50 573 VAL A CA 1
ATOM 4450 C C . VAL A 1 573 ? -8.204 5.325 2.063 1.00 96.50 573 VAL A C 1
ATOM 4452 O O . VAL A 1 573 ? -9.215 4.628 1.987 1.00 96.50 573 VAL A O 1
ATOM 4455 N N . GLY A 1 574 ? -8.237 6.591 2.484 1.00 95.81 574 GLY A N 1
ATOM 4456 C CA . GLY A 1 574 ? -9.458 7.235 2.970 1.00 95.81 574 GLY A CA 1
ATOM 4457 C C . GLY A 1 574 ? -9.929 6.660 4.306 1.00 95.81 574 GLY A C 1
ATOM 4458 O O . GLY A 1 574 ? -11.112 6.386 4.474 1.00 95.81 574 GLY A O 1
ATOM 4459 N N . LEU A 1 575 ? -8.993 6.431 5.229 1.00 98.00 575 LEU A N 1
ATOM 4460 C CA . LEU A 1 575 ? -9.292 6.007 6.594 1.00 98.00 575 LEU A CA 1
ATOM 4461 C C . LEU A 1 575 ? -9.713 7.221 7.433 1.00 98.00 575 LEU A C 1
ATOM 4463 O O . LEU A 1 575 ? -8.972 8.204 7.513 1.00 98.00 575 LEU A O 1
ATOM 4467 N N . ALA A 1 576 ? -10.871 7.132 8.084 1.00 98.31 576 ALA A N 1
ATOM 4468 C CA . ALA A 1 576 ? -11.358 8.137 9.024 1.00 98.31 576 ALA A CA 1
ATOM 4469 C C . ALA A 1 576 ? -11.426 7.551 10.439 1.00 98.31 576 ALA A C 1
ATOM 4471 O O . ALA A 1 576 ? -11.965 6.465 10.640 1.00 98.31 576 ALA A O 1
ATOM 4472 N N . ILE A 1 577 ? -10.873 8.251 11.427 1.00 98.50 577 ILE A N 1
ATOM 4473 C CA . ILE A 1 577 ? -10.905 7.818 12.826 1.00 98.50 577 ILE A CA 1
ATOM 4474 C C . ILE A 1 577 ? -11.358 8.977 13.701 1.00 98.50 577 ILE A C 1
ATOM 4476 O O . ILE A 1 577 ? -10.754 10.048 13.680 1.00 98.50 577 ILE A O 1
ATOM 4480 N N . GLU A 1 578 ? -12.382 8.751 14.512 1.00 97.06 578 GLU A N 1
ATOM 4481 C CA . GLU A 1 578 ? -12.916 9.781 15.392 1.00 97.06 578 GLU A CA 1
ATOM 4482 C C . GLU A 1 578 ? -13.142 9.294 16.819 1.00 97.06 578 GLU A C 1
ATOM 4484 O O . GLU A 1 578 ? -13.529 8.150 17.079 1.00 97.06 578 GLU A O 1
ATOM 4489 N N . ASN A 1 579 ? -12.923 10.213 17.759 1.00 96.50 579 ASN A N 1
ATOM 4490 C CA . ASN A 1 579 ? -13.257 10.036 19.164 1.00 96.50 579 ASN A CA 1
ATOM 4491 C C . ASN A 1 579 ? -12.522 8.861 19.847 1.00 96.50 579 ASN A C 1
ATOM 4493 O O . ASN A 1 579 ? -13.122 7.978 20.470 1.00 96.50 579 ASN A O 1
ATOM 4497 N N . VAL A 1 580 ? -11.193 8.855 19.742 1.00 95.31 580 VAL A N 1
ATOM 4498 C CA . VAL A 1 580 ? -10.310 7.760 20.192 1.00 95.31 580 VAL A CA 1
ATOM 4499 C C . VAL A 1 580 ? -9.201 8.249 21.119 1.00 95.31 580 VAL A C 1
ATOM 4501 O O . VAL A 1 580 ? -8.828 9.417 21.091 1.00 95.31 580 VAL A O 1
ATOM 4504 N N . ASN A 1 581 ? -8.670 7.415 22.018 1.00 93.31 581 ASN A N 1
ATOM 4505 C CA . ASN A 1 581 ? -7.518 7.847 22.831 1.00 93.31 581 ASN A CA 1
ATOM 4506 C C . ASN A 1 581 ? -6.247 7.824 21.962 1.00 93.31 581 ASN A C 1
ATOM 4508 O O . ASN A 1 581 ? -5.491 8.791 21.928 1.00 93.31 581 ASN A O 1
ATOM 4512 N N . MET A 1 582 ? -6.054 6.766 21.181 1.00 92.94 582 MET A N 1
ATOM 4513 C CA . MET A 1 582 ? -5.009 6.663 20.165 1.00 92.94 582 MET A CA 1
ATOM 4514 C C . MET A 1 582 ? -5.637 6.220 18.844 1.00 92.94 582 MET A C 1
ATOM 4516 O O . MET A 1 582 ? -6.319 5.200 18.814 1.00 92.94 582 MET A O 1
ATOM 4520 N N . ALA A 1 583 ? -5.434 6.957 17.753 1.00 96.00 583 ALA A N 1
ATOM 4521 C CA . ALA A 1 583 ? -6.036 6.579 16.476 1.00 96.00 583 ALA A CA 1
ATOM 4522 C C . ALA A 1 583 ? -5.368 5.339 15.885 1.00 96.00 583 ALA A C 1
ATOM 4524 O O . ALA A 1 583 ? -6.056 4.379 15.541 1.00 96.00 583 ALA A O 1
ATOM 4525 N N . ILE A 1 584 ? -4.039 5.318 15.844 1.00 94.94 584 ILE A N 1
ATOM 4526 C CA . ILE A 1 584 ? -3.262 4.188 15.343 1.00 94.94 584 ILE A CA 1
ATOM 4527 C C . ILE A 1 584 ? -2.151 3.862 16.340 1.00 94.94 584 ILE A C 1
ATOM 4529 O O . ILE A 1 584 ? -1.416 4.736 16.801 1.00 94.94 584 ILE A O 1
ATOM 4533 N N . SER A 1 585 ? -2.023 2.583 16.661 1.00 91.56 585 SER A N 1
ATOM 4534 C CA . SER A 1 585 ? -0.970 2.032 17.500 1.00 91.56 585 SER A CA 1
ATOM 4535 C C . SER A 1 585 ? -0.150 1.034 16.687 1.00 91.56 585 SER A C 1
ATOM 4537 O O . SER A 1 585 ? -0.716 0.103 16.115 1.00 91.56 585 SER A O 1
ATOM 4539 N N . ILE A 1 586 ? 1.166 1.245 16.603 1.00 88.06 586 ILE A N 1
ATOM 4540 C CA . ILE A 1 586 ? 2.091 0.399 15.834 1.00 88.06 586 ILE A CA 1
ATOM 4541 C C . ILE A 1 586 ? 3.165 -0.146 16.769 1.00 88.06 586 ILE A C 1
ATOM 4543 O O . ILE A 1 586 ? 4.042 0.595 17.218 1.00 88.06 586 ILE A O 1
ATOM 4547 N N . GLY A 1 587 ? 3.112 -1.440 17.059 1.00 81.69 587 GLY A N 1
ATOM 4548 C CA . GLY A 1 587 ? 3.919 -2.049 18.114 1.00 81.69 587 GLY A CA 1
ATOM 4549 C C . GLY A 1 587 ? 4.814 -3.195 17.667 1.00 81.69 587 GLY A C 1
ATOM 4550 O O . GLY A 1 587 ? 5.218 -3.969 18.511 1.00 81.69 587 GLY A O 1
ATOM 4551 N N . SER A 1 588 ? 5.139 -3.357 16.387 1.00 78.44 588 SER A N 1
ATOM 4552 C CA . SER A 1 588 ? 6.134 -4.353 15.964 1.00 78.44 588 SER A CA 1
ATOM 4553 C C . SER A 1 588 ? 7.233 -3.681 15.165 1.00 78.44 588 SER A C 1
ATOM 4555 O O . SER A 1 588 ? 6.948 -2.911 14.248 1.00 78.44 588 SER A O 1
ATOM 4557 N N . TYR A 1 589 ? 8.493 -4.039 15.433 1.00 75.31 589 TYR A N 1
ATOM 4558 C CA . TYR A 1 589 ? 9.628 -3.596 14.611 1.00 75.31 589 TYR A CA 1
ATOM 4559 C C . TYR A 1 589 ? 9.479 -4.059 13.164 1.00 75.31 589 TYR A C 1
ATOM 4561 O O . TYR A 1 589 ? 10.047 -3.474 12.250 1.00 75.31 589 TYR A O 1
ATOM 4569 N N . ASN A 1 590 ? 8.707 -5.130 12.973 1.00 77.81 590 ASN A N 1
ATOM 4570 C CA . ASN A 1 590 ? 8.406 -5.731 11.692 1.00 77.81 590 ASN A CA 1
ATOM 4571 C C . ASN A 1 590 ? 7.049 -5.253 11.129 1.00 77.81 590 ASN A C 1
ATOM 4573 O O . ASN A 1 590 ? 6.528 -5.834 10.175 1.00 77.81 590 ASN A O 1
ATOM 4577 N N . ALA A 1 591 ? 6.465 -4.189 11.700 1.00 83.00 591 ALA A N 1
ATOM 4578 C CA . ALA A 1 591 ? 5.331 -3.463 11.132 1.00 83.00 591 ALA A CA 1
ATOM 4579 C C . ALA A 1 591 ? 5.802 -2.422 10.103 1.00 83.00 591 ALA A C 1
ATOM 4581 O O . ALA A 1 591 ? 5.630 -1.216 10.274 1.00 83.00 591 ALA A O 1
ATOM 4582 N N . LEU A 1 592 ? 6.477 -2.901 9.061 1.00 81.31 592 LEU A N 1
ATOM 4583 C CA . LEU A 1 592 ? 7.267 -2.085 8.138 1.00 81.31 592 LEU A CA 1
ATOM 4584 C C . LEU A 1 592 ? 6.461 -1.656 6.910 1.00 81.31 592 LEU A C 1
ATOM 4586 O O . LEU A 1 592 ? 5.595 -2.394 6.455 1.00 81.31 592 LEU A O 1
ATOM 4590 N N . ALA A 1 593 ? 6.800 -0.505 6.329 1.00 84.38 593 ALA A N 1
ATOM 4591 C CA . ALA A 1 593 ? 6.198 0.014 5.099 1.00 84.38 593 ALA A CA 1
ATOM 4592 C C . ALA A 1 593 ? 4.654 0.075 5.130 1.00 84.38 593 ALA A C 1
ATOM 4594 O O . ALA A 1 593 ? 3.999 -0.194 4.127 1.00 84.38 593 ALA A O 1
ATOM 4595 N N . ASN A 1 594 ? 4.065 0.406 6.282 1.00 90.25 594 ASN A N 1
ATOM 4596 C CA . ASN A 1 594 ? 2.626 0.662 6.374 1.00 90.25 594 ASN A CA 1
ATOM 4597 C C . ASN A 1 594 ? 2.320 2.084 5.893 1.00 90.25 594 ASN A C 1
ATOM 4599 O O . ASN A 1 594 ? 2.993 3.036 6.290 1.00 90.25 594 ASN A O 1
ATOM 4603 N N . VAL A 1 595 ? 1.317 2.242 5.034 1.00 93.62 595 VAL A N 1
ATOM 4604 C CA . VAL A 1 595 ? 1.087 3.503 4.327 1.00 93.62 595 VAL A CA 1
ATOM 4605 C C . VAL A 1 595 ? -0.352 3.961 4.485 1.00 93.62 595 VAL A C 1
ATOM 4607 O O . VAL A 1 595 ? -1.283 3.202 4.224 1.00 93.62 595 VAL A O 1
ATOM 4610 N N . PHE A 1 596 ? -0.527 5.219 4.879 1.00 95.69 596 PHE A N 1
ATOM 4611 C CA . PHE A 1 596 ? -1.829 5.850 5.037 1.00 95.69 596 PHE A CA 1
ATOM 4612 C C . PHE A 1 596 ? -1.997 6.962 4.003 1.00 95.69 596 PHE A C 1
ATOM 4614 O O . PHE A 1 596 ? -1.204 7.897 3.946 1.00 95.69 596 PHE A O 1
ATOM 4621 N N . VAL A 1 597 ? -3.047 6.875 3.197 1.00 95.69 597 VAL A N 1
ATOM 4622 C CA . VAL A 1 597 ? -3.423 7.886 2.215 1.00 95.69 597 VAL A CA 1
ATOM 4623 C C . VAL A 1 597 ? -4.710 8.561 2.646 1.00 95.69 597 VAL A C 1
ATOM 4625 O O . VAL A 1 597 ? -5.711 7.878 2.875 1.00 95.69 597 VAL A O 1
ATOM 4628 N N . ASN A 1 598 ? -4.722 9.892 2.665 1.00 95.56 598 ASN A N 1
ATOM 4629 C CA . ASN A 1 598 ? -5.877 10.696 3.065 1.00 95.56 598 ASN A CA 1
ATOM 4630 C C . ASN A 1 598 ? -6.398 10.287 4.454 1.00 95.56 598 ASN A C 1
ATOM 4632 O O . ASN A 1 598 ? -7.596 10.058 4.635 1.00 95.56 598 ASN A O 1
ATOM 4636 N N . LEU A 1 599 ? -5.487 10.150 5.423 1.00 97.62 599 LEU A N 1
ATOM 4637 C CA . LEU A 1 599 ? -5.844 9.807 6.799 1.00 97.62 599 LEU A CA 1
ATOM 4638 C C . LEU A 1 599 ? -6.520 10.999 7.473 1.00 97.62 599 LEU A C 1
ATOM 4640 O O . LEU A 1 599 ? -5.928 12.070 7.589 1.00 97.62 599 LEU A O 1
ATOM 4644 N N . THR A 1 600 ? -7.728 10.793 7.981 1.00 97.69 600 THR A N 1
ATOM 4645 C CA . THR A 1 600 ? -8.460 11.823 8.718 1.00 97.69 600 THR A CA 1
ATOM 4646 C C . THR A 1 600 ? -8.628 11.400 10.168 1.00 97.69 600 THR A C 1
ATOM 4648 O O . THR A 1 600 ? -9.143 10.314 10.433 1.00 97.69 600 THR A O 1
ATOM 4651 N N . VAL A 1 601 ? -8.198 12.245 11.108 1.00 97.44 601 VAL A N 1
ATOM 4652 C CA . VAL A 1 601 ? -8.359 11.985 12.545 1.00 97.44 601 VAL A CA 1
ATOM 4653 C C . VAL A 1 601 ? -8.981 13.179 13.254 1.00 97.44 601 VAL A C 1
ATOM 4655 O O . VAL A 1 601 ? -8.452 14.292 13.196 1.00 97.44 601 VAL A O 1
ATOM 4658 N N . PHE A 1 602 ? -10.076 12.911 13.964 1.00 95.44 602 PHE A N 1
ATOM 4659 C CA . PHE A 1 602 ? -10.822 13.889 14.748 1.00 95.44 602 PHE A CA 1
ATOM 4660 C C . PHE A 1 602 ? -10.907 13.484 16.219 1.00 95.44 602 PHE A C 1
ATOM 4662 O O . PHE A 1 602 ? -11.166 12.326 16.550 1.00 95.44 602 PHE A O 1
ATOM 4669 N N . ASP A 1 603 ? -10.722 14.451 17.116 1.00 94.00 603 ASP A N 1
ATOM 4670 C CA . ASP A 1 603 ? -10.941 14.288 18.557 1.00 94.00 603 ASP A CA 1
ATOM 4671 C C . ASP A 1 603 ? -10.182 13.103 19.178 1.00 94.00 603 ASP A C 1
ATOM 4673 O O . ASP A 1 603 ? -10.753 12.247 19.867 1.00 94.00 603 ASP A O 1
ATOM 4677 N N . ALA A 1 604 ? -8.864 13.069 18.963 1.00 93.62 604 ALA A N 1
ATOM 4678 C CA . ALA A 1 604 ? -7.981 12.054 19.530 1.00 93.62 604 ALA A CA 1
ATOM 4679 C C . ALA A 1 604 ? -7.032 12.613 20.599 1.00 93.62 604 ALA A C 1
ATOM 4681 O O . ALA A 1 604 ? -6.612 13.764 20.524 1.00 93.62 604 ALA A O 1
ATOM 4682 N N . ASN A 1 605 ? -6.615 11.810 21.585 1.00 92.06 605 ASN A N 1
ATOM 4683 C CA . ASN A 1 605 ? -5.466 12.229 22.403 1.00 92.06 605 ASN A CA 1
ATOM 4684 C C . ASN A 1 605 ? -4.170 12.101 21.592 1.00 92.06 605 ASN A C 1
ATOM 4686 O O . ASN A 1 605 ? -3.333 13.000 21.631 1.00 92.06 605 ASN A O 1
ATOM 4690 N N . ASN A 1 606 ? -4.014 11.003 20.845 1.00 91.69 606 ASN A N 1
ATOM 4691 C CA . ASN A 1 606 ? -2.852 10.747 20.001 1.00 91.69 606 ASN A CA 1
ATOM 4692 C C . ASN A 1 606 ? -3.277 10.291 18.597 1.00 91.69 606 ASN A C 1
ATOM 4694 O O . ASN A 1 606 ? -4.166 9.445 18.495 1.00 91.69 606 ASN A O 1
ATOM 4698 N N . VAL A 1 607 ? -2.634 10.785 17.530 1.00 93.94 607 VAL A N 1
ATOM 4699 C CA . VAL A 1 607 ? -2.885 10.264 16.170 1.00 93.94 607 VAL A CA 1
ATOM 4700 C C . VAL A 1 607 ? -2.168 8.926 16.009 1.00 93.94 607 VAL A C 1
ATOM 4702 O O . VAL A 1 607 ? -2.827 7.892 15.977 1.00 93.94 607 VAL A O 1
ATOM 4705 N N . ILE A 1 608 ? -0.832 8.914 15.993 1.00 91.38 608 ILE A N 1
ATOM 4706 C CA . ILE A 1 608 ? -0.051 7.668 15.918 1.00 91.38 608 ILE A CA 1
ATOM 4707 C C . ILE A 1 608 ? 0.884 7.552 17.120 1.00 91.38 608 ILE A C 1
ATOM 4709 O O . ILE A 1 608 ? 1.616 8.487 17.453 1.00 91.38 608 ILE A O 1
ATOM 4713 N N . GLY A 1 609 ? 0.855 6.392 17.771 1.00 85.50 609 GLY A N 1
ATOM 4714 C CA . GLY A 1 609 ? 1.789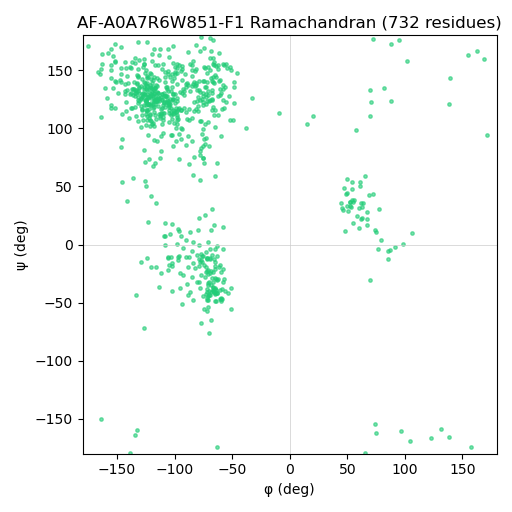 6.012 18.826 1.00 85.50 609 GLY A CA 1
ATOM 4715 C C . GLY A 1 609 ? 2.230 4.557 18.700 1.00 85.50 609 GLY A C 1
ATOM 4716 O O . GLY A 1 609 ? 1.805 3.833 17.801 1.00 85.50 609 GLY A O 1
ATOM 4717 N N . HIS A 1 610 ? 3.080 4.118 19.623 1.00 75.94 610 HIS A N 1
ATOM 4718 C CA . HIS A 1 610 ? 3.617 2.760 19.625 1.00 75.94 610 HIS A CA 1
ATOM 4719 C C . HIS A 1 610 ? 3.028 1.911 20.749 1.00 75.94 610 HIS A C 1
ATOM 4721 O O . HIS A 1 610 ? 2.685 2.436 21.811 1.00 75.94 610 HIS A O 1
ATOM 4727 N N . GLY A 1 611 ? 2.910 0.604 20.503 1.00 65.25 611 GLY A N 1
ATOM 4728 C CA . GLY A 1 611 ? 2.550 -0.376 21.530 1.00 65.25 611 GLY A CA 1
ATOM 4729 C C . GLY A 1 611 ? 3.617 -0.471 22.629 1.00 65.25 611 GLY A C 1
ATOM 4730 O O . GLY A 1 611 ? 4.789 -0.166 22.405 1.00 65.25 611 GLY A O 1
ATOM 4731 N N . GLU A 1 612 ? 3.218 -0.877 23.835 1.00 61.75 612 GLU A N 1
ATOM 4732 C CA . GLU A 1 612 ? 4.136 -1.008 24.972 1.00 61.75 612 GLU A CA 1
ATOM 4733 C C . GLU A 1 612 ? 5.264 -2.014 24.687 1.00 61.75 612 GLU A C 1
ATOM 4735 O O . GLU A 1 612 ? 5.014 -3.145 24.280 1.00 61.75 612 GLU A O 1
ATOM 4740 N N . GLY A 1 613 ? 6.515 -1.614 24.945 1.00 59.38 613 GLY A N 1
ATOM 4741 C CA . GLY A 1 613 ? 7.670 -2.521 24.959 1.00 59.38 613 GLY A CA 1
ATOM 4742 C C . GLY A 1 613 ? 8.247 -2.913 23.596 1.00 59.38 613 GLY A C 1
ATOM 4743 O O . GLY A 1 613 ? 9.192 -3.702 23.551 1.00 59.38 613 GLY A O 1
ATOM 4744 N N . TYR A 1 614 ? 7.742 -2.358 22.495 1.00 62.19 614 TYR A N 1
ATOM 4745 C CA . TYR A 1 614 ? 8.187 -2.734 21.158 1.00 62.19 614 TYR A CA 1
ATOM 4746 C C . TYR A 1 614 ? 8.633 -1.553 20.305 1.00 62.19 614 TYR A C 1
ATOM 4748 O O . TYR A 1 614 ? 8.222 -0.410 20.505 1.00 62.19 614 TYR A O 1
ATOM 4756 N N . SER A 1 615 ? 9.491 -1.855 19.334 1.00 61.94 615 SER A N 1
ATOM 4757 C CA . SER A 1 615 ? 9.929 -0.887 18.346 1.00 61.94 615 SER A CA 1
ATOM 4758 C C . SER A 1 615 ? 8.840 -0.615 17.311 1.00 61.94 615 SER A C 1
ATOM 4760 O O . SER A 1 615 ? 8.132 -1.523 16.886 1.00 61.94 615 SER A O 1
ATOM 4762 N N . GLY A 1 616 ? 8.698 0.639 16.900 1.00 64.88 616 GLY A N 1
ATOM 4763 C CA . GLY A 1 616 ? 7.850 1.005 15.778 1.00 64.88 616 GLY A CA 1
ATOM 4764 C C . GLY A 1 616 ? 8.461 0.585 14.460 1.00 64.88 616 GLY A C 1
ATOM 4765 O O . GLY A 1 616 ? 9.603 0.939 14.189 1.00 64.88 616 GLY A O 1
ATOM 4766 N N . GLY A 1 617 ? 7.735 -0.147 13.622 1.00 74.00 617 GLY A N 1
ATOM 4767 C CA . GLY A 1 617 ? 8.134 -0.293 12.225 1.00 74.00 617 GLY A CA 1
ATOM 4768 C C . GLY A 1 617 ? 8.031 1.036 11.459 1.00 74.00 617 GLY A C 1
ATOM 4769 O O . GLY A 1 617 ? 7.583 2.049 11.996 1.00 74.00 617 GLY A O 1
ATOM 4770 N N . THR A 1 618 ? 8.450 1.046 10.194 1.00 79.50 618 THR A N 1
ATOM 4771 C CA . THR A 1 618 ? 8.363 2.227 9.327 1.00 79.50 618 THR A CA 1
ATOM 4772 C C . THR A 1 618 ? 6.950 2.418 8.792 1.00 79.50 618 THR A C 1
ATOM 4774 O O . THR A 1 618 ? 6.265 1.461 8.416 1.00 79.50 618 THR A O 1
ATOM 4777 N N . TRP A 1 619 ? 6.518 3.672 8.722 1.00 87.38 619 TRP A N 1
ATOM 4778 C CA . TRP A 1 619 ? 5.203 4.033 8.211 1.00 87.38 619 TRP A CA 1
ATOM 4779 C C . TRP A 1 619 ? 5.205 5.448 7.636 1.00 87.38 619 TRP A C 1
ATOM 4781 O O . TRP A 1 619 ? 6.129 6.231 7.869 1.00 87.38 619 TRP A O 1
ATOM 4791 N N . SER A 1 620 ? 4.206 5.780 6.819 1.00 91.81 620 SER A N 1
ATOM 4792 C CA . SER A 1 620 ? 4.127 7.089 6.155 1.00 91.81 620 SER A CA 1
ATOM 4793 C C . SER A 1 620 ? 2.706 7.526 5.864 1.00 91.81 620 SER A C 1
ATOM 4795 O O . SER A 1 620 ? 1.801 6.694 5.783 1.00 91.81 620 SER A O 1
ATOM 4797 N N . ILE A 1 621 ? 2.532 8.836 5.701 1.00 94.19 621 ILE A N 1
ATOM 4798 C CA . ILE A 1 621 ? 1.238 9.458 5.428 1.00 94.19 621 ILE A CA 1
ATOM 4799 C C . ILE A 1 621 ? 1.349 10.340 4.185 1.00 94.19 621 ILE A C 1
ATOM 4801 O O . ILE A 1 621 ? 2.254 11.165 4.091 1.00 94.19 621 ILE A O 1
ATOM 4805 N N . VAL A 1 622 ? 0.423 10.171 3.244 1.00 94.06 622 VAL A N 1
ATOM 4806 C CA . VAL A 1 622 ? 0.280 11.015 2.050 1.00 94.06 622 VAL A CA 1
ATOM 4807 C C . VAL A 1 622 ? -1.141 11.555 2.009 1.00 94.06 622 VAL A C 1
ATOM 4809 O O . VAL A 1 622 ? -2.091 10.794 1.834 1.00 94.06 622 VAL A O 1
ATOM 4812 N N . GLY A 1 623 ? -1.296 12.860 2.186 1.00 94.12 623 GLY A N 1
ATOM 4813 C CA . GLY A 1 623 ? -2.584 13.479 2.449 1.00 94.12 623 GLY A CA 1
ATOM 4814 C C . GLY A 1 623 ? -3.078 13.125 3.852 1.00 94.12 623 GLY A C 1
ATOM 4815 O O . GLY A 1 623 ? -3.260 11.954 4.205 1.00 94.12 623 GLY A O 1
ATOM 4816 N N . GLY A 1 624 ? -3.343 14.132 4.675 1.00 94.69 624 GLY A N 1
ATOM 4817 C CA . GLY A 1 624 ? -3.929 13.894 5.988 1.00 94.69 624 GLY A CA 1
ATOM 4818 C C . GLY A 1 624 ? -4.518 15.140 6.619 1.00 94.69 624 GLY A C 1
ATOM 4819 O O . GLY A 1 624 ? -4.051 16.248 6.371 1.00 94.69 624 GLY A O 1
ATOM 4820 N N . TYR A 1 625 ? -5.541 14.956 7.446 1.00 95.88 625 TYR A N 1
ATOM 4821 C CA . TYR A 1 625 ? -6.160 16.045 8.190 1.00 95.88 625 TYR A CA 1
ATOM 4822 C C . TYR A 1 625 ? -6.384 15.646 9.644 1.00 95.88 625 TYR A C 1
ATOM 4824 O O . TYR A 1 625 ? -7.111 14.693 9.933 1.00 95.88 625 TYR A O 1
ATOM 4832 N N . PHE A 1 626 ? -5.743 16.377 10.556 1.00 95.00 626 PHE A N 1
ATOM 4833 C CA . PHE A 1 626 ? -5.778 16.107 11.990 1.00 95.00 626 PHE A CA 1
ATOM 4834 C C . PHE A 1 626 ? -6.297 17.334 12.740 1.00 95.00 626 PHE A C 1
ATOM 4836 O O . PHE A 1 626 ? -5.707 18.417 12.669 1.00 95.00 626 PHE A O 1
ATOM 4843 N N . SER A 1 627 ? -7.396 17.156 13.473 1.00 93.25 627 SER A N 1
ATOM 4844 C CA . SER A 1 627 ? -8.040 18.223 14.243 1.00 93.25 627 SER A CA 1
ATOM 4845 C C . SER A 1 627 ? -8.569 17.707 15.581 1.00 93.25 627 SER A C 1
ATOM 4847 O O . SER A 1 627 ? -8.888 16.527 15.729 1.00 93.25 627 SER A O 1
ATOM 4849 N N . GLY A 1 628 ? -8.633 18.587 16.583 1.00 92.19 628 GLY A N 1
ATOM 4850 C CA . GLY A 1 628 ? -9.053 18.217 17.938 1.00 92.19 628 GLY A CA 1
ATOM 4851 C C . GLY A 1 628 ? -8.068 17.280 18.651 1.00 92.19 628 GLY A C 1
ATOM 4852 O O . GLY A 1 628 ? -8.478 16.479 19.493 1.00 92.19 628 GLY A O 1
ATOM 4853 N N . ILE A 1 629 ? -6.773 17.338 18.311 1.00 92.50 629 ILE A N 1
ATOM 4854 C CA . ILE A 1 629 ? -5.762 16.458 18.909 1.00 92.50 629 ILE A CA 1
ATOM 4855 C C . ILE A 1 629 ? -5.303 17.028 20.251 1.00 92.50 629 ILE A C 1
ATOM 4857 O O . ILE A 1 629 ? -4.812 18.151 20.319 1.00 92.50 629 ILE A O 1
ATOM 4861 N N . LYS A 1 630 ? -5.443 16.251 21.331 1.00 90.50 630 LYS A N 1
ATOM 4862 C CA . LYS A 1 630 ? -5.259 16.758 22.703 1.00 90.50 630 LYS A CA 1
ATOM 4863 C C . LYS A 1 630 ? -3.853 16.599 23.274 1.00 90.50 630 LYS A C 1
ATOM 4865 O O . LYS A 1 630 ? -3.519 17.356 24.176 1.00 90.50 630 LYS A O 1
ATOM 4870 N N . LEU A 1 631 ? -3.056 15.623 22.816 1.00 89.31 631 LEU A N 1
ATOM 4871 C CA . LEU A 1 631 ? -1.708 15.352 23.347 1.00 89.31 631 LEU A CA 1
ATOM 4872 C C . LEU A 1 631 ? -0.627 15.334 22.259 1.00 89.31 631 LEU A C 1
ATOM 4874 O O . LEU A 1 631 ? 0.192 16.243 22.211 1.00 89.31 631 LEU A O 1
ATOM 4878 N N . ASN A 1 632 ? -0.583 14.307 21.405 1.00 88.81 632 ASN A N 1
ATOM 4879 C CA . ASN A 1 632 ? 0.495 14.157 20.420 1.00 88.81 632 ASN A CA 1
ATOM 4880 C C . ASN A 1 632 ? -0.075 13.880 19.035 1.00 88.81 632 ASN A C 1
ATOM 4882 O O . ASN A 1 632 ? -0.934 13.017 18.882 1.00 88.81 632 ASN A O 1
ATOM 4886 N N . VAL A 1 633 ? 0.450 14.539 18.007 1.00 89.38 633 VAL A N 1
ATOM 4887 C CA . VAL A 1 633 ? 0.183 14.088 16.638 1.00 89.38 633 VAL A CA 1
ATOM 4888 C C . VAL A 1 633 ? 0.892 12.748 16.468 1.00 89.38 633 VAL A C 1
ATOM 4890 O O . VAL A 1 633 ? 0.253 11.699 16.423 1.00 89.38 633 VAL A O 1
ATOM 4893 N N . PHE A 1 634 ? 2.222 12.751 16.534 1.00 89.25 634 PHE A N 1
ATOM 4894 C CA . PHE A 1 634 ? 3.018 11.534 16.422 1.00 89.25 634 PHE A CA 1
ATOM 4895 C C . PHE A 1 634 ? 3.930 11.356 17.630 1.00 89.25 634 PHE A C 1
ATOM 4897 O O . PHE A 1 634 ? 4.674 12.261 18.018 1.00 89.25 634 PHE A O 1
ATOM 4904 N N . LYS A 1 635 ? 3.876 10.157 18.208 1.00 84.19 635 LYS A N 1
ATOM 4905 C CA . LYS A 1 635 ? 4.872 9.642 19.144 1.00 84.19 635 LYS A CA 1
ATOM 4906 C C . LYS A 1 635 ? 5.767 8.678 18.387 1.00 84.19 635 LYS A C 1
ATOM 4908 O O . LYS A 1 635 ? 5.284 7.634 17.974 1.00 84.19 635 LYS A O 1
ATOM 4913 N N . PHE A 1 636 ? 7.046 9.011 18.260 1.00 77.69 636 PHE A N 1
ATOM 4914 C CA . PHE A 1 636 ? 8.056 8.166 17.632 1.00 77.69 636 PHE A CA 1
ATOM 4915 C C . PHE A 1 636 ? 8.870 7.451 18.718 1.00 77.69 636 PHE A C 1
ATOM 4917 O O . PHE A 1 636 ? 9.561 8.093 19.516 1.00 77.69 636 PHE A O 1
ATOM 4924 N N . LEU A 1 637 ? 8.764 6.122 18.779 1.00 70.25 637 LEU A N 1
ATOM 4925 C CA . LEU A 1 637 ? 9.531 5.273 19.695 1.00 70.25 637 LEU A CA 1
ATOM 4926 C C . LEU A 1 637 ? 10.479 4.360 18.905 1.00 70.25 637 LEU A C 1
ATOM 4928 O O . LEU A 1 637 ? 10.210 4.073 17.743 1.00 70.25 637 LEU A O 1
ATOM 4932 N N . ASN A 1 638 ? 11.571 3.936 19.564 1.00 63.03 638 ASN A N 1
ATOM 4933 C CA . ASN A 1 638 ? 12.626 3.008 19.115 1.00 63.03 638 ASN A CA 1
ATOM 4934 C C . ASN A 1 638 ? 12.303 2.304 17.783 1.00 63.03 638 ASN A C 1
ATOM 4936 O O . ASN A 1 638 ? 11.388 1.498 17.742 1.00 63.03 638 ASN A O 1
ATOM 4940 N N . SER A 1 639 ? 13.026 2.561 16.700 1.00 56.03 639 SER A N 1
ATOM 4941 C CA . SER A 1 639 ? 12.847 1.830 15.436 1.00 56.03 639 SER A CA 1
ATOM 4942 C C . SER A 1 639 ? 14.219 1.523 14.859 1.00 56.03 639 SER A C 1
ATOM 4944 O O . SER A 1 639 ? 15.042 2.430 14.762 1.00 56.03 639 SER A O 1
ATOM 4946 N N . SER A 1 640 ? 14.477 0.272 14.469 1.00 50.56 640 SER A N 1
ATOM 4947 C CA . SER A 1 640 ? 15.778 -0.147 13.923 1.00 50.56 640 SER A CA 1
ATOM 4948 C C . SER A 1 640 ? 16.159 0.576 12.625 1.00 50.56 640 SER A C 1
ATOM 4950 O O . SER A 1 640 ? 17.334 0.609 12.284 1.00 50.56 640 SER A O 1
ATOM 4952 N N . ASP A 1 641 ? 15.180 1.164 11.928 1.00 57.78 641 ASP A N 1
ATOM 4953 C CA . ASP A 1 641 ? 15.284 1.704 10.567 1.00 57.78 641 ASP A CA 1
ATOM 4954 C C . ASP A 1 641 ? 14.482 3.022 10.399 1.00 57.78 641 ASP A C 1
ATOM 4956 O O . ASP A 1 641 ? 13.826 3.225 9.383 1.00 57.78 641 ASP A O 1
ATOM 4960 N N . GLY A 1 642 ? 14.467 3.885 11.424 1.00 63.84 642 GLY A N 1
ATOM 4961 C CA . GLY A 1 642 ? 13.470 4.947 11.657 1.00 63.84 642 GLY A CA 1
ATOM 4962 C C . GLY A 1 642 ? 13.341 6.086 10.652 1.00 63.84 642 GLY A C 1
ATOM 4963 O O . GLY A 1 642 ? 13.667 7.221 10.984 1.00 63.84 642 GLY A O 1
ATOM 4964 N N . VAL A 1 643 ? 12.821 5.803 9.461 1.00 78.00 643 VAL A N 1
ATOM 4965 C CA . VAL A 1 643 ? 12.410 6.807 8.473 1.00 78.00 643 VAL A CA 1
ATOM 4966 C C . VAL A 1 643 ? 10.891 6.992 8.485 1.00 78.00 643 VAL A C 1
ATOM 4968 O O . VAL A 1 643 ? 10.135 6.019 8.418 1.00 78.00 643 VAL A O 1
ATOM 4971 N N . TYR A 1 644 ? 10.446 8.248 8.575 1.00 87.44 644 TYR A N 1
ATOM 4972 C CA . TYR A 1 644 ? 9.030 8.628 8.558 1.00 87.44 644 TYR A CA 1
ATOM 4973 C C . TYR A 1 644 ? 8.792 9.750 7.558 1.00 87.44 644 TYR A C 1
ATOM 4975 O O . TYR A 1 644 ? 9.433 10.797 7.644 1.00 87.44 644 TYR A O 1
ATOM 4983 N N . PHE A 1 645 ? 7.893 9.528 6.604 1.00 91.38 645 PHE A N 1
ATOM 4984 C CA . PHE A 1 645 ? 7.609 10.479 5.537 1.00 91.38 645 PHE A CA 1
ATOM 4985 C C . PHE A 1 645 ? 6.153 10.945 5.582 1.00 91.38 645 PHE A C 1
ATOM 4987 O O . PHE A 1 645 ? 5.228 10.138 5.716 1.00 91.38 645 PHE A O 1
ATOM 4994 N N . PHE A 1 646 ? 5.970 12.251 5.426 1.00 93.38 646 PHE A N 1
ATOM 4995 C CA . PHE A 1 646 ? 4.696 12.949 5.468 1.00 93.38 646 PHE A CA 1
ATOM 4996 C C . PHE A 1 646 ? 4.598 13.879 4.263 1.00 93.38 646 PHE A C 1
ATOM 4998 O O . PHE A 1 646 ? 5.461 14.731 4.077 1.00 93.38 646 PHE A O 1
ATOM 5005 N N . ASP A 1 647 ? 3.553 13.731 3.461 1.00 94.31 647 ASP A N 1
ATOM 5006 C CA . ASP A 1 647 ? 3.258 14.612 2.329 1.00 94.31 647 ASP A CA 1
ATOM 5007 C C . ASP A 1 647 ? 1.847 15.169 2.450 1.00 94.31 647 ASP A C 1
ATOM 5009 O O . ASP A 1 647 ? 0.928 14.413 2.757 1.00 94.31 647 ASP A O 1
ATOM 5013 N N . ASP A 1 648 ? 1.691 16.477 2.237 1.00 95.00 648 ASP A N 1
ATOM 5014 C CA . ASP A 1 648 ? 0.398 17.178 2.234 1.00 95.00 648 ASP A CA 1
ATOM 5015 C C . ASP A 1 648 ? -0.480 16.858 3.463 1.00 95.00 648 ASP A C 1
ATOM 5017 O O . ASP A 1 648 ? -1.683 16.595 3.368 1.00 95.00 648 ASP A O 1
ATOM 5021 N N . ILE A 1 649 ? 0.129 16.826 4.656 1.00 94.44 649 ILE A N 1
ATOM 5022 C CA . ILE A 1 649 ? -0.632 16.706 5.904 1.00 94.44 649 ILE A CA 1
ATOM 5023 C C . ILE A 1 649 ? -0.986 18.084 6.451 1.00 94.44 649 ILE A C 1
ATOM 5025 O O . ILE A 1 649 ? -0.205 19.031 6.357 1.00 94.44 649 ILE A O 1
ATOM 5029 N N . LYS A 1 650 ? -2.150 18.178 7.087 1.00 94.06 650 LYS A N 1
ATOM 5030 C CA . LYS A 1 650 ? -2.659 19.401 7.699 1.00 94.06 650 LYS A CA 1
ATOM 5031 C C . LYS A 1 650 ? -3.038 19.149 9.148 1.00 94.06 650 LYS A C 1
ATOM 5033 O O . LYS A 1 650 ? -3.803 18.234 9.454 1.00 94.06 650 LYS A O 1
ATOM 5038 N N . VAL A 1 651 ? -2.516 19.987 10.034 1.00 90.94 651 VAL A N 1
ATOM 5039 C CA . VAL A 1 651 ? -2.730 19.906 11.482 1.00 90.94 651 VAL A CA 1
ATOM 5040 C C . VAL A 1 651 ? -3.299 21.233 11.954 1.00 90.94 651 VAL A C 1
ATOM 5042 O O . VAL A 1 651 ? -2.616 22.246 11.820 1.00 90.94 651 VAL A O 1
ATOM 5045 N N . SER A 1 652 ? -4.538 21.256 12.463 1.00 80.12 652 SER A N 1
ATOM 5046 C CA . SER A 1 652 ? -5.218 22.527 12.768 1.00 80.12 652 SER A CA 1
ATOM 5047 C C . SER A 1 652 ? -5.103 23.011 14.216 1.00 80.12 652 SER A C 1
ATOM 5049 O O . SER A 1 652 ? -5.147 24.221 14.408 1.00 80.12 652 SER A O 1
ATOM 5051 N N . ASP A 1 653 ? -4.880 22.136 15.201 1.00 73.31 653 ASP A N 1
ATOM 5052 C CA . ASP A 1 653 ? -4.625 22.480 16.613 1.00 73.31 653 ASP A CA 1
ATOM 5053 C C . ASP A 1 653 ? -4.023 21.233 17.308 1.00 73.31 653 ASP A C 1
ATOM 5055 O O . ASP A 1 653 ? -4.722 20.220 17.417 1.00 73.31 653 ASP A O 1
ATOM 5059 N N . SER A 1 654 ? -2.734 21.201 17.702 1.00 66.81 654 SER A N 1
ATOM 5060 C CA . SER A 1 654 ? -2.137 19.969 18.284 1.00 66.81 654 SER A CA 1
ATOM 5061 C C . SER A 1 654 ? -0.855 20.183 19.105 1.00 66.81 654 SER A C 1
ATOM 5063 O O . SER A 1 654 ? 0.056 20.809 18.591 1.00 66.81 654 SER A O 1
ATOM 5065 N N . PRO A 1 655 ? -0.668 19.591 20.306 1.00 64.75 655 PRO A N 1
ATOM 5066 C CA . PRO A 1 655 ? 0.416 20.023 21.188 1.00 64.75 655 PRO A CA 1
ATOM 5067 C C . PRO A 1 655 ? 1.823 19.638 20.731 1.00 64.75 655 PRO A C 1
ATOM 5069 O O . PRO A 1 655 ? 2.696 20.493 20.811 1.00 64.75 655 PRO A O 1
ATOM 5072 N N . LEU A 1 656 ? 2.102 18.401 20.292 1.00 77.44 656 LEU A N 1
ATOM 5073 C CA . LEU A 1 656 ? 3.495 17.966 20.087 1.00 77.44 656 LEU A CA 1
ATOM 5074 C C . LEU A 1 656 ? 3.679 16.817 19.068 1.00 77.44 656 LEU A C 1
ATOM 5076 O O . LEU A 1 656 ? 2.852 15.914 18.938 1.00 77.44 656 LEU A O 1
ATOM 5080 N N . PHE A 1 657 ? 4.833 16.822 18.409 1.00 82.19 657 PHE A N 1
ATOM 5081 C CA . PHE A 1 657 ? 5.504 15.710 17.743 1.00 82.19 657 PHE A CA 1
ATOM 5082 C C . PHE A 1 657 ? 6.679 15.302 18.631 1.00 82.19 657 PHE A C 1
ATOM 5084 O O . PHE A 1 657 ? 7.592 16.099 18.841 1.00 82.19 657 PHE A O 1
ATOM 5091 N N . THR A 1 658 ? 6.675 14.088 19.175 1.00 82.81 658 THR A N 1
ATOM 5092 C CA . THR A 1 658 ? 7.642 13.708 20.217 1.00 82.81 658 THR A CA 1
ATOM 5093 C C . THR A 1 658 ? 8.469 12.502 19.806 1.00 82.81 658 THR A C 1
ATOM 5095 O O . THR A 1 658 ? 7.895 11.489 19.401 1.00 82.81 658 THR A O 1
ATOM 5098 N N . THR A 1 659 ? 9.785 12.559 20.000 1.00 76.19 659 THR A N 1
ATOM 5099 C CA . THR A 1 659 ? 10.650 11.368 19.976 1.00 76.19 659 THR A CA 1
ATOM 5100 C C . THR A 1 659 ? 10.993 10.952 21.413 1.00 76.19 659 THR A C 1
ATOM 5102 O O . THR A 1 659 ? 11.051 11.796 22.310 1.00 76.19 659 THR A O 1
ATOM 5105 N N . ASN A 1 660 ? 11.156 9.652 21.683 1.00 71.94 660 ASN A N 1
ATOM 5106 C CA . ASN A 1 660 ? 11.642 9.189 22.995 1.00 71.94 660 ASN A CA 1
ATOM 5107 C C . ASN A 1 660 ? 13.148 9.436 23.161 1.00 71.94 660 ASN A C 1
ATOM 5109 O O . ASN A 1 660 ? 13.820 9.768 22.197 1.00 71.94 660 ASN A O 1
ATOM 5113 N N . ASP A 1 661 ? 13.682 9.281 24.373 1.00 63.88 661 ASP A N 1
ATOM 5114 C CA . ASP A 1 661 ? 15.128 9.314 24.643 1.00 63.88 661 ASP A CA 1
ATOM 5115 C C . ASP A 1 661 ? 15.710 7.913 24.399 1.00 63.88 661 ASP A C 1
ATOM 5117 O O . ASP A 1 661 ? 15.649 7.034 25.260 1.00 63.88 661 ASP A O 1
ATOM 5121 N N . THR A 1 662 ? 16.133 7.644 23.164 1.00 61.03 662 THR A N 1
ATOM 5122 C CA . THR A 1 662 ? 16.685 6.346 22.765 1.00 61.03 662 THR A CA 1
ATOM 5123 C C . THR A 1 662 ? 17.979 6.551 21.989 1.00 61.03 662 THR A C 1
ATOM 5125 O O . THR A 1 662 ? 18.141 7.544 21.289 1.00 61.03 662 THR A O 1
ATOM 5128 N N . GLY A 1 663 ? 18.896 5.584 22.060 1.00 58.38 663 GLY A N 1
ATOM 5129 C CA . GLY A 1 663 ? 20.134 5.612 21.270 1.00 58.38 663 GLY A CA 1
ATOM 5130 C C . GLY A 1 663 ? 19.947 5.374 19.761 1.00 58.38 663 GLY A C 1
ATOM 5131 O O . GLY A 1 663 ? 20.942 5.302 19.046 1.00 58.38 663 GLY A O 1
ATOM 5132 N N . ALA A 1 664 ? 18.713 5.205 19.269 1.00 61.81 664 ALA A N 1
ATOM 5133 C CA . ALA A 1 664 ? 18.413 5.006 17.851 1.00 61.81 664 ALA A CA 1
ATOM 5134 C C . ALA A 1 664 ? 18.184 6.353 17.147 1.00 61.81 664 ALA A C 1
ATOM 5136 O O . ALA A 1 664 ? 17.526 7.235 17.694 1.00 61.81 664 ALA A O 1
ATOM 5137 N N . SER A 1 665 ? 18.711 6.510 15.929 1.00 66.19 665 SER A N 1
ATOM 5138 C CA . SER A 1 665 ? 18.490 7.716 15.124 1.00 66.19 665 SER A CA 1
ATOM 5139 C C . SER A 1 665 ? 17.190 7.642 14.322 1.00 66.19 665 SER A C 1
ATOM 5141 O O . SER A 1 665 ? 16.843 6.576 13.809 1.00 66.19 665 SER A O 1
ATOM 5143 N N . PHE A 1 666 ? 16.513 8.780 14.156 1.00 72.50 666 PHE A N 1
ATOM 5144 C CA . PHE A 1 666 ? 15.287 8.900 13.362 1.00 72.50 666 PHE A CA 1
ATOM 5145 C C . PHE A 1 666 ? 15.401 10.006 12.311 1.00 72.50 666 PHE A C 1
ATOM 5147 O O . PHE A 1 666 ? 15.899 11.090 12.599 1.00 72.50 666 PHE A O 1
ATOM 5154 N N . ASN A 1 667 ? 14.879 9.763 11.113 1.00 78.88 667 ASN A N 1
ATOM 5155 C CA . ASN A 1 667 ? 14.712 10.786 10.088 1.00 78.88 667 ASN A CA 1
ATOM 5156 C C . ASN A 1 667 ? 13.221 10.984 9.812 1.00 78.88 667 ASN A C 1
ATOM 5158 O O . ASN A 1 667 ? 12.481 10.043 9.521 1.00 78.88 667 ASN A O 1
ATOM 5162 N N . ILE A 1 668 ? 12.776 12.225 9.966 1.00 85.25 668 ILE A N 1
ATOM 5163 C CA . ILE A 1 668 ? 11.394 12.650 9.786 1.00 85.25 668 ILE A CA 1
ATOM 5164 C C . ILE A 1 668 ? 11.374 13.650 8.635 1.00 85.25 668 ILE A C 1
ATOM 5166 O O . ILE A 1 668 ? 12.107 14.635 8.661 1.00 85.25 668 ILE A O 1
ATOM 5170 N N . PHE A 1 669 ? 10.522 13.426 7.642 1.00 89.44 669 PHE A N 1
ATOM 5171 C CA . PHE A 1 669 ? 10.437 14.270 6.457 1.00 89.44 669 PHE A CA 1
ATOM 5172 C C . PHE A 1 669 ? 9.006 14.750 6.235 1.00 89.44 669 PHE A C 1
ATOM 5174 O O . PHE A 1 669 ? 8.116 13.931 6.024 1.00 89.44 669 PHE A O 1
ATOM 5181 N N . PHE A 1 670 ? 8.798 16.064 6.241 1.00 90.56 670 PHE A N 1
ATOM 5182 C CA . PHE A 1 670 ? 7.552 16.713 5.851 1.00 90.56 670 PHE A CA 1
ATOM 5183 C C . PHE A 1 670 ? 7.728 17.395 4.498 1.00 90.56 670 PHE A C 1
ATOM 5185 O O . PHE A 1 670 ? 8.645 18.191 4.299 1.00 90.56 670 PHE A O 1
ATOM 5192 N N . ASN A 1 671 ? 6.825 17.087 3.579 1.00 92.12 671 ASN A N 1
ATOM 5193 C CA . ASN A 1 671 ? 6.707 17.697 2.269 1.00 92.12 671 ASN A CA 1
ATOM 5194 C C . ASN A 1 671 ? 5.347 18.389 2.166 1.00 92.12 671 ASN A C 1
ATOM 5196 O O . ASN A 1 671 ? 4.335 17.788 2.530 1.00 92.12 671 ASN A O 1
ATOM 5200 N N . LYS A 1 672 ? 5.306 19.634 1.678 1.00 92.19 672 LYS A N 1
ATOM 5201 C CA . LYS A 1 672 ? 4.054 20.357 1.372 1.00 92.19 672 LYS A CA 1
ATOM 5202 C C . LYS A 1 672 ? 3.028 20.355 2.516 1.00 92.19 672 LYS A C 1
ATOM 5204 O O . LYS A 1 672 ? 1.828 20.370 2.277 1.00 92.19 672 LYS A O 1
ATOM 5209 N N . SER A 1 673 ? 3.492 20.276 3.761 1.00 91.88 673 SER A N 1
ATOM 5210 C CA . SER A 1 673 ? 2.632 20.056 4.926 1.00 91.88 673 SER A CA 1
ATOM 5211 C C . SER A 1 673 ? 2.335 21.366 5.649 1.00 91.88 673 SER A C 1
ATOM 5213 O O . SER A 1 673 ? 3.190 22.244 5.725 1.00 91.88 673 SER A O 1
ATOM 5215 N N . GLU A 1 674 ? 1.143 21.489 6.224 1.00 91.19 674 GLU A N 1
ATOM 5216 C CA . GLU A 1 674 ? 0.703 22.651 6.999 1.00 91.19 674 GLU A CA 1
ATOM 5217 C C . GLU A 1 674 ? 0.600 22.273 8.482 1.00 91.19 674 GLU A C 1
ATOM 5219 O O . GLU A 1 674 ? -0.309 21.549 8.902 1.00 91.19 674 GLU A O 1
ATOM 5224 N N . LEU A 1 675 ? 1.537 22.764 9.295 1.00 87.69 675 LEU A N 1
ATOM 5225 C CA . LEU A 1 675 ? 1.602 22.479 10.727 1.00 87.69 675 LEU A CA 1
ATOM 5226 C C . LEU A 1 675 ? 1.271 23.748 11.520 1.00 87.69 675 LEU A C 1
ATOM 5228 O O . LEU A 1 675 ? 2.096 24.661 11.636 1.00 87.69 675 LEU A O 1
ATOM 5232 N N . LYS A 1 676 ? 0.056 23.812 12.072 1.00 85.50 676 LYS A N 1
ATOM 5233 C CA . LYS A 1 676 ? -0.424 24.957 12.850 1.00 85.50 676 LYS A CA 1
ATOM 5234 C C . LYS A 1 676 ? -0.505 24.634 14.340 1.00 85.50 676 LYS A C 1
ATOM 5236 O O . LYS A 1 676 ? -1.016 23.580 14.716 1.00 85.50 676 LYS A O 1
ATOM 5241 N N . LYS A 1 677 ? -0.031 25.567 15.178 1.00 82.38 677 LYS A N 1
ATOM 5242 C CA . LYS A 1 677 ? -0.059 25.488 16.652 1.00 82.38 677 LYS A CA 1
ATOM 5243 C C . LYS A 1 677 ? 0.477 24.158 17.183 1.00 82.38 677 LYS A C 1
ATOM 5245 O O . LYS A 1 677 ? -0.145 23.544 18.047 1.00 82.38 677 LYS A O 1
ATOM 5250 N N . ALA A 1 678 ? 1.595 23.707 16.624 1.00 79.62 678 ALA A N 1
ATOM 5251 C CA . ALA A 1 678 ? 2.228 22.439 16.959 1.00 79.62 678 ALA A CA 1
ATOM 5252 C C . ALA A 1 678 ? 3.677 22.627 17.396 1.00 79.62 678 ALA A C 1
ATOM 5254 O O . ALA A 1 678 ? 4.210 23.734 17.355 1.00 79.62 678 ALA A O 1
ATOM 5255 N N . GLY A 1 679 ? 4.334 21.561 17.845 1.00 81.06 679 GLY A N 1
ATOM 5256 C CA . GLY A 1 679 ? 5.751 21.661 18.154 1.00 81.06 679 GLY A CA 1
ATOM 5257 C C . GLY A 1 679 ? 6.516 20.356 18.087 1.00 81.06 679 GLY A C 1
ATOM 5258 O O . GLY A 1 679 ? 5.938 19.292 18.267 1.00 81.06 679 GLY A O 1
ATOM 5259 N N . PHE A 1 680 ? 7.820 20.428 17.836 1.00 82.81 680 PHE A N 1
ATOM 5260 C CA . PHE A 1 680 ? 8.714 19.277 17.941 1.00 82.81 680 PHE A CA 1
ATOM 5261 C C . PHE A 1 680 ? 9.325 19.211 19.335 1.00 82.81 680 PHE A C 1
ATOM 5263 O O . PHE A 1 680 ? 9.862 20.197 19.835 1.00 82.81 680 PHE A O 1
ATOM 5270 N N . TYR A 1 681 ? 9.294 18.026 19.931 1.00 81.69 681 TYR A N 1
ATOM 5271 C CA . TYR A 1 681 ? 10.011 17.696 21.150 1.00 81.69 681 TYR A CA 1
ATOM 5272 C C . TYR A 1 681 ? 10.915 16.493 20.879 1.00 81.69 681 TYR A C 1
ATOM 5274 O O . TYR A 1 681 ? 10.482 15.337 20.901 1.00 81.69 681 TYR A O 1
ATOM 5282 N N . ILE A 1 682 ? 12.168 16.786 20.542 1.00 75.94 682 ILE A N 1
ATOM 5283 C CA . ILE A 1 682 ? 13.122 15.806 20.017 1.00 75.94 682 ILE A CA 1
ATOM 5284 C C . ILE A 1 682 ? 14.094 15.421 21.130 1.00 75.94 682 ILE A C 1
ATOM 5286 O O . ILE A 1 682 ? 14.830 16.269 21.641 1.00 75.94 682 ILE A O 1
ATOM 5290 N N . LYS A 1 683 ? 14.076 14.140 21.504 1.00 75.19 683 LYS A N 1
ATOM 5291 C CA . LYS A 1 683 ? 14.934 13.541 22.534 1.00 75.19 683 LYS A CA 1
ATOM 5292 C C . LYS A 1 683 ? 15.969 12.549 21.988 1.00 75.19 683 LYS A C 1
ATOM 5294 O O . LYS A 1 683 ? 16.989 12.342 22.628 1.00 75.19 683 LYS A O 1
ATOM 5299 N N . SER A 1 684 ? 15.722 11.946 20.825 1.00 71.44 684 SER A N 1
ATOM 5300 C CA . SER A 1 684 ? 16.653 11.028 20.138 1.00 71.44 684 SER A CA 1
ATOM 5301 C C . SER A 1 684 ? 17.392 11.700 18.987 1.00 71.44 684 SER A C 1
ATOM 5303 O O . SER A 1 684 ? 16.841 12.616 18.386 1.00 71.44 684 SER A O 1
ATOM 5305 N N . ALA A 1 685 ? 18.563 11.159 18.633 1.00 68.94 685 ALA A N 1
ATOM 5306 C CA . ALA A 1 685 ? 19.367 11.561 17.476 1.00 68.94 685 ALA A CA 1
ATOM 5307 C C . ALA A 1 685 ? 18.571 11.604 16.162 1.00 68.94 685 ALA A C 1
ATOM 5309 O O . ALA A 1 685 ? 17.709 10.752 15.928 1.00 68.94 685 ALA A O 1
ATOM 5310 N N . GLY A 1 686 ? 18.975 12.481 15.242 1.00 70.38 686 GLY A N 1
ATOM 5311 C CA . GLY A 1 686 ? 18.542 12.436 13.845 1.00 70.38 686 GLY A CA 1
ATOM 5312 C C . GLY A 1 686 ? 18.060 13.775 13.291 1.00 70.38 686 GLY A C 1
ATOM 5313 O O . GLY A 1 686 ? 18.454 14.834 13.785 1.00 70.38 686 GLY A O 1
ATOM 5314 N N . GLY A 1 687 ? 17.262 13.734 12.222 1.00 73.25 687 GLY A N 1
ATOM 5315 C CA . GLY A 1 687 ? 16.861 14.925 11.472 1.00 73.25 687 GLY A CA 1
ATOM 5316 C C . GLY A 1 687 ? 15.360 15.067 11.263 1.00 73.25 687 GLY A C 1
ATOM 5317 O O . GLY A 1 687 ? 14.663 14.097 10.973 1.00 73.25 687 GLY A O 1
ATOM 5318 N N . VAL A 1 688 ? 14.880 16.308 11.334 1.00 79.38 688 VAL A N 1
ATOM 5319 C CA . VAL A 1 688 ? 13.578 16.729 10.814 1.00 79.38 688 VAL A CA 1
ATOM 5320 C C . VAL A 1 688 ? 13.800 17.587 9.575 1.00 79.38 688 VAL A C 1
ATOM 5322 O O . VAL A 1 688 ? 14.532 18.575 9.598 1.00 79.38 688 VAL A O 1
ATOM 5325 N N . PHE A 1 689 ? 13.137 17.221 8.492 1.00 81.50 689 PHE A N 1
ATOM 5326 C CA . PHE A 1 689 ? 13.198 17.898 7.209 1.00 81.50 689 PHE A CA 1
ATOM 5327 C C . PHE A 1 689 ? 11.849 18.514 6.881 1.00 81.50 689 PHE A C 1
ATOM 5329 O O . PHE A 1 689 ? 10.827 17.837 6.953 1.00 81.50 689 PHE A O 1
ATOM 5336 N N . LEU A 1 690 ? 11.858 19.786 6.500 1.00 82.88 690 LEU A N 1
ATOM 5337 C CA . LEU A 1 690 ? 10.684 20.534 6.077 1.00 82.88 690 LEU A CA 1
ATOM 5338 C C . LEU A 1 690 ? 10.936 21.032 4.652 1.00 82.88 690 LEU A C 1
ATOM 5340 O O . LEU A 1 690 ? 11.754 21.929 4.436 1.00 82.88 690 LEU A O 1
ATOM 5344 N N . ASN A 1 691 ? 10.256 20.428 3.682 1.00 85.31 691 ASN A N 1
ATOM 5345 C CA . ASN A 1 691 ? 10.294 20.818 2.277 1.00 85.31 691 ASN A CA 1
ATOM 5346 C C . ASN A 1 691 ? 8.946 21.412 1.872 1.00 85.31 691 ASN A C 1
ATOM 5348 O O . ASN A 1 691 ? 7.915 20.770 2.078 1.00 85.31 691 ASN A O 1
ATOM 5352 N N . ASP A 1 692 ? 8.948 22.630 1.330 1.00 86.88 692 ASP A N 1
ATOM 5353 C CA . ASP A 1 692 ? 7.740 23.362 0.916 1.00 86.88 692 ASP A CA 1
ATOM 5354 C C . ASP A 1 692 ? 6.600 23.337 1.956 1.00 86.88 692 ASP A C 1
ATOM 5356 O O . ASP A 1 692 ? 5.422 23.365 1.613 1.00 86.88 692 ASP A O 1
ATOM 5360 N N . SER A 1 693 ? 6.945 23.240 3.240 1.00 86.25 693 SER A N 1
ATOM 5361 C CA . SER A 1 693 ? 6.003 23.064 4.342 1.00 86.25 693 SER A CA 1
ATOM 5362 C C . SER A 1 693 ? 5.816 24.375 5.097 1.00 86.25 693 SER A C 1
ATOM 5364 O O . SER A 1 693 ? 6.744 25.164 5.262 1.00 86.25 693 SER A O 1
ATOM 5366 N N . VAL A 1 694 ? 4.598 24.615 5.566 1.00 85.62 694 VAL A N 1
ATOM 5367 C CA . VAL A 1 694 ? 4.215 25.839 6.263 1.00 85.62 694 VAL A CA 1
ATOM 5368 C C . VAL A 1 694 ? 4.097 25.551 7.750 1.00 85.62 694 VAL A C 1
ATOM 5370 O O . VAL A 1 694 ? 3.289 24.725 8.175 1.00 85.62 694 VAL A O 1
ATOM 5373 N N . LEU A 1 695 ? 4.880 26.274 8.546 1.00 82.62 695 LEU A N 1
ATOM 5374 C CA . LEU A 1 695 ? 4.755 26.298 9.998 1.00 82.62 695 LEU A CA 1
ATOM 5375 C C . LEU A 1 695 ? 4.053 27.586 10.433 1.00 82.62 695 LEU A C 1
ATOM 5377 O O . LEU A 1 695 ? 4.378 28.668 9.947 1.00 82.62 695 LEU A O 1
ATOM 5381 N N . SER A 1 696 ? 3.104 27.486 11.362 1.00 80.88 696 SER A N 1
ATOM 5382 C CA . SER A 1 696 ? 2.478 28.659 11.985 1.00 80.88 696 SER A CA 1
ATOM 5383 C C . SER A 1 696 ? 2.245 28.413 13.469 1.00 80.88 696 SER A C 1
ATOM 5385 O O . SER A 1 696 ? 1.751 27.355 13.856 1.00 80.88 696 SER A O 1
ATOM 5387 N N . GLU A 1 697 ? 2.620 29.379 14.312 1.00 77.81 697 GLU A N 1
ATOM 5388 C CA . GLU A 1 697 ? 2.546 29.235 15.776 1.00 77.81 697 GLU A CA 1
ATOM 5389 C C . GLU A 1 697 ? 3.288 27.982 16.283 1.00 77.81 697 GLU A C 1
ATOM 5391 O O . GLU A 1 697 ? 2.819 27.283 17.180 1.00 77.81 697 GLU A O 1
ATOM 5396 N N . PHE A 1 698 ? 4.435 27.675 15.665 1.00 74.88 698 PHE A N 1
ATOM 5397 C CA . PHE A 1 698 ? 5.147 26.417 15.864 1.00 74.88 698 PHE A CA 1
ATOM 5398 C C . PHE A 1 698 ? 6.303 26.548 16.869 1.00 74.88 698 PHE A C 1
ATOM 5400 O O . PHE A 1 698 ? 7.055 27.527 16.824 1.00 74.88 698 PHE A O 1
ATOM 5407 N N . LYS A 1 699 ? 6.458 25.556 17.756 1.00 77.50 699 LYS A N 1
ATOM 5408 C CA . LYS A 1 699 ? 7.515 25.508 18.784 1.00 77.50 699 LYS A CA 1
ATOM 5409 C C . LYS A 1 699 ? 8.501 24.374 18.550 1.00 77.50 699 LYS A C 1
ATOM 5411 O O . LYS A 1 699 ? 8.114 23.266 18.196 1.00 77.50 699 LYS A O 1
ATOM 5416 N N . ILE A 1 700 ? 9.781 24.607 18.805 1.00 75.00 700 ILE A N 1
ATOM 5417 C CA . ILE A 1 700 ? 10.800 23.557 18.730 1.00 75.00 700 ILE A CA 1
ATOM 5418 C C . ILE A 1 700 ? 11.549 23.489 20.057 1.00 75.00 700 ILE A C 1
ATOM 5420 O O . ILE A 1 700 ? 12.156 24.465 20.495 1.00 75.00 700 ILE A O 1
ATOM 5424 N N . HIS A 1 701 ? 11.549 22.299 20.652 1.00 73.00 701 HIS A N 1
ATOM 5425 C CA . HIS A 1 701 ? 12.259 21.969 21.877 1.00 73.00 701 HIS A CA 1
ATOM 5426 C C . HIS A 1 701 ? 13.196 20.779 21.620 1.00 73.00 701 HIS A C 1
ATOM 5428 O O . HIS A 1 701 ? 12.758 19.635 21.468 1.00 73.00 701 HIS A O 1
ATOM 5434 N N . GLY A 1 702 ? 14.500 21.048 21.569 1.00 64.12 702 GLY A N 1
ATOM 5435 C CA . GLY A 1 702 ? 15.538 20.021 21.466 1.00 64.12 702 GLY A CA 1
ATOM 5436 C C . GLY A 1 702 ? 16.135 19.704 22.837 1.00 64.12 702 GLY A C 1
ATOM 5437 O O . GLY A 1 702 ? 16.791 20.553 23.439 1.00 64.12 702 GLY A O 1
ATOM 5438 N N . HIS A 1 703 ? 15.945 18.476 23.323 1.00 60.06 703 HIS A N 1
ATOM 5439 C CA . HIS A 1 703 ? 16.583 17.963 24.540 1.00 60.06 703 HIS A CA 1
ATOM 5440 C C . HIS A 1 703 ? 17.385 16.703 24.196 1.00 60.06 703 HIS A C 1
ATOM 5442 O O . HIS A 1 703 ? 16.967 15.589 24.496 1.00 60.06 703 HIS A O 1
ATOM 5448 N N . GLY A 1 704 ? 18.531 16.872 23.535 1.00 52.78 704 GLY A N 1
ATOM 5449 C CA . GLY A 1 704 ? 19.470 15.773 23.313 1.00 52.78 704 GLY A CA 1
ATOM 5450 C C . GLY A 1 704 ? 20.370 15.586 24.533 1.00 52.78 704 GLY A C 1
ATOM 5451 O O . GLY A 1 704 ? 21.156 16.472 24.849 1.00 52.78 704 GLY A O 1
ATOM 5452 N N . VAL A 1 705 ? 20.264 14.447 25.221 1.00 46.25 705 VAL A N 1
ATOM 5453 C CA . VAL A 1 705 ? 21.220 14.045 26.276 1.00 46.25 705 VAL A CA 1
ATOM 5454 C C . VAL A 1 705 ? 22.403 13.266 25.669 1.00 46.25 705 VAL A C 1
ATOM 5456 O O . VAL A 1 705 ? 23.458 13.165 26.289 1.00 46.25 705 VAL A O 1
ATOM 5459 N N . ILE A 1 706 ? 22.242 12.714 24.453 1.00 45.22 706 ILE A N 1
ATOM 5460 C CA . ILE A 1 706 ? 23.111 11.644 23.925 1.00 45.22 706 ILE A CA 1
ATOM 5461 C C . ILE A 1 706 ? 23.682 11.927 22.506 1.00 45.22 706 ILE A C 1
ATOM 5463 O O . ILE A 1 706 ? 24.653 11.276 22.121 1.00 45.22 706 ILE A O 1
ATOM 5467 N N . SER A 1 707 ? 23.177 12.898 21.723 1.00 51.88 707 SER A N 1
ATOM 5468 C CA . SER A 1 707 ? 23.633 13.125 20.324 1.00 51.88 707 SER A CA 1
ATOM 5469 C C . SER A 1 707 ? 23.019 14.356 19.632 1.00 51.88 707 SER A C 1
ATOM 5471 O O . SER A 1 707 ? 22.039 14.911 20.127 1.00 51.88 707 SER A O 1
ATOM 5473 N N . ASP A 1 708 ? 23.544 14.710 18.449 1.00 55.75 708 ASP A N 1
ATOM 5474 C CA . ASP A 1 708 ? 23.115 15.866 17.652 1.00 55.75 708 ASP A CA 1
ATOM 5475 C C . ASP A 1 708 ? 21.732 15.714 16.982 1.00 55.75 708 ASP A C 1
ATOM 5477 O O . ASP A 1 708 ? 21.413 14.659 16.421 1.00 55.75 708 ASP A O 1
ATOM 5481 N N . ASN A 1 709 ? 20.943 16.796 16.982 1.00 60.72 709 ASN A N 1
ATOM 5482 C CA . ASN A 1 709 ? 19.619 16.890 16.345 1.00 60.72 709 ASN A CA 1
ATOM 5483 C C . ASN A 1 709 ? 19.608 17.982 15.271 1.00 60.72 709 ASN A C 1
ATOM 5485 O O . ASN A 1 709 ? 20.117 19.074 15.516 1.00 60.72 709 ASN A O 1
ATOM 5489 N N . TYR A 1 710 ? 18.977 17.732 14.122 1.00 64.31 710 TYR A N 1
ATOM 5490 C CA . TYR A 1 710 ? 18.951 18.682 13.004 1.00 64.31 710 TYR A CA 1
ATOM 5491 C C . TYR A 1 710 ? 17.536 19.018 12.580 1.00 64.31 710 TYR A C 1
ATOM 5493 O O . TYR A 1 710 ? 16.689 18.136 12.459 1.00 64.31 710 TYR A O 1
ATOM 5501 N N . ILE A 1 711 ? 17.299 20.291 12.287 1.00 67.88 711 ILE A N 1
ATOM 5502 C CA . ILE A 1 711 ? 16.080 20.729 11.615 1.00 67.88 711 ILE A CA 1
ATOM 5503 C C . ILE A 1 711 ? 16.490 21.507 10.380 1.00 67.88 711 ILE A C 1
ATOM 5505 O O . ILE A 1 711 ? 17.198 22.508 10.483 1.00 67.88 711 ILE A O 1
ATOM 5509 N N . ILE A 1 712 ? 16.059 21.023 9.220 1.00 67.88 712 ILE A N 1
ATOM 5510 C CA . ILE A 1 712 ? 16.340 21.645 7.932 1.00 67.88 712 ILE A CA 1
ATOM 5511 C C . ILE A 1 712 ? 15.036 22.189 7.378 1.00 67.88 712 ILE A C 1
ATOM 5513 O O . ILE A 1 712 ? 14.134 21.418 7.044 1.00 67.88 712 ILE A O 1
ATOM 5517 N N . ASN A 1 713 ? 14.949 23.515 7.281 1.00 68.88 713 ASN A N 1
ATOM 5518 C CA . ASN A 1 713 ? 13.813 24.186 6.671 1.00 68.88 713 ASN A CA 1
ATOM 5519 C C . ASN A 1 713 ? 14.191 24.717 5.289 1.00 68.88 713 ASN A C 1
ATOM 5521 O O . ASN A 1 713 ? 14.875 25.729 5.163 1.00 68.88 713 ASN A O 1
ATOM 5525 N N . ASN A 1 714 ? 13.713 24.033 4.255 1.00 65.31 714 ASN A N 1
ATOM 5526 C CA . ASN A 1 714 ? 13.865 24.438 2.862 1.00 65.31 714 ASN A CA 1
ATOM 5527 C C . ASN A 1 714 ? 12.652 25.246 2.348 1.00 65.31 714 ASN A C 1
ATOM 5529 O O . ASN A 1 714 ? 12.547 25.546 1.160 1.00 65.31 714 ASN A O 1
ATOM 5533 N N . SER A 1 715 ? 11.728 25.599 3.239 1.00 65.69 715 SER A N 1
ATOM 5534 C CA . SER A 1 715 ? 10.484 26.302 2.923 1.00 65.69 715 SER A CA 1
ATOM 5535 C C . SER A 1 715 ? 10.663 27.814 3.075 1.00 65.69 715 SER A C 1
ATOM 5537 O O . SER A 1 715 ? 11.476 28.273 3.871 1.00 65.69 715 SER A O 1
ATOM 5539 N N . ASN A 1 716 ? 9.874 28.612 2.351 1.00 60.50 716 ASN A N 1
ATOM 5540 C CA . ASN A 1 716 ? 9.919 30.082 2.428 1.00 60.50 716 ASN A CA 1
ATOM 5541 C C . ASN A 1 716 ? 9.181 30.658 3.667 1.00 60.50 716 ASN A C 1
ATOM 5543 O O . ASN A 1 716 ? 8.688 31.779 3.612 1.00 60.50 716 ASN A O 1
ATOM 5547 N N . SER A 1 717 ? 9.000 29.885 4.744 1.00 57.88 717 SER A N 1
ATOM 5548 C CA . SER A 1 717 ? 8.203 30.302 5.908 1.00 57.88 717 SER A CA 1
ATOM 5549 C C . SER A 1 717 ? 9.082 30.860 7.037 1.00 57.88 717 SER A C 1
ATOM 5551 O O . SER A 1 717 ? 9.830 30.099 7.652 1.00 57.88 717 SER A O 1
ATOM 5553 N N . ASP A 1 718 ? 8.906 32.138 7.376 1.00 54.81 718 ASP A N 1
ATOM 5554 C CA . ASP A 1 718 ? 9.683 32.883 8.393 1.00 54.81 718 ASP A CA 1
ATOM 5555 C C . ASP A 1 718 ? 9.265 32.638 9.861 1.00 54.81 718 ASP A C 1
ATOM 5557 O O . ASP A 1 718 ? 9.633 33.389 10.761 1.00 54.81 718 ASP A O 1
ATOM 5561 N N . ILE A 1 719 ? 8.445 31.626 10.150 1.00 54.97 719 ILE A N 1
ATOM 5562 C CA . ILE A 1 719 ? 7.605 31.641 11.361 1.00 54.97 719 ILE A CA 1
ATOM 5563 C C . ILE A 1 719 ? 7.944 30.474 12.294 1.00 54.97 719 ILE A C 1
ATOM 5565 O O . ILE A 1 719 ? 7.149 29.558 12.509 1.00 54.97 719 ILE A O 1
ATOM 5569 N N . VAL A 1 720 ? 9.144 30.510 12.875 1.00 57.78 720 VAL A N 1
ATOM 5570 C CA . VAL A 1 720 ? 9.427 29.789 14.125 1.00 57.78 720 VAL A CA 1
ATOM 5571 C C . VAL A 1 720 ? 9.286 30.796 15.264 1.00 57.78 720 VAL A C 1
ATOM 5573 O O . VAL A 1 720 ? 10.121 31.681 15.416 1.00 57.78 720 VAL A O 1
ATOM 5576 N N . ASN A 1 721 ? 8.217 30.679 16.058 1.00 55.47 721 ASN A N 1
ATOM 5577 C CA . ASN A 1 721 ? 7.927 31.636 17.137 1.00 55.47 721 ASN A CA 1
ATOM 5578 C C . ASN A 1 721 ? 8.815 31.419 18.373 1.00 55.47 721 ASN A C 1
ATOM 5580 O O . ASN A 1 721 ? 9.020 32.343 19.156 1.00 55.47 721 ASN A O 1
ATOM 5584 N N . GLU A 1 722 ? 9.302 30.193 18.577 1.00 58.69 722 GLU A N 1
ATOM 5585 C CA . GLU A 1 722 ? 10.133 29.824 19.722 1.00 58.69 722 GLU A CA 1
ATOM 5586 C C . GLU A 1 722 ? 11.055 28.655 19.337 1.00 58.69 722 GLU A C 1
ATOM 5588 O O . GLU A 1 722 ? 10.585 27.560 19.008 1.00 58.69 722 GLU A O 1
ATOM 5593 N N . LEU A 1 723 ? 12.371 28.891 19.378 1.00 62.97 723 LEU A N 1
ATOM 5594 C CA . LEU A 1 723 ? 13.409 27.880 19.176 1.00 62.97 723 LEU A CA 1
ATOM 5595 C C . LEU A 1 723 ? 14.219 27.748 20.467 1.00 62.97 723 LEU A C 1
ATOM 5597 O O . LEU A 1 723 ? 14.961 28.659 20.829 1.00 62.97 723 LEU A O 1
ATOM 5601 N N . ASN A 1 724 ? 14.089 26.611 21.152 1.00 60.59 724 ASN A N 1
ATOM 5602 C CA . ASN A 1 724 ? 14.874 26.305 22.343 1.00 60.59 724 ASN A CA 1
ATOM 5603 C C . ASN A 1 724 ? 15.691 25.026 22.101 1.00 60.59 724 ASN A C 1
ATOM 5605 O O . ASN A 1 724 ? 15.155 23.913 22.077 1.00 60.59 724 ASN A O 1
ATOM 5609 N N . VAL A 1 725 ? 16.988 25.207 21.852 1.00 59.06 725 VAL A N 1
ATOM 5610 C CA . VAL A 1 725 ? 17.938 24.155 21.473 1.00 59.06 725 VAL A CA 1
ATOM 5611 C C . VAL A 1 725 ? 19.068 24.072 22.500 1.00 59.06 725 VAL A C 1
ATOM 5613 O O . VAL A 1 725 ? 19.794 25.038 22.708 1.00 59.06 725 VAL A O 1
ATOM 5616 N N . ASN A 1 726 ? 19.223 22.912 23.144 1.00 54.75 726 ASN A N 1
ATOM 5617 C CA . ASN A 1 726 ? 20.365 22.616 24.018 1.00 54.75 726 ASN A CA 1
ATOM 5618 C C . ASN A 1 726 ? 21.539 22.004 23.219 1.00 54.75 726 ASN A C 1
ATOM 5620 O O . ASN A 1 726 ? 21.355 21.584 22.073 1.00 54.75 726 ASN A O 1
ATOM 5624 N N . HIS A 1 727 ? 22.738 21.967 23.825 1.00 50.28 727 HIS A N 1
ATOM 5625 C CA . HIS A 1 727 ? 24.010 21.495 23.240 1.00 50.28 727 HIS A CA 1
ATOM 5626 C C . HIS A 1 727 ? 23.855 20.345 22.216 1.00 50.28 727 HIS A C 1
ATOM 5628 O O . HIS A 1 727 ? 23.273 19.311 22.530 1.00 50.28 727 HIS A O 1
ATOM 5634 N N . GLY A 1 728 ? 24.398 20.527 21.002 1.00 51.91 728 GLY A N 1
ATOM 5635 C CA . GLY A 1 728 ? 24.374 19.533 19.912 1.00 51.91 728 GLY A CA 1
ATOM 5636 C C . GLY A 1 728 ? 23.186 19.638 18.942 1.00 51.91 728 GLY A C 1
ATOM 5637 O O . GLY A 1 728 ? 23.114 18.897 17.970 1.00 51.91 728 GLY A O 1
ATOM 5638 N N . SER A 1 729 ? 22.235 20.553 19.147 1.00 52.44 729 SER A N 1
ATOM 5639 C CA . SER A 1 729 ? 21.119 20.745 18.203 1.00 52.44 729 SER A CA 1
ATOM 5640 C C . SER A 1 729 ? 21.405 21.877 17.204 1.00 52.44 729 SER A C 1
ATOM 5642 O O . SER A 1 729 ? 21.773 22.978 17.609 1.00 52.44 729 SER A O 1
ATOM 5644 N N . TYR A 1 730 ? 21.203 21.626 15.907 1.00 53.91 730 TYR A N 1
ATOM 5645 C CA . TYR A 1 730 ? 21.483 22.553 14.806 1.00 53.91 730 TYR A CA 1
ATOM 5646 C C . TYR A 1 730 ? 20.207 22.856 14.013 1.00 53.91 730 TYR A C 1
ATOM 5648 O O . TYR A 1 730 ? 19.514 21.952 13.544 1.00 53.91 730 TYR A O 1
ATOM 5656 N N . PHE A 1 731 ? 19.912 24.140 13.823 1.00 57.25 731 PHE A N 1
ATOM 5657 C CA . PHE A 1 731 ? 18.845 24.600 12.937 1.00 57.25 731 PHE A CA 1
ATOM 5658 C C . PHE A 1 731 ? 19.471 25.186 11.669 1.00 57.25 731 PHE A C 1
ATOM 5660 O O . PHE A 1 731 ? 20.276 26.111 11.746 1.00 57.25 731 PHE A O 1
ATOM 5667 N N . LEU A 1 732 ? 19.118 24.630 10.511 1.00 54.75 732 LEU A N 1
ATOM 5668 C CA . LEU A 1 732 ? 19.567 25.076 9.194 1.00 54.75 732 LEU A CA 1
ATOM 5669 C C . LEU A 1 732 ? 18.328 25.520 8.408 1.00 54.75 732 LEU A C 1
ATOM 5671 O O . LEU A 1 732 ? 17.653 24.711 7.770 1.00 54.75 732 LEU A O 1
ATOM 5675 N N . GLY A 1 733 ? 17.989 26.801 8.525 1.00 54.41 733 GLY A N 1
ATOM 5676 C CA . GLY A 1 733 ? 16.909 27.440 7.773 1.00 54.41 733 GLY A CA 1
ATOM 5677 C C . GLY A 1 733 ? 17.452 28.320 6.653 1.00 54.41 733 GLY A C 1
ATOM 5678 O O . GLY A 1 733 ? 18.633 28.664 6.665 1.00 54.41 733 GLY A O 1
ATOM 5679 N N . LYS A 1 734 ? 16.584 28.638 5.691 1.00 44.03 734 LYS A N 1
ATOM 5680 C CA . LYS A 1 734 ? 16.846 29.615 4.631 1.00 44.03 734 LYS A CA 1
ATOM 5681 C C . LYS A 1 734 ? 17.131 31.017 5.167 1.00 44.03 734 LYS A C 1
ATOM 5683 O O . LYS A 1 734 ? 16.582 31.342 6.242 1.00 44.03 734 LYS A O 1
#

Secondary structure (DSSP, 8-state):
--HHHHHHHHHHHHHHHHHTT----TT--HHHH-SSHHHHHHHHHH-BGGGSEEE-SSEE-HHHHTTSEEEE-SEEEEE-SPEEE-TTSSEEEEEES-TTTEEEEESSTTS-SEEEES-SEEEEES-EEE--SSS--EEEEEESSS-EEEEEES-EEES-EEEE-SSEEEEEES-EEE-TTSSS-SEEEEEEEEEEEEESSEEE--S--TT---TT-EEEEEEEEEEEEES-EEE---SSEEEEE-S--SSSS-EEEES-EE------SSS--EEEEE-S-SSB--EEEES-EE-----SS---EEEEE-SBEEEEEES-EESS-PPEEE-----TTEEEEEEEEE-SS----B-SS-EEEEEEEETTEEESS-----TT-------SS-------------PPPPP--B--S--TTSEEGGGGT---EEEEE-HHHHHHHHHH-SEEEE-SEEEEESS-EEESTT--SSTTB--EEEES-TTTEEEEETT-S-SEEESS-BS-EEEEEEEE--TT-----SS--SSEEE---SSSS--EES-EEEEEEEEEEEEEEEESSS-SS-EE--EEEEEEEEEEEEEEEE--TT--SEEEEEEEEEEEEEEEE--TTS----EEEEEEEEES--SEEEEE---TT-EEEEEEEEESS--EEEE-S-SS-EEEEEES-EEES-EEEE-SSEEEEEES-EEESEEEEE--SSS-EEEEE-SS---EEEEEE-TTEEEEE-

Foldseek 3Di:
DPVVVVVVVVVVVVVVVVVVPPPDDLPDDPLPVDPAPVVVLVCQQAFALVSADEDPDLEDELVNLLSQHYEAEFHAYEYQDDNEQAPSNQHHEHEYLKQVRREYEYPDPPGENYEYEHHAEYEYERHEYAADPAAEHADYHYDYADEYEYHYELHEYELYAYAYQYAYEYEYYLYEAANLLRYLENYEYHYLNYEYEYEFHEQEPPPHDLPRQDERGEPYAYQHEAAEYELYEYEATRYAENYEHAAAHPPPAAHEAEQYEYAAHPHPDDDAHENYEYPADAHAHEYEYELYWYANAPPDPGQHAHYAHRYAYEYEAYNFEYLYAHHAHEDPDDDAHYEYHHYFYEHADQHHYDDAEHEYHDQYDYQFDGPLDDDPDDPRYDYPSPPDDDPPDPLPPDPDDDDADRAHHFHQDADPQADELVVQVFDLAQPDACAVSQLVCLVPAQRYEYEFHHHEHQDAREHCPPLPDLRQGIGEAEYRAQVGAEYENEAFFANYEYQHHESYEYYGHEQEGAALDQDPPLRGRANYEQEHDDDPYHHQESYEYHRYEYEHHQEHYEFHLNHLTARDRYEYAQYEYERYQEDYEAEHLNHASYEYEQYEYYQYCEDYYYHPPGAGYEYEYAHYEYENHNHEDAEHEHHSTAGYEYEAYEYAAYEEDEYDQDADEHEYEYACYEAENYEYHYAYHTEYEAHQYEYYVYEYHYDHPRAAYEYEHSHPYPDHPYYHHDPRYDYHYD

Radius of gyration: 25.49 Å; Cα contacts (8 Å, |Δi|>4): 2333; chains: 1; bounding box: 76×58×60 Å

pLDDT: mean 78.3, std 19.38, range [26.77, 98.75]

Solvent-accessible surface area (backbone atoms only — not comparable to full-atom values): 35075 Å² total; per-residue (Å²): 131,75,63,65,59,48,52,52,49,50,52,51,51,55,51,55,63,58,63,72,75,67,82,75,58,96,80,66,68,66,77,78,74,48,95,45,66,67,54,50,52,52,51,48,47,72,34,47,58,89,70,38,46,75,50,82,63,62,54,52,54,65,79,59,55,71,64,32,29,39,31,32,46,79,39,74,26,37,26,71,30,53,33,76,39,24,66,89,32,32,48,37,38,47,32,26,62,17,21,70,41,12,26,43,32,63,67,40,85,89,41,33,36,33,34,36,34,49,24,46,36,38,38,37,32,20,30,17,41,44,41,47,95,54,73,57,24,35,46,36,34,34,33,58,87,41,57,28,37,39,39,38,32,46,24,30,34,30,20,20,19,38,37,39,43,18,28,27,42,36,40,39,34,40,30,38,38,32,21,41,73,25,32,58,34,40,31,36,34,47,17,58,64,19,41,40,41,38,35,37,11,34,42,32,33,64,92,55,73,89,84,67,77,48,90,78,14,24,46,34,35,34,61,23,18,38,47,35,38,32,35,26,36,38,34,39,31,49,34,42,12,42,35,31,46,68,39,37,42,73,52,105,54,61,32,38,41,31,40,31,42,33,56,34,67,69,59,79,91,73,93,54,33,20,52,31,30,31,58,81,32,94,48,54,41,37,34,38,40,34,32,24,23,29,44,41,63,48,90,59,104,52,66,40,26,46,38,35,54,18,34,19,29,38,44,36,39,36,29,26,36,36,61,28,52,45,29,40,33,46,33,81,78,61,65,81,68,38,36,45,43,34,39,56,28,42,49,60,36,84,64,52,71,48,75,85,70,57,56,65,49,64,47,45,43,42,94,87,42,83,38,82,73,74,76,93,65,65,97,69,56,64,71,81,75,80,85,54,103,68,72,75,76,73,80,76,83,73,87,81,81,82,78,83,78,86,72,68,47,43,44,80,64,68,54,96,80,32,43,48,47,59,82,56,71,30,74,33,76,63,74,57,76,26,37,68,37,51,37,54,45,48,74,75,52,50,35,36,24,40,66,68,28,31,31,29,23,87,60,60,38,58,36,49,76,76,59,85,53,85,65,16,58,23,26,23,44,35,18,46,26,30,95,44,15,38,40,31,17,77,89,32,32,29,33,36,33,34,43,11,44,14,46,24,37,38,32,12,34,21,45,29,30,25,59,62,36,84,54,90,48,84,80,40,74,10,28,34,24,45,26,26,68,88,72,75,68,37,50,18,27,38,26,40,38,35,41,34,33,33,41,23,13,28,23,31,36,25,30,3,47,78,22,77,34,46,28,20,19,33,38,34,39,46,36,38,35,35,43,18,42,27,38,32,31,32,8,3,57,37,19,28,37,27,37,34,29,43,35,33,40,36,46,19,36,21,44,37,36,55,25,82,96,38,28,24,29,28,40,37,38,42,33,32,42,39,35,60,33,70,48,28,50,39,45,48,50,59,24,81,51,33,29,35,44,36,32,45,34,38,35,71,42,28,58,28,36,36,41,44,82,44,98,48,54,36,24,39,38,36,32,54,21,38,42,27,47,26,24,44,37,40,25,31,28,36,36,40,38,32,37,65,27,43,50,36,71,21,38,39,40,41,54,39,90,82,40,50,33,38,39,38,36,71,25,96,55,91,42,69,77,43,82,47,66,45,78,59,51,47,79,49,65,118

Sequence (734 aa):
MRVEQILHTIKAVFLCLFVSQIQATPSQDLSTSFSTPEEIRSYYEQSDYSKFVHITNSTIEQSDLEKGFLLLGEANYKVNNPLIVDASTPVLFIHGVDRMRSILTPLNKGKPLIKVRDSRYINISNIRFNGFNQYSGINLLTEGDSSVVVDVSDSFIEKGAFIFNAPGTYQLQGNYFTGRGKVSSQIVLNNDLADLFVYGGNITNSGMDKSFNVTGNSHINIQSGRFRIFATGVQRTRGVADFRIDSQTTVDKPHQIINVRSEGNNGKKIGGSAFIYVPPSEKKIDIDIINSAGSWKLSGVHKSTFAYYNAAGTLRLIGNTSASGVGQFVNSNIGSGFKILAVVNTLSENPKVKSDNQRFYVNNIYAGKIIVGRFKLPPFFKVDEYAGETAGLFPINLNIDIPKALKKPKILKPFPEMTNVKKYGVKGDGVTDDTVAIQHVFNNKHSIYFPAGHYLINESIKFNVDNKYDHGAGGFIAGEGSEKVIIERVEGGAVFGTQGMAYATMQGLTFKSKRYFVHNDSVFPAAVNFEFTKGTGHATQSNSIYDVKIENANIGIGIGNKSQQQCSENLFVGLAIENVNMAISIGSYNALANVFVNLTVFDANNVIGHGEGYSGGTWSIVGGYFSGIKLNVFKFLNSSDGVYFFDDIKVSDSPLFTTNDTGASFNIFFNKSELKKAGFYIKSAGGVFLNDSVLSEFKIHGHGVISDNYIINNSNSDIVNELNVNHGSYFLGK

Mean predicted aligned error: 10.18 Å

Nearest PDB structures (foldseek):
  7c7d-assembly1_A  TM=4.209E-01  e=2.925E-04  Streptomyces thermodiastaticus
  7o7t-assembly1_A  TM=2.194E-01  e=3.494E-04  Paraglaciecola sp. T6c
  8x8m-assembly1_B  TM=2.281E-01  e=6.126E+00  Klebsiella phage SH-Kp 152410